Protein AF-A0A6A5G535-F1 (afdb_monomer)

Solvent-accessible surface area (backbone atoms only — not comparable to full-atom values): 22448 Å² total; per-residue (Å²): 134,88,83,86,84,78,82,74,80,71,80,78,75,73,73,72,78,71,66,54,48,62,57,72,90,31,57,26,61,40,74,46,72,35,34,33,50,85,41,91,84,50,51,48,79,44,80,44,78,48,66,70,63,77,78,33,58,67,48,76,58,52,55,46,46,49,49,24,32,75,62,68,76,39,83,77,79,72,79,75,84,83,60,87,73,68,86,68,77,82,60,97,48,57,62,71,56,43,68,55,55,49,50,53,53,61,70,42,57,88,73,56,59,76,73,58,52,58,57,48,49,57,50,47,56,54,46,72,71,54,72,59,68,98,57,85,68,55,71,73,57,54,52,53,50,30,36,41,43,55,65,42,28,60,61,53,48,69,70,43,69,51,91,59,53,63,59,51,52,52,53,49,50,55,49,34,50,46,35,27,63,76,67,23,38,55,35,70,64,55,53,36,31,68,75,53,34,60,68,40,58,83,74,42,76,66,74,32,65,73,65,50,62,62,36,33,42,41,80,55,41,73,42,75,42,88,88,73,79,43,49,32,36,38,30,30,37,35,39,61,44,70,44,77,48,70,31,40,24,41,32,47,61,44,38,62,54,97,65,28,40,36,32,48,57,49,51,71,19,34,38,77,56,97,92,42,41,30,31,37,49,67,89,63,36,46,82,61,87,53,38,40,35,49,57,92,25,51,42,82,45,70,42,38,67,59,25,40,88,69,32,54,75,46,77,42,85,54,79,68,50,75,42,86,47,72,45,35,32,31,36,33,27,81,43,52,49,41,37,37,40,43,96,91,45,76,49,81,45,83,47,68,50,76,44,45,28,44,35,33,45,19,52,74,26,37,36,39,47,85,90,41,82,48,75,56,90,41,92,34,93,50,69,43,79,40,80,52,76,112

Nearest PDB structures (foldseek):
  8rvn-assembly1_C  TM=3.762E-01  e=2.025E-08  Henipavirus nipahense
  8xnh-assembly1_C  TM=3.747E-01  e=1.111E-07  Henipavirus nipahense
  8tvg-assembly1_A  TM=3.032E-01  e=4.742E-08  Langya virus
  5ejb-assembly1_B  TM=3.224E-01  e=2.752E-07  Henipavirus hendraense
  8dmj-assembly1_C  TM=3.357E-01  e=1.691E-06  Henipavirus nipahense

Foldseek 3Di:
DDDDPPPPPPPPPPPVLPQAFFDPLQKQKDKAKAKEFPDLPAWDKDKDKDFPQDQFPLDRCLQQVLLCCLQVVDPDPDPPPPDPPDPDPPPPQAPLCLVVLLVLLVVLVVQDDPVLVVLSVVVNVVSVPGDHDPDNPDPVNLLVVLLCNQNYVVVVCVVRVDPCPSSSVSSVSSSQSSCCQVPQQHDSNRLSHPRNVVVQVVQDDVQFVVLSRSKGKDPWHWDQDPPPSGIITIIMITRGHMDMDMKMAIFRLFDDDPQKTKGWDAARIWDDDPNFIKGFQQVQWDDTPHIYGYPVRIDTDQGHSSGPPPTDMDIGRDAWDWDDGPAAIWTAYQWQWKWKDDPNDIDIDGDHHGFIKGKGAAAQMWMATPNDIDDDGHPHNHIDIGTDDD

Radius of gyration: 30.17 Å; Cα contacts (8 Å, |Δi|>4): 676; chains: 1; bounding box: 97×70×80 Å

Sequence (390 aa):
MTFIALFAALPILISALHNHPLPEERRACTTQEITYIPDEYDVYEKQIELSLDSGMSLNRHPVTRILAEECGLRDKVFPTLSRRDKRSPIARGIFRLSKYFLHFFQKSKLFLKPELLKGIAKVVEKLNHVKTSIGKVKYAGIGNFFMKMWEDVEELRAEEKDAHMDVILEQTLRTSLQLLINHGIISDMLLHHPIILEEIKGLLLVDNEKLLSEVTATNVMCHQSHRDSQVVIYLKLKIPKVARITIEKCDDIGKMVDGTYQYYTLPKATFKKNGHIFKVDIEWCFFEHFTYCPTQAIRPTDCSKEKLQRCELRMEQKSDFDRELQNGFAVYGDFTQILTEKDSLQSRYLVKPRVLYHIVPKFDETLFIGGKELKQMTQSKETIIRPIKP

Structure (mmCIF, N/CA/C/O backbone):
data_AF-A0A6A5G535-F1
#
_entry.id   AF-A0A6A5G535-F1
#
loop_
_atom_site.group_PDB
_atom_site.id
_atom_site.type_symbol
_atom_site.label_atom_id
_atom_site.label_alt_id
_atom_site.label_comp_id
_atom_site.label_asym_id
_atom_site.label_entity_id
_atom_site.label_seq_id
_atom_site.pdbx_PDB_ins_code
_atom_site.Cartn_x
_atom_site.Cartn_y
_atom_site.Cartn_z
_atom_site.occupancy
_atom_site.B_iso_or_equiv
_atom_site.auth_seq_id
_atom_site.auth_comp_id
_atom_site.auth_asym_id
_atom_site.auth_atom_id
_atom_site.pdbx_PDB_model_num
ATOM 1 N N . MET A 1 1 ? -54.186 -53.512 -2.301 1.00 37.16 1 MET A N 1
ATOM 2 C CA . MET A 1 1 ? -53.925 -52.348 -3.175 1.00 37.16 1 MET A CA 1
ATOM 3 C C . MET A 1 1 ? -54.455 -51.122 -2.441 1.00 37.16 1 MET A C 1
ATOM 5 O O . MET A 1 1 ? -55.652 -51.057 -2.225 1.00 37.16 1 MET A O 1
ATOM 9 N N . THR A 1 2 ? -53.594 -50.406 -1.701 1.00 37.62 2 THR A N 1
ATOM 10 C CA . THR A 1 2 ? -52.982 -49.109 -2.111 1.00 37.62 2 THR A CA 1
ATOM 11 C C . THR A 1 2 ? -54.061 -48.019 -2.237 1.00 37.62 2 THR A C 1
ATOM 13 O O . THR A 1 2 ? -54.921 -48.153 -3.091 1.00 37.62 2 THR A O 1
ATOM 16 N N . PHE A 1 3 ? -54.145 -46.960 -1.427 1.00 33.56 3 PHE A N 1
ATOM 17 C CA . PHE A 1 3 ? -53.110 -46.017 -0.993 1.00 33.56 3 PHE A CA 1
ATOM 18 C C . PHE A 1 3 ? -53.525 -45.331 0.326 1.00 33.56 3 PHE A C 1
ATOM 20 O O . PHE A 1 3 ? -54.645 -44.842 0.447 1.00 33.56 3 PHE A O 1
ATOM 27 N N . ILE A 1 4 ? -52.597 -45.240 1.282 1.00 40.94 4 ILE A N 1
ATOM 28 C CA . ILE A 1 4 ? -52.674 -44.340 2.440 1.00 40.94 4 ILE A CA 1
ATOM 29 C C . ILE A 1 4 ? -52.092 -42.997 1.984 1.00 40.94 4 ILE A C 1
ATOM 31 O O . ILE A 1 4 ? -50.901 -42.914 1.689 1.00 40.94 4 ILE A O 1
ATOM 35 N N . ALA A 1 5 ? -52.918 -41.955 1.900 1.00 42.31 5 ALA A N 1
ATOM 36 C CA . ALA A 1 5 ? -52.455 -40.588 1.683 1.00 42.31 5 ALA A CA 1
ATOM 37 C C . ALA A 1 5 ? -52.075 -39.972 3.039 1.00 42.31 5 ALA A C 1
ATOM 39 O O . ALA A 1 5 ? -52.907 -39.396 3.738 1.00 42.31 5 ALA A O 1
ATOM 40 N N . LEU A 1 6 ? -50.808 -40.135 3.426 1.00 40.19 6 LEU A N 1
ATOM 41 C CA . LEU A 1 6 ? -50.203 -39.388 4.524 1.00 40.19 6 LEU A CA 1
ATOM 42 C C . LEU A 1 6 ? -49.989 -37.942 4.045 1.00 40.19 6 LEU A C 1
ATOM 44 O O . LEU A 1 6 ? -49.040 -37.650 3.319 1.00 40.19 6 LEU A O 1
ATOM 48 N N . PHE A 1 7 ? -50.874 -37.031 4.445 1.00 40.66 7 PHE A N 1
ATOM 49 C CA . PHE A 1 7 ? -50.604 -35.595 4.394 1.00 40.66 7 PHE A CA 1
ATOM 50 C C . PHE A 1 7 ? -49.547 -35.271 5.457 1.00 40.66 7 PHE A C 1
ATOM 52 O O . PHE A 1 7 ? -49.854 -34.906 6.590 1.00 40.66 7 PHE A O 1
ATOM 59 N N . ALA A 1 8 ? -48.276 -35.441 5.095 1.00 41.44 8 ALA A N 1
ATOM 60 C CA . ALA A 1 8 ? -47.172 -34.848 5.827 1.00 41.44 8 ALA A CA 1
ATOM 61 C C . ALA A 1 8 ? -47.202 -33.336 5.568 1.00 41.44 8 ALA A C 1
ATOM 63 O O . ALA A 1 8 ? -46.664 -32.842 4.578 1.00 41.44 8 ALA A O 1
ATOM 64 N N . ALA A 1 9 ? -47.868 -32.600 6.457 1.00 40.66 9 ALA A N 1
ATOM 65 C CA . ALA A 1 9 ? -47.632 -31.177 6.619 1.00 40.66 9 ALA A CA 1
ATOM 66 C C . ALA A 1 9 ? -46.180 -31.008 7.088 1.00 40.66 9 ALA A C 1
ATOM 68 O O . ALA A 1 9 ? -45.877 -31.104 8.275 1.00 40.66 9 ALA A O 1
ATOM 69 N N . LEU A 1 10 ? -45.268 -30.835 6.132 1.00 35.66 10 LEU A N 1
ATOM 70 C CA . LEU A 1 10 ? -43.917 -30.362 6.388 1.00 35.66 10 LEU A CA 1
ATOM 71 C C . LEU A 1 10 ? -44.059 -28.959 7.000 1.00 35.66 10 LEU A C 1
ATOM 73 O O . LEU A 1 10 ? -44.547 -28.062 6.304 1.00 35.66 10 LEU A O 1
ATOM 77 N N . PRO A 1 11 ? -43.640 -28.704 8.252 1.00 42.41 11 PRO A N 1
ATOM 78 C CA . PRO A 1 11 ? -43.341 -27.341 8.617 1.00 42.41 11 PRO A CA 1
ATOM 79 C C . PRO A 1 11 ? -42.088 -27.009 7.814 1.00 42.41 11 PRO A C 1
ATOM 81 O O . PRO A 1 11 ? -40.988 -27.471 8.119 1.00 42.41 11 PRO A O 1
ATOM 84 N N . ILE A 1 12 ? -42.258 -26.244 6.738 1.00 42.06 12 ILE A N 1
ATOM 85 C CA . ILE A 1 12 ? -41.155 -25.487 6.169 1.00 42.06 12 ILE A CA 1
ATOM 86 C C . ILE A 1 12 ? -40.765 -24.519 7.287 1.00 42.06 12 ILE A C 1
ATOM 88 O O . ILE A 1 12 ? -41.320 -23.431 7.417 1.00 42.06 12 ILE A O 1
ATOM 92 N N . LEU A 1 13 ? -39.849 -24.961 8.150 1.00 37.41 13 LEU A N 1
ATOM 93 C CA . LEU A 1 13 ? -38.973 -24.097 8.918 1.00 37.41 13 LEU A CA 1
ATOM 94 C C . LEU A 1 13 ? -38.207 -23.292 7.872 1.00 37.41 13 LEU A C 1
ATOM 96 O O . LEU A 1 13 ? -37.095 -23.627 7.475 1.00 37.41 13 LEU A O 1
ATOM 100 N N . ILE A 1 14 ? -38.843 -22.223 7.397 1.00 41.66 14 ILE A N 1
ATOM 101 C CA . ILE A 1 14 ? -38.143 -21.054 6.912 1.00 41.66 14 ILE A CA 1
ATOM 102 C C . ILE A 1 14 ? -37.436 -20.553 8.167 1.00 41.66 14 ILE A C 1
ATOM 104 O O . ILE A 1 14 ? -37.952 -19.719 8.909 1.00 41.66 14 ILE A O 1
ATOM 108 N N . SER A 1 15 ? -36.261 -21.111 8.453 1.00 36.81 15 SER A N 1
ATOM 109 C CA . SER A 1 15 ? -35.225 -20.385 9.158 1.00 36.81 15 SER A CA 1
ATOM 110 C C . SER A 1 15 ? -34.932 -19.187 8.270 1.00 36.81 15 SER A C 1
ATOM 112 O O . SER A 1 15 ? -34.053 -19.199 7.411 1.00 36.81 15 SER A O 1
ATOM 114 N N . ALA A 1 16 ? -35.761 -18.156 8.428 1.00 38.81 16 ALA A N 1
ATOM 115 C CA . ALA A 1 16 ? -35.456 -16.818 8.005 1.00 38.81 16 ALA A CA 1
ATOM 116 C C . ALA A 1 16 ? -34.130 -16.523 8.694 1.00 38.81 16 ALA A C 1
ATOM 118 O O . ALA A 1 16 ? -34.093 -16.250 9.896 1.00 38.81 16 ALA A O 1
ATOM 119 N N . LEU A 1 17 ? -33.049 -16.719 7.937 1.00 42.25 17 LEU A N 1
ATOM 120 C CA . LEU A 1 17 ? -31.685 -16.352 8.254 1.00 42.25 17 LEU A CA 1
ATOM 121 C C . LEU A 1 17 ? -31.731 -14.834 8.419 1.00 42.25 17 LEU A C 1
ATOM 123 O O . LEU A 1 17 ? -31.423 -14.075 7.501 1.00 42.25 17 LEU A O 1
ATOM 127 N N . HIS A 1 18 ? -32.221 -14.375 9.566 1.00 47.12 18 HIS A N 1
ATOM 128 C CA . HIS A 1 18 ? -32.255 -12.970 9.885 1.00 47.12 18 HIS A CA 1
ATOM 129 C C . HIS A 1 18 ? -30.791 -12.559 9.952 1.00 47.12 18 HIS A C 1
ATOM 131 O O . HIS A 1 18 ? -30.021 -13.008 10.805 1.00 47.12 18 HIS A O 1
ATOM 137 N N . ASN A 1 19 ? -30.371 -11.782 8.956 1.00 59.25 19 ASN A N 1
ATOM 138 C CA . ASN A 1 19 ? -29.124 -11.047 9.014 1.00 59.25 19 ASN A CA 1
ATOM 139 C C . ASN A 1 19 ? -29.315 -10.019 10.119 1.00 59.25 19 ASN A C 1
ATOM 141 O O . ASN A 1 19 ? -29.824 -8.928 9.875 1.00 59.25 19 ASN A O 1
ATOM 145 N N . HIS A 1 20 ? -29.003 -10.409 11.349 1.00 80.38 20 HIS A N 1
ATOM 146 C CA . HIS A 1 20 ? -29.005 -9.474 12.451 1.00 80.38 20 HIS A CA 1
ATOM 147 C C . HIS A 1 20 ? -27.716 -8.660 12.364 1.00 80.38 20 HIS A C 1
ATOM 149 O O . HIS A 1 20 ? -26.626 -9.238 12.466 1.00 80.38 20 HIS A O 1
ATOM 155 N N . PRO A 1 21 ? -27.816 -7.340 12.139 1.00 90.12 21 PRO A N 1
ATOM 156 C CA . PRO A 1 21 ? -26.653 -6.486 12.219 1.00 90.12 21 PRO A CA 1
ATOM 157 C C . PRO A 1 21 ? -26.179 -6.428 13.674 1.00 90.12 21 PRO A C 1
ATOM 159 O O . PRO A 1 21 ? -26.962 -6.573 14.615 1.00 90.12 21 PRO A O 1
ATOM 162 N N . LEU A 1 22 ? -24.893 -6.163 13.865 1.00 91.69 22 LEU A N 1
ATOM 163 C CA . LEU A 1 22 ? -24.331 -5.878 15.172 1.00 91.69 22 LEU A CA 1
ATOM 164 C C . LEU A 1 22 ? -25.042 -4.657 15.774 1.00 91.69 22 LEU A C 1
ATOM 166 O O . LEU A 1 22 ? -25.158 -3.650 15.068 1.00 91.69 22 LEU A O 1
ATOM 170 N N . PRO A 1 23 ? -25.502 -4.693 17.036 1.00 92.19 23 PRO A N 1
ATOM 171 C CA . PRO A 1 23 ? -26.122 -3.537 17.681 1.00 92.19 23 PRO A CA 1
ATOM 172 C C . PRO A 1 23 ? -25.208 -2.311 17.643 1.00 92.19 23 PRO A C 1
ATOM 174 O O . PRO A 1 23 ? -23.999 -2.442 17.821 1.00 92.19 23 PRO A O 1
ATOM 177 N N . GLU A 1 24 ? -25.763 -1.118 17.421 1.00 90.75 24 GLU A N 1
ATOM 178 C CA . GLU A 1 24 ? -24.961 0.109 17.278 1.00 90.75 24 GLU A CA 1
ATOM 179 C C . GLU A 1 24 ? -24.099 0.406 18.505 1.00 90.75 24 GLU A C 1
ATOM 181 O O . GLU A 1 24 ? -22.940 0.785 18.376 1.00 90.75 24 GLU A O 1
ATOM 186 N N . GLU A 1 25 ? -24.631 0.142 19.695 1.00 91.19 25 GLU A N 1
ATOM 187 C CA . GLU A 1 25 ? -23.932 0.295 20.973 1.00 91.19 25 GLU A CA 1
ATOM 188 C C . GLU A 1 25 ? -22.703 -0.611 21.128 1.00 91.19 25 GLU A C 1
ATOM 190 O O . GLU A 1 25 ? -21.824 -0.301 21.927 1.00 91.19 25 GLU A O 1
ATOM 195 N N . ARG A 1 26 ? -22.614 -1.689 20.337 1.00 93.62 26 ARG A N 1
ATOM 196 C CA . ARG A 1 26 ? -21.481 -2.623 20.301 1.00 93.62 26 ARG A CA 1
ATOM 197 C C . ARG A 1 26 ? -20.492 -2.344 19.168 1.00 93.62 26 ARG A C 1
ATOM 199 O O . ARG A 1 26 ? -19.492 -3.048 19.061 1.00 93.62 26 ARG A O 1
ATOM 206 N N . ARG A 1 27 ? -20.736 -1.340 18.323 1.00 94.00 27 ARG A N 1
ATOM 207 C CA . ARG A 1 27 ? -19.855 -0.998 17.198 1.00 94.00 27 ARG A CA 1
ATOM 208 C C . ARG A 1 27 ? -18.774 -0.013 17.640 1.00 94.00 27 ARG A C 1
ATOM 210 O O . ARG A 1 27 ? -19.067 1.150 17.905 1.00 94.00 27 ARG A O 1
ATOM 217 N N . ALA A 1 28 ? -17.516 -0.444 17.621 1.00 93.81 28 ALA A N 1
ATOM 218 C CA . ALA A 1 28 ? -16.364 0.451 17.708 1.00 93.81 28 ALA A CA 1
ATOM 219 C C . ALA A 1 28 ? -15.774 0.642 16.308 1.00 93.81 28 ALA A C 1
ATOM 221 O O . ALA A 1 28 ? -14.964 -0.167 15.860 1.00 93.81 28 ALA A O 1
ATOM 222 N N . CYS A 1 29 ? -16.222 1.685 15.604 1.00 93.69 29 CYS A N 1
ATOM 223 C CA . CYS A 1 29 ? -15.846 1.928 14.213 1.00 93.69 29 CYS A CA 1
ATOM 224 C C . CYS A 1 29 ? -14.997 3.193 14.029 1.00 93.69 29 CYS A C 1
ATOM 226 O O . CYS A 1 29 ? -15.242 4.216 14.672 1.00 93.69 29 CYS A O 1
ATOM 228 N N . THR A 1 30 ? -14.060 3.133 13.086 1.00 93.19 30 THR A N 1
ATOM 229 C CA . THR A 1 30 ? -13.418 4.283 12.436 1.00 93.19 30 THR A CA 1
ATOM 230 C C . THR A 1 30 ? -13.547 4.165 10.921 1.00 93.19 30 THR A C 1
ATOM 232 O O . THR A 1 30 ? -13.909 3.114 10.386 1.00 93.19 30 THR A O 1
ATOM 235 N N . THR A 1 31 ? -13.267 5.258 10.217 1.00 94.19 31 THR A N 1
ATOM 236 C CA . THR A 1 31 ? -13.206 5.269 8.756 1.00 94.19 31 THR A CA 1
ATOM 237 C C . THR A 1 31 ? -11.823 5.683 8.282 1.00 94.19 31 THR A C 1
ATOM 239 O O . THR A 1 31 ? -11.098 6.397 8.974 1.00 94.19 31 THR A O 1
ATOM 242 N N . GLN A 1 32 ? -11.445 5.209 7.101 1.00 92.81 32 GLN A N 1
ATOM 243 C CA . GLN A 1 32 ? -10.213 5.605 6.431 1.00 92.81 32 GLN A CA 1
ATOM 244 C C . GLN A 1 32 ? -10.454 5.638 4.924 1.00 92.81 32 GLN A C 1
ATOM 246 O O . GLN A 1 32 ? -11.113 4.753 4.387 1.00 92.81 32 GLN A O 1
ATOM 251 N N . GLU A 1 33 ? -9.909 6.634 4.231 1.00 95.25 33 GLU A N 1
ATOM 252 C CA . GLU A 1 33 ? -9.878 6.628 2.769 1.00 95.25 33 GLU A CA 1
ATOM 253 C C . GLU A 1 33 ? -8.717 5.754 2.278 1.00 95.25 33 GLU A C 1
ATOM 255 O O . GLU A 1 33 ? -7.584 5.868 2.758 1.00 95.25 33 GLU A O 1
ATOM 260 N N . ILE A 1 34 ? -9.000 4.879 1.316 1.00 95.12 34 ILE A N 1
ATOM 261 C CA . ILE A 1 34 ? -7.990 4.118 0.580 1.00 95.12 34 ILE A CA 1
ATOM 262 C C . ILE A 1 34 ? -8.146 4.355 -0.918 1.00 95.12 34 ILE A C 1
ATOM 264 O O . ILE A 1 34 ? -9.229 4.669 -1.411 1.00 95.12 34 ILE A O 1
ATOM 268 N N . THR A 1 35 ? -7.059 4.142 -1.645 1.00 94.94 35 THR A N 1
ATOM 269 C CA . THR A 1 35 ? -7.025 4.073 -3.105 1.00 94.94 35 THR A CA 1
ATOM 270 C C . THR A 1 35 ? -6.809 2.622 -3.525 1.00 94.94 35 THR A C 1
ATOM 272 O O . THR A 1 35 ? -6.013 1.919 -2.906 1.00 94.94 35 THR A O 1
ATOM 275 N N . TYR A 1 36 ? -7.506 2.157 -4.557 1.00 94.56 36 TYR A N 1
ATOM 276 C CA . TYR A 1 36 ? -7.345 0.804 -5.103 1.00 94.56 36 TYR A CA 1
ATOM 277 C C . TYR A 1 36 ? -7.656 0.773 -6.601 1.00 94.56 36 TYR A C 1
ATOM 279 O O . TYR A 1 36 ? -8.256 1.716 -7.120 1.00 94.56 36 TYR A O 1
ATOM 287 N N . ILE A 1 37 ? -7.269 -0.310 -7.277 1.00 93.06 37 ILE A N 1
ATOM 288 C CA . ILE A 1 37 ? -7.616 -0.580 -8.678 1.00 93.06 37 ILE A CA 1
ATOM 289 C C . ILE A 1 37 ? -8.927 -1.383 -8.695 1.00 93.06 37 ILE A C 1
ATOM 291 O O . ILE A 1 37 ? -8.949 -2.513 -8.206 1.00 93.06 37 ILE A O 1
ATOM 295 N N . PRO A 1 38 ? -10.049 -0.821 -9.183 1.00 89.31 38 PRO A N 1
ATOM 296 C CA . PRO A 1 38 ? -11.342 -1.503 -9.154 1.00 89.31 38 PRO A CA 1
ATOM 297 C C . PRO A 1 38 ? -11.456 -2.695 -10.094 1.00 89.31 38 PRO A C 1
ATOM 299 O O . PRO A 1 38 ? -12.204 -3.624 -9.796 1.00 89.31 38 PRO A O 1
ATOM 302 N N . ASP A 1 39 ? -10.778 -2.599 -11.230 1.00 89.56 39 ASP A N 1
ATOM 303 C CA . ASP A 1 39 ? -10.738 -3.582 -12.298 1.00 89.56 39 ASP A CA 1
ATOM 304 C C . ASP A 1 39 ? -9.353 -3.487 -12.949 1.00 89.56 39 ASP A C 1
ATOM 306 O O . ASP A 1 39 ? -8.977 -2.434 -13.459 1.00 89.56 39 ASP A O 1
ATOM 310 N N . GLU A 1 40 ? -8.579 -4.570 -12.894 1.00 85.94 40 GLU A N 1
ATOM 311 C CA . GLU A 1 40 ? -7.216 -4.628 -13.442 1.00 85.94 40 GLU A CA 1
ATOM 312 C C . GLU A 1 40 ? -7.192 -4.538 -14.973 1.00 85.94 40 GLU A C 1
ATOM 314 O O . GLU A 1 40 ? -6.158 -4.222 -15.563 1.00 85.94 40 GLU A O 1
ATOM 319 N N . TYR A 1 41 ? -8.328 -4.802 -15.622 1.00 89.25 41 TYR A N 1
ATOM 320 C CA . TYR A 1 41 ? -8.466 -4.713 -17.071 1.00 89.25 41 TYR A CA 1
ATOM 321 C C . TYR A 1 41 ? -8.895 -3.316 -17.537 1.00 89.25 41 TYR A C 1
ATOM 323 O O . TYR A 1 41 ? -8.725 -2.997 -18.716 1.00 89.25 41 TYR A O 1
ATOM 331 N N . ASP A 1 42 ? -9.413 -2.471 -16.638 1.00 93.12 42 ASP A N 1
ATOM 332 C CA . ASP A 1 42 ? -9.803 -1.097 -16.957 1.00 93.12 42 ASP A CA 1
ATOM 333 C C . ASP A 1 42 ? -8.609 -0.145 -16.801 1.00 93.12 42 ASP A C 1
ATOM 335 O O . ASP A 1 42 ? -8.269 0.336 -15.716 1.00 93.12 42 ASP A O 1
ATOM 339 N N . VAL A 1 43 ? -7.953 0.122 -17.928 1.00 94.88 43 VAL A N 1
ATOM 340 C CA . VAL A 1 43 ? -6.710 0.894 -17.999 1.00 94.88 43 VAL A CA 1
ATOM 341 C C . VAL A 1 43 ? -6.840 2.067 -18.969 1.00 94.88 43 VAL A C 1
ATOM 343 O O . VAL A 1 43 ? -7.596 2.022 -19.941 1.00 94.88 43 VAL A O 1
ATOM 346 N N . TYR A 1 44 ? -6.074 3.129 -18.732 1.00 95.56 44 TYR A N 1
ATOM 347 C CA . TYR A 1 44 ? -5.759 4.101 -19.774 1.00 95.56 44 TYR A CA 1
ATOM 348 C C . TYR A 1 44 ? -4.623 3.559 -20.636 1.00 95.56 44 TYR A C 1
ATOM 350 O O . TYR A 1 44 ? -3.609 3.090 -20.117 1.00 95.56 44 TYR A O 1
ATOM 358 N N . GLU A 1 45 ? -4.780 3.662 -21.952 1.00 95.38 45 GLU A N 1
ATOM 359 C CA . GLU A 1 45 ? -3.734 3.311 -22.904 1.00 95.38 45 GLU A CA 1
ATOM 360 C C . GLU A 1 45 ? -3.090 4.575 -23.477 1.00 95.38 45 GLU A C 1
ATOM 362 O O . GLU A 1 45 ? -3.777 5.425 -24.050 1.00 95.38 45 GLU A O 1
ATOM 367 N N . LYS A 1 46 ? -1.766 4.693 -23.351 1.00 95.50 46 LYS A N 1
ATOM 368 C CA . LYS A 1 46 ? -0.990 5.819 -23.888 1.00 95.50 46 LYS A CA 1
ATOM 369 C C . LYS A 1 46 ? 0.142 5.309 -24.760 1.00 95.50 46 LYS A C 1
ATOM 371 O O . LYS A 1 46 ? 0.985 4.548 -24.297 1.00 95.50 46 LYS A O 1
ATOM 376 N N . GLN A 1 47 ? 0.135 5.689 -26.034 1.00 95.06 47 GLN A N 1
ATOM 377 C CA . GLN A 1 47 ? 1.263 5.413 -26.918 1.00 95.06 47 GLN A CA 1
ATOM 378 C C . GLN A 1 47 ? 2.376 6.402 -26.613 1.00 95.06 47 GLN A C 1
ATOM 380 O O . GLN A 1 47 ? 2.118 7.601 -26.561 1.00 95.06 47 GLN A O 1
ATOM 385 N N . ILE A 1 48 ? 3.588 5.891 -26.436 1.00 92.56 48 ILE A N 1
ATOM 386 C CA . ILE A 1 48 ? 4.769 6.712 -26.216 1.00 92.56 48 ILE A CA 1
ATOM 387 C C . ILE A 1 48 ? 5.883 6.285 -27.167 1.00 92.56 48 ILE A C 1
ATOM 389 O O . ILE A 1 48 ? 6.048 5.100 -27.480 1.00 92.56 48 ILE A O 1
ATOM 393 N N . GLU A 1 49 ? 6.658 7.272 -27.592 1.00 90.69 49 GLU A N 1
ATOM 394 C CA . GLU A 1 49 ? 7.966 7.083 -28.198 1.00 90.69 49 GLU A CA 1
ATOM 395 C C . GLU A 1 49 ? 9.009 7.350 -27.115 1.00 90.69 49 GLU A C 1
ATOM 397 O O . GLU A 1 49 ? 9.203 8.482 -26.678 1.00 90.69 49 GLU A O 1
ATOM 402 N N . LEU A 1 50 ? 9.648 6.290 -26.635 1.00 88.12 50 LEU A N 1
ATOM 403 C CA . LEU A 1 50 ? 10.743 6.389 -25.689 1.00 88.12 50 LEU A CA 1
ATOM 404 C C . LEU A 1 50 ? 12.051 6.469 -26.475 1.00 88.12 50 LEU A C 1
ATOM 406 O O . LEU A 1 50 ? 12.615 5.445 -26.878 1.00 88.12 50 LEU A O 1
ATOM 410 N N . SER A 1 51 ? 12.534 7.692 -26.680 1.00 81.19 51 SER A N 1
ATOM 411 C CA . SER A 1 51 ? 13.929 7.922 -27.032 1.00 81.19 51 SER A CA 1
ATOM 412 C C . SER A 1 51 ? 14.766 7.981 -25.755 1.00 81.19 51 SER A C 1
ATOM 414 O O . SER A 1 51 ? 14.359 8.538 -24.735 1.00 81.19 51 SER A O 1
ATOM 416 N N . LEU A 1 52 ? 15.945 7.363 -25.797 1.00 75.88 52 LEU A N 1
ATOM 417 C CA . LEU A 1 52 ? 16.956 7.525 -24.757 1.00 75.88 52 LEU A CA 1
ATOM 418 C C . LEU A 1 52 ? 18.007 8.497 -25.297 1.00 75.88 52 LEU A C 1
ATOM 420 O O . LEU A 1 52 ? 19.067 8.083 -25.780 1.00 75.88 52 LEU A O 1
ATOM 424 N N . ASP A 1 53 ? 17.643 9.782 -25.308 1.00 60.19 53 ASP A N 1
ATOM 425 C CA . ASP A 1 53 ? 18.451 10.856 -25.882 1.00 60.19 53 ASP A CA 1
ATOM 426 C C .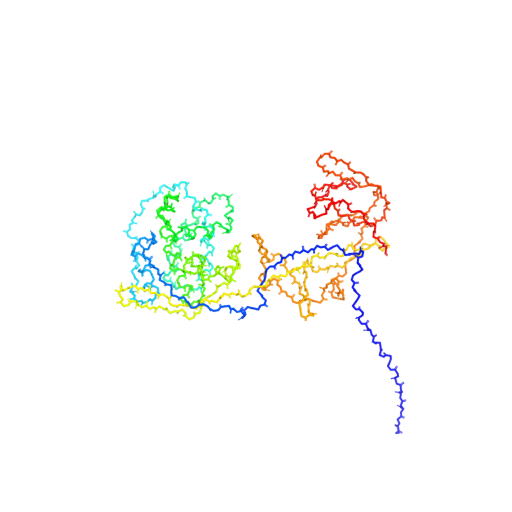 ASP A 1 53 ? 19.500 11.434 -24.925 1.00 60.19 53 ASP A C 1
ATOM 428 O O . ASP A 1 53 ? 19.395 11.430 -23.700 1.00 60.19 53 ASP A O 1
ATOM 432 N N . SER A 1 54 ? 20.556 11.956 -25.544 1.00 44.75 54 SER A N 1
ATOM 433 C CA . SER A 1 54 ? 21.866 12.315 -24.993 1.00 44.75 54 SER A CA 1
ATOM 434 C C . SER A 1 54 ? 21.941 13.519 -24.032 1.00 44.75 54 SER A C 1
ATOM 436 O O . SER A 1 54 ? 23.006 14.123 -23.915 1.00 44.75 54 SER A O 1
ATOM 438 N N . GLY A 1 55 ? 20.861 13.864 -23.329 1.00 47.44 55 GLY A N 1
ATOM 439 C CA . GLY A 1 55 ? 20.895 14.824 -22.212 1.00 47.44 55 GLY A CA 1
ATOM 440 C C . GLY A 1 55 ? 21.347 14.211 -20.878 1.00 47.44 55 GLY A C 1
ATOM 441 O O . GLY A 1 55 ? 21.582 14.932 -19.919 1.00 47.44 55 GLY A O 1
ATOM 442 N N . MET A 1 56 ? 21.478 12.882 -20.828 1.00 50.25 56 MET A N 1
ATOM 443 C CA . MET A 1 56 ? 21.579 12.092 -19.600 1.00 50.25 56 MET A CA 1
ATOM 444 C C . MET A 1 56 ? 22.994 11.503 -19.463 1.00 50.25 56 MET A C 1
ATOM 446 O O . MET A 1 56 ? 23.500 10.831 -20.365 1.00 50.25 56 MET A O 1
ATOM 450 N N . SER A 1 57 ? 23.671 11.760 -18.345 1.00 45.06 57 SER A N 1
ATOM 451 C CA . SER A 1 57 ? 25.133 11.648 -18.186 1.00 45.06 57 SER A CA 1
ATOM 452 C C . SER A 1 57 ? 25.704 10.231 -17.970 1.00 45.06 57 SER A C 1
ATOM 454 O O . SER A 1 57 ? 26.846 10.051 -17.538 1.00 45.06 57 SER A O 1
ATOM 456 N N . LEU A 1 58 ? 25.008 9.171 -18.392 1.00 53.38 58 LEU A N 1
ATOM 457 C CA . LEU A 1 58 ? 25.563 7.807 -18.482 1.00 53.38 58 LEU A CA 1
ATOM 458 C C . LEU A 1 58 ? 26.517 7.634 -19.688 1.00 53.38 58 LEU A C 1
ATOM 460 O O . LEU A 1 58 ? 26.506 6.609 -20.355 1.00 53.38 58 LEU A O 1
ATOM 464 N N . ASN A 1 59 ? 27.356 8.632 -19.982 1.00 49.59 59 ASN A N 1
ATOM 465 C CA . ASN A 1 59 ? 28.072 8.805 -21.248 1.00 49.59 59 ASN A CA 1
ATOM 466 C C . ASN A 1 59 ? 27.140 8.746 -22.489 1.00 49.59 59 ASN A C 1
ATOM 468 O O . ASN A 1 59 ? 26.213 7.952 -22.626 1.00 49.59 59 ASN A O 1
ATOM 472 N N . ARG A 1 60 ? 27.434 9.573 -23.488 1.00 51.34 60 ARG A N 1
ATOM 473 C CA . ARG A 1 60 ? 26.623 9.685 -24.716 1.00 51.34 60 ARG A CA 1
ATOM 474 C C . ARG A 1 60 ? 26.557 8.393 -25.550 1.00 51.34 60 ARG A C 1
ATOM 476 O O . ARG A 1 60 ? 25.665 8.224 -26.370 1.00 51.34 60 ARG A O 1
ATOM 483 N N . HIS A 1 61 ? 27.514 7.484 -25.363 1.00 52.72 61 HIS A N 1
ATOM 484 C CA . HIS A 1 61 ? 27.643 6.255 -26.149 1.00 52.72 61 HIS A CA 1
ATOM 485 C C . HIS A 1 61 ? 27.062 4.994 -25.490 1.00 52.72 61 HIS A C 1
ATOM 487 O O . HIS A 1 61 ? 26.500 4.189 -26.227 1.00 52.72 61 HIS A O 1
ATOM 493 N N . PRO A 1 62 ? 27.159 4.771 -24.164 1.00 65.81 62 PRO A N 1
ATOM 494 C CA . PRO A 1 62 ? 26.633 3.567 -23.533 1.00 65.81 62 PRO A CA 1
ATOM 495 C C . PRO A 1 62 ? 25.122 3.387 -23.636 1.00 65.81 62 PRO A C 1
ATOM 497 O O . PRO A 1 62 ? 24.731 2.302 -24.032 1.00 65.81 62 PRO A O 1
ATOM 500 N N . VAL A 1 63 ? 24.275 4.379 -23.336 1.00 74.88 63 VAL A N 1
ATOM 501 C CA . VAL A 1 63 ? 22.809 4.163 -23.245 1.00 74.88 63 VAL A CA 1
ATOM 502 C C . VAL A 1 63 ? 22.188 3.843 -24.604 1.00 74.88 63 VAL A C 1
ATOM 504 O O . VAL A 1 63 ? 21.535 2.813 -24.749 1.00 74.88 63 VAL A O 1
ATOM 507 N N . THR A 1 64 ? 22.452 4.658 -25.627 1.00 74.44 64 THR A N 1
ATOM 508 C CA . THR A 1 64 ? 21.945 4.416 -26.987 1.00 74.44 64 THR A CA 1
ATOM 509 C C . THR A 1 64 ? 22.540 3.139 -27.589 1.00 74.44 64 THR A C 1
ATOM 511 O O . THR A 1 64 ? 21.843 2.396 -28.278 1.00 74.44 64 THR A O 1
ATOM 514 N N . ARG A 1 65 ? 23.809 2.813 -27.278 1.00 79.69 65 ARG A N 1
ATOM 515 C CA . ARG A 1 65 ? 24.413 1.517 -27.640 1.00 79.69 65 ARG A CA 1
ATOM 516 C C . ARG A 1 65 ? 23.715 0.359 -26.935 1.00 79.69 65 ARG A C 1
ATOM 518 O O . ARG A 1 65 ? 23.394 -0.614 -27.598 1.00 79.69 65 ARG A O 1
ATOM 525 N N . ILE A 1 66 ? 23.516 0.445 -25.620 1.00 82.88 66 ILE A N 1
ATOM 526 C CA . ILE A 1 66 ? 22.849 -0.578 -24.807 1.00 82.88 66 ILE A CA 1
ATOM 527 C C . ILE A 1 66 ? 21.451 -0.821 -25.366 1.00 82.88 66 ILE A C 1
ATOM 529 O O . ILE A 1 66 ? 21.070 -1.968 -25.562 1.00 82.88 66 ILE A O 1
ATOM 533 N N . LEU A 1 67 ? 20.720 0.246 -25.687 1.00 85.94 67 LEU A N 1
ATOM 534 C CA . LEU A 1 67 ? 19.414 0.136 -26.309 1.00 85.94 67 LEU A CA 1
ATOM 535 C C . LEU A 1 67 ? 19.490 -0.581 -27.662 1.00 85.94 67 LEU A C 1
ATOM 537 O O . LEU A 1 67 ? 18.771 -1.553 -27.866 1.00 85.94 67 LEU A O 1
ATOM 541 N N . ALA A 1 68 ? 20.400 -0.178 -28.553 1.00 84.31 68 ALA A N 1
ATOM 542 C CA . ALA A 1 68 ? 20.587 -0.844 -29.843 1.00 84.31 68 ALA A CA 1
ATOM 543 C C . ALA A 1 68 ? 20.964 -2.331 -29.706 1.00 84.31 68 ALA A C 1
ATOM 545 O O . ALA A 1 68 ? 20.457 -3.170 -30.448 1.00 84.31 68 ALA A O 1
ATOM 546 N N . GLU A 1 69 ? 21.819 -2.663 -28.738 1.00 85.88 69 GLU A N 1
ATOM 547 C CA . GLU A 1 69 ? 22.230 -4.031 -28.415 1.00 85.88 69 GLU A CA 1
ATOM 548 C C . GLU A 1 69 ? 21.077 -4.877 -27.857 1.00 85.88 69 GLU A C 1
ATOM 550 O O . GLU A 1 69 ? 20.922 -6.041 -28.229 1.00 85.88 69 GLU A O 1
ATOM 555 N N . GLU A 1 70 ? 20.260 -4.326 -26.955 1.00 87.19 70 GLU A N 1
ATOM 556 C CA . GLU A 1 70 ? 19.116 -5.046 -26.384 1.00 87.19 70 GLU A CA 1
ATOM 557 C C . GLU A 1 70 ? 17.940 -5.151 -27.370 1.00 87.19 70 GLU A C 1
ATOM 559 O O . GLU A 1 70 ? 17.223 -6.150 -27.345 1.00 87.19 70 GLU A O 1
ATOM 564 N N . CYS A 1 71 ? 17.809 -4.199 -28.296 1.00 86.31 71 CYS A N 1
ATOM 565 C CA . CYS A 1 71 ? 16.881 -4.253 -29.427 1.00 86.31 71 CYS A CA 1
ATOM 566 C C . CYS A 1 71 ? 17.348 -5.172 -30.573 1.00 86.31 71 CYS A C 1
ATOM 568 O O . CYS A 1 71 ? 16.609 -5.355 -31.537 1.00 86.31 71 CYS A O 1
ATOM 570 N N . GLY A 1 72 ? 18.561 -5.738 -30.506 1.00 83.75 72 GLY A N 1
ATOM 571 C CA . GLY A 1 72 ? 19.104 -6.612 -31.554 1.00 83.75 72 GLY A CA 1
ATOM 572 C C . GLY A 1 72 ? 19.473 -5.892 -32.857 1.00 83.75 72 GLY A C 1
ATOM 573 O O . GLY A 1 72 ? 19.653 -6.540 -33.881 1.00 83.75 72 GLY A O 1
ATOM 574 N N . LEU A 1 73 ? 19.593 -4.562 -32.823 1.00 81.62 73 LEU A N 1
ATOM 575 C CA . LEU A 1 73 ? 19.983 -3.721 -33.962 1.00 81.62 73 LEU A CA 1
ATOM 576 C C . LEU A 1 73 ? 21.508 -3.545 -34.062 1.00 81.62 73 LEU A C 1
ATOM 578 O O . LEU A 1 73 ? 22.016 -2.991 -35.035 1.00 81.62 73 LEU A O 1
ATOM 582 N N . ARG A 1 74 ? 22.245 -3.999 -33.043 1.00 77.00 74 ARG A N 1
ATOM 583 C CA . ARG A 1 74 ? 23.707 -3.996 -32.982 1.00 77.00 74 ARG A CA 1
ATOM 584 C C . ARG A 1 74 ? 24.204 -5.235 -32.241 1.00 77.00 74 ARG A C 1
ATOM 586 O O . ARG A 1 74 ? 23.613 -5.629 -31.236 1.00 77.00 74 ARG A O 1
ATOM 593 N N . ASP A 1 75 ? 25.321 -5.802 -32.689 1.00 68.38 75 ASP A N 1
ATOM 594 C CA . ASP A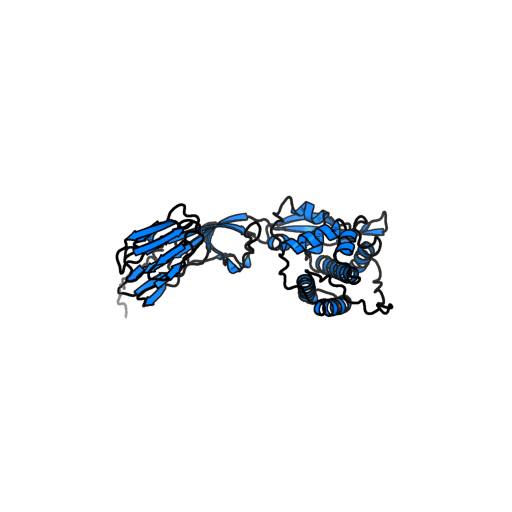 1 75 ? 25.983 -6.894 -31.973 1.00 68.38 75 ASP A CA 1
ATOM 595 C C . ASP A 1 75 ? 26.422 -6.460 -30.571 1.00 68.38 75 ASP A C 1
ATOM 597 O O . ASP A 1 75 ? 26.964 -5.368 -30.374 1.00 68.38 75 ASP A O 1
ATOM 601 N N . LYS A 1 76 ? 26.211 -7.344 -29.589 1.00 63.44 76 LYS A N 1
ATOM 602 C CA . LYS A 1 76 ? 26.580 -7.092 -28.193 1.00 63.44 76 LYS A CA 1
ATOM 603 C C . LYS A 1 76 ? 28.095 -7.032 -28.054 1.00 63.44 76 LYS A C 1
ATOM 605 O O . LYS A 1 76 ? 28.770 -8.061 -28.097 1.00 63.44 76 LYS A O 1
ATOM 610 N N . VAL A 1 77 ? 28.630 -5.841 -27.800 1.00 59.28 77 VAL A N 1
ATOM 611 C CA . VAL A 1 77 ? 30.033 -5.699 -27.412 1.00 59.28 77 VAL A CA 1
ATOM 612 C C . VAL A 1 77 ? 30.096 -5.851 -25.902 1.00 59.28 77 VAL A C 1
ATOM 614 O O . VAL A 1 77 ? 29.979 -4.881 -25.156 1.00 59.28 77 VAL A O 1
ATOM 617 N N . PHE A 1 78 ? 30.263 -7.086 -25.430 1.00 53.06 78 PHE A N 1
ATOM 618 C CA . PHE A 1 78 ? 30.556 -7.304 -24.019 1.00 53.06 78 PHE A CA 1
ATOM 619 C C . PHE A 1 78 ? 31.894 -6.631 -23.715 1.00 53.06 78 PHE A C 1
ATOM 621 O O . PHE A 1 78 ? 32.902 -7.028 -24.307 1.00 53.06 78 PHE A O 1
ATOM 628 N N . PRO A 1 79 ? 31.956 -5.638 -22.809 1.00 46.69 79 PRO A N 1
ATOM 629 C CA . PRO A 1 79 ? 33.243 -5.164 -22.353 1.00 46.69 79 PRO A CA 1
ATOM 630 C C . PRO A 1 79 ? 33.940 -6.359 -21.703 1.00 46.69 79 PRO A C 1
ATOM 632 O O . PRO A 1 79 ? 33.526 -6.862 -20.654 1.00 46.69 79 PRO A O 1
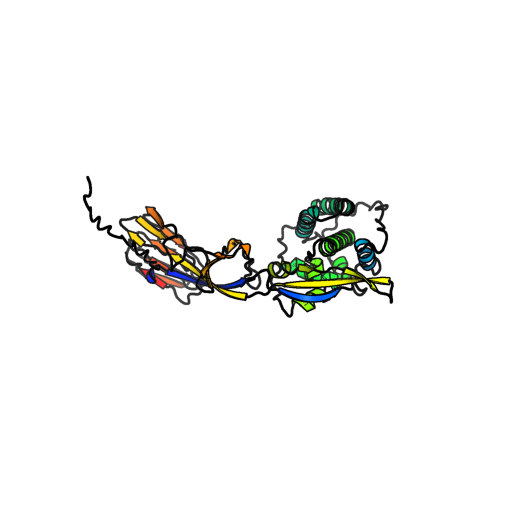ATOM 635 N N . THR A 1 80 ? 34.998 -6.852 -22.346 1.00 37.66 80 THR A N 1
ATOM 636 C CA . THR A 1 80 ? 35.989 -7.665 -21.659 1.00 37.66 80 THR A CA 1
ATOM 637 C C . THR A 1 80 ? 36.431 -6.819 -20.479 1.00 37.66 80 THR A C 1
ATOM 639 O O . THR A 1 80 ? 37.003 -5.746 -20.666 1.00 37.66 80 THR A O 1
ATOM 642 N N . LEU A 1 81 ? 36.131 -7.265 -19.260 1.00 43.50 81 LEU A N 1
ATOM 643 C CA . LEU A 1 81 ? 36.704 -6.716 -18.034 1.00 43.50 81 LEU A CA 1
ATOM 644 C C . LEU A 1 81 ? 38.210 -7.043 -18.029 1.00 43.50 81 LEU A C 1
ATOM 646 O O . LEU A 1 81 ? 38.694 -7.814 -17.210 1.00 43.50 81 LEU A O 1
ATOM 650 N N . SER A 1 82 ? 38.956 -6.520 -19.003 1.00 35.56 82 SER A N 1
ATOM 651 C CA . SER A 1 82 ? 40.405 -6.606 -19.118 1.00 35.56 82 SER A CA 1
ATOM 652 C C . SER A 1 82 ? 41.007 -5.294 -18.632 1.00 35.56 82 SER A C 1
ATOM 654 O O . SER A 1 82 ? 41.793 -4.635 -19.309 1.00 35.56 82 SER A O 1
ATOM 656 N N . ARG A 1 83 ? 40.638 -4.900 -17.421 1.00 38.44 83 ARG A N 1
ATOM 657 C CA . ARG A 1 83 ? 41.503 -4.082 -16.588 1.00 38.44 83 ARG A CA 1
ATOM 658 C C . ARG A 1 83 ? 41.481 -4.724 -15.218 1.00 38.44 83 ARG A C 1
ATOM 660 O O . ARG A 1 83 ? 40.424 -4.927 -14.635 1.00 38.44 83 ARG A O 1
ATOM 667 N N . ARG A 1 84 ? 42.666 -5.106 -14.736 1.00 41.44 84 ARG A N 1
ATOM 668 C CA . ARG A 1 84 ? 42.904 -5.292 -13.306 1.00 41.44 84 ARG A CA 1
ATOM 669 C C . ARG A 1 84 ? 42.478 -3.987 -12.644 1.00 41.44 84 ARG A C 1
ATOM 671 O O . ARG A 1 84 ? 43.261 -3.038 -12.613 1.00 41.44 84 ARG A O 1
ATOM 678 N N . ASP A 1 85 ? 41.249 -3.936 -12.153 1.00 38.88 85 ASP A N 1
ATOM 679 C CA . ASP A 1 85 ? 40.847 -2.900 -11.224 1.00 38.88 85 ASP A CA 1
ATOM 680 C C . ASP A 1 85 ? 41.756 -3.086 -10.014 1.00 38.88 85 ASP A C 1
ATOM 682 O O . ASP A 1 85 ? 41.741 -4.122 -9.340 1.00 38.88 85 ASP A O 1
ATOM 686 N N . LYS A 1 86 ? 42.654 -2.116 -9.800 1.00 38.03 86 LYS A N 1
ATOM 687 C CA . LYS A 1 86 ? 43.386 -2.007 -8.538 1.00 38.03 86 LYS A 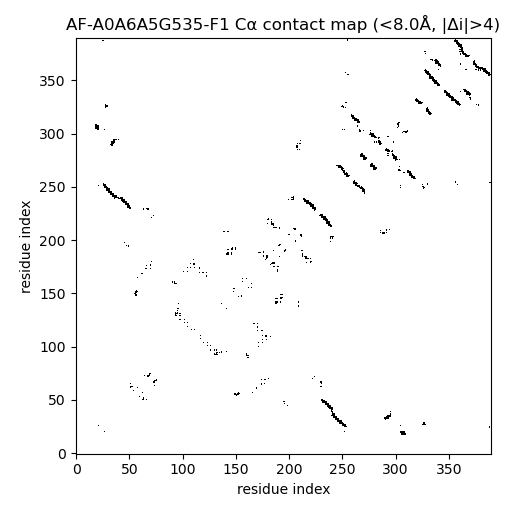CA 1
ATOM 688 C C . LYS A 1 86 ? 42.347 -2.167 -7.434 1.00 38.03 86 LYS A C 1
ATOM 690 O O . LYS A 1 86 ? 41.273 -1.581 -7.549 1.00 38.03 86 LYS A O 1
ATOM 695 N N . ARG A 1 87 ? 42.655 -2.958 -6.398 1.00 41.34 87 ARG A N 1
ATOM 696 C CA . ARG A 1 87 ? 41.849 -3.026 -5.172 1.00 41.34 87 ARG A CA 1
ATOM 697 C C . ARG A 1 87 ? 41.630 -1.590 -4.702 1.00 41.34 87 ARG A C 1
ATOM 699 O O . ARG A 1 87 ? 42.523 -1.004 -4.096 1.00 41.34 87 ARG A O 1
ATOM 706 N N . SER A 1 88 ? 40.492 -1.014 -5.075 1.00 37.41 88 SER A N 1
ATOM 707 C CA . SER A 1 88 ? 40.105 0.304 -4.619 1.00 37.41 88 SER A CA 1
ATOM 708 C C . SER A 1 88 ? 39.900 0.144 -3.119 1.00 37.41 88 SER A C 1
ATOM 710 O O . SER A 1 88 ? 39.177 -0.778 -2.718 1.00 37.41 88 SER A O 1
ATOM 712 N N . PRO A 1 89 ? 40.577 0.934 -2.270 1.00 40.09 89 PRO A N 1
ATOM 713 C CA . PRO A 1 89 ? 40.198 0.985 -0.875 1.00 40.09 89 PRO A CA 1
ATOM 714 C C . PRO A 1 89 ? 38.744 1.435 -0.893 1.00 40.09 89 PRO A C 1
ATOM 716 O O . PRO A 1 89 ? 38.462 2.530 -1.368 1.00 40.09 89 PRO A O 1
ATOM 719 N N . ILE A 1 90 ? 37.838 0.545 -0.484 1.00 44.72 90 ILE A N 1
ATOM 720 C CA . ILE A 1 90 ? 36.400 0.798 -0.407 1.00 44.72 90 ILE A CA 1
ATOM 721 C C . ILE A 1 90 ? 36.239 2.095 0.390 1.00 44.72 90 ILE A C 1
ATOM 723 O O . ILE A 1 90 ? 36.357 2.103 1.618 1.00 44.72 90 ILE A O 1
ATOM 727 N N . ALA A 1 91 ? 36.090 3.212 -0.322 1.00 40.56 91 ALA A N 1
ATOM 728 C CA . ALA A 1 91 ? 35.876 4.504 0.282 1.00 40.56 91 ALA A CA 1
ATOM 729 C C . ALA A 1 91 ? 34.489 4.447 0.917 1.00 40.56 91 ALA A C 1
ATOM 731 O O . ALA A 1 91 ? 33.579 3.790 0.418 1.00 40.56 91 ALA A O 1
ATOM 732 N N . ARG A 1 92 ? 34.356 5.073 2.080 1.00 44.56 92 ARG A N 1
ATOM 733 C CA . ARG A 1 92 ? 33.176 5.029 2.947 1.00 44.56 92 ARG A CA 1
ATOM 734 C C . ARG A 1 92 ? 31.957 5.779 2.358 1.00 44.56 92 ARG A C 1
ATOM 736 O O . ARG A 1 92 ? 31.400 6.632 3.037 1.00 44.56 92 ARG A O 1
ATOM 743 N N . GLY A 1 93 ? 31.517 5.438 1.148 1.00 43.84 93 GLY A N 1
ATOM 744 C CA . GLY A 1 93 ? 30.178 5.713 0.606 1.00 43.84 93 GLY A CA 1
ATOM 745 C C . GLY A 1 93 ? 29.700 4.459 -0.134 1.00 43.84 93 GLY A C 1
ATOM 746 O O . GLY A 1 93 ? 29.999 4.283 -1.298 1.00 43.84 93 GLY A O 1
ATOM 747 N N . ILE A 1 94 ? 29.296 3.365 0.526 1.00 50.09 94 ILE A N 1
ATOM 748 C CA . ILE A 1 94 ? 28.084 3.086 1.332 1.00 50.09 94 ILE A CA 1
ATOM 749 C C . ILE A 1 94 ? 26.767 3.194 0.534 1.00 50.09 94 ILE A C 1
ATOM 751 O O . ILE A 1 94 ? 25.795 3.710 1.071 1.00 50.09 94 ILE A O 1
ATOM 755 N N . PHE A 1 95 ? 26.686 2.666 -0.699 1.00 57.78 95 PHE A N 1
ATOM 756 C CA . PHE A 1 95 ? 25.424 2.532 -1.459 1.00 57.78 95 PHE A CA 1
ATOM 757 C C . PHE A 1 95 ? 24.221 2.182 -0.562 1.00 57.78 95 PHE A C 1
ATOM 759 O O . PHE A 1 95 ? 24.001 1.020 -0.182 1.00 57.78 95 PHE A O 1
ATOM 766 N N . ARG A 1 96 ? 23.406 3.197 -0.250 1.00 62.84 96 ARG A N 1
ATOM 767 C CA . ARG A 1 96 ? 22.221 3.062 0.612 1.00 62.84 96 ARG A CA 1
ATOM 768 C C . ARG A 1 96 ? 21.161 2.166 -0.050 1.00 62.84 96 ARG A C 1
ATOM 770 O O . ARG A 1 96 ? 20.384 1.509 0.637 1.00 62.84 96 ARG A O 1
ATOM 777 N N . LEU A 1 97 ? 21.194 2.071 -1.381 1.00 71.81 97 LEU A N 1
ATOM 778 C CA . LEU A 1 97 ? 20.261 1.328 -2.236 1.00 71.81 97 LEU A CA 1
ATOM 779 C C . LEU A 1 97 ? 20.710 -0.099 -2.593 1.00 71.81 97 LEU A C 1
ATOM 781 O O . LEU A 1 97 ? 20.034 -0.785 -3.354 1.00 71.81 97 LEU A O 1
ATOM 785 N N . SER A 1 98 ? 21.824 -0.594 -2.047 1.00 76.50 98 SER A N 1
ATOM 786 C CA . SER A 1 98 ? 22.340 -1.939 -2.373 1.00 76.50 98 SER A CA 1
ATOM 787 C C . SER A 1 98 ? 21.314 -3.060 -2.155 1.00 76.50 98 SER A C 1
ATOM 789 O O . SER A 1 98 ? 21.216 -3.967 -2.980 1.00 76.50 98 SER A O 1
ATOM 791 N N . LYS A 1 99 ? 20.482 -2.971 -1.107 1.00 79.31 99 LYS A N 1
ATOM 792 C CA . LYS A 1 99 ? 19.370 -3.913 -0.873 1.00 79.31 99 LYS A CA 1
ATOM 793 C C . LYS A 1 99 ? 18.332 -3.894 -1.994 1.00 79.31 99 LYS A C 1
ATOM 795 O O . LYS A 1 99 ? 17.856 -4.959 -2.379 1.00 79.31 99 LYS A O 1
ATOM 800 N N . TYR A 1 100 ? 18.004 -2.710 -2.510 1.00 84.56 100 TYR A N 1
ATOM 801 C CA . TYR A 1 100 ? 17.099 -2.570 -3.647 1.00 84.56 100 TYR A CA 1
ATOM 802 C C . TYR A 1 100 ? 17.694 -3.255 -4.881 1.00 84.56 100 TYR A C 1
ATOM 804 O O . TYR A 1 100 ? 17.056 -4.140 -5.438 1.00 84.56 100 TYR A O 1
ATOM 812 N N . PHE A 1 101 ? 18.941 -2.939 -5.249 1.00 85.12 101 PHE A N 1
ATOM 813 C CA . PHE A 1 101 ? 19.580 -3.543 -6.422 1.00 85.12 101 PHE A CA 1
ATOM 814 C C . PHE A 1 101 ? 19.684 -5.067 -6.302 1.00 85.12 101 PHE A C 1
ATOM 816 O O . PHE A 1 101 ? 19.370 -5.780 -7.252 1.00 85.12 101 PHE A O 1
ATOM 823 N N . LEU A 1 102 ? 20.061 -5.585 -5.127 1.00 84.50 102 LEU A N 1
ATOM 824 C CA . LEU A 1 102 ? 20.074 -7.027 -4.866 1.00 84.50 102 LEU A CA 1
ATOM 825 C C . LEU A 1 102 ? 18.694 -7.653 -5.092 1.00 84.50 102 LEU A C 1
ATOM 827 O O . LEU A 1 102 ? 18.598 -8.666 -5.784 1.00 84.50 102 LEU A O 1
ATOM 831 N N . HIS A 1 103 ? 17.636 -7.046 -4.549 1.00 86.56 103 HIS A N 1
ATOM 832 C CA . HIS A 1 103 ? 16.271 -7.534 -4.721 1.00 86.56 103 HIS A CA 1
ATOM 833 C C . HIS A 1 103 ? 15.812 -7.464 -6.184 1.00 86.56 103 HIS A C 1
ATOM 835 O O . HIS A 1 103 ? 15.317 -8.459 -6.716 1.00 86.56 103 HIS A O 1
ATOM 841 N N . PHE A 1 104 ? 16.037 -6.331 -6.853 1.00 89.31 104 PHE A N 1
ATOM 842 C CA . PHE A 1 104 ? 15.727 -6.123 -8.266 1.00 89.31 104 PHE A CA 1
ATOM 843 C C . PHE A 1 104 ? 16.390 -7.191 -9.138 1.00 89.31 104 PHE A C 1
ATOM 845 O O . PHE A 1 104 ? 15.713 -7.882 -9.902 1.00 89.31 104 PHE A O 1
ATOM 852 N N . PHE A 1 105 ? 17.697 -7.404 -8.972 1.00 88.75 105 PHE A N 1
ATOM 853 C CA . PHE A 1 105 ? 18.418 -8.416 -9.733 1.00 88.75 105 PHE A CA 1
ATOM 854 C C . PHE A 1 105 ? 17.939 -9.830 -9.417 1.00 88.75 105 PHE A C 1
ATOM 856 O O . PHE A 1 105 ? 17.759 -10.611 -10.344 1.00 88.75 105 PHE A O 1
ATOM 863 N N . GLN A 1 106 ? 17.700 -10.169 -8.145 1.00 87.31 106 GLN A N 1
ATOM 864 C CA . GLN A 1 106 ? 17.184 -11.485 -7.751 1.00 87.31 106 GLN A CA 1
ATOM 865 C C . GLN A 1 106 ? 15.815 -11.781 -8.369 1.00 87.31 106 GLN A C 1
ATOM 867 O O . GLN A 1 106 ? 15.648 -12.850 -8.953 1.00 87.31 106 GLN A O 1
ATOM 872 N N . LYS A 1 107 ? 14.871 -10.834 -8.289 1.00 87.25 107 LYS A N 1
ATOM 873 C CA . LYS A 1 107 ? 13.525 -10.965 -8.867 1.00 87.25 107 LYS A CA 1
ATOM 874 C C . LYS A 1 107 ? 13.577 -11.075 -10.390 1.00 87.25 107 LYS A C 1
ATOM 876 O O . LYS A 1 107 ? 12.817 -11.836 -10.981 1.00 87.25 107 LYS A O 1
ATOM 881 N N . SER A 1 108 ? 14.509 -10.360 -11.015 1.00 87.94 108 SER A N 1
ATOM 882 C CA . SER A 1 108 ? 14.643 -10.339 -12.469 1.00 87.94 108 SER A CA 1
ATOM 883 C C . SER A 1 108 ? 15.236 -11.630 -13.036 1.00 87.94 108 SER A C 1
ATOM 885 O O . SER A 1 108 ? 14.944 -11.946 -14.179 1.00 87.94 108 SER A O 1
ATOM 887 N N . LYS A 1 109 ? 16.009 -12.423 -12.271 1.00 86.12 109 LYS A N 1
ATOM 888 C CA . LYS A 1 109 ? 16.737 -13.611 -12.785 1.00 86.12 109 LYS A CA 1
ATOM 889 C C . LYS A 1 109 ? 15.893 -14.573 -13.626 1.00 86.12 109 LYS A C 1
ATOM 891 O O . LYS A 1 109 ? 16.425 -15.163 -14.558 1.00 86.12 109 LYS A O 1
ATOM 896 N N . LEU A 1 110 ? 14.611 -14.733 -13.298 1.00 84.62 110 LEU A N 1
ATOM 897 C CA . LEU A 1 110 ? 13.700 -15.649 -13.995 1.00 84.62 110 LEU A CA 1
ATOM 898 C C . LEU A 1 110 ? 13.327 -15.184 -15.413 1.00 84.62 110 LEU A C 1
ATOM 900 O O . LEU A 1 110 ? 12.827 -15.980 -16.199 1.00 84.62 110 LEU A O 1
ATOM 904 N N . PHE A 1 111 ? 13.580 -13.917 -15.743 1.00 82.75 111 PHE A N 1
ATOM 905 C CA . PHE A 1 111 ? 13.108 -13.261 -16.964 1.00 82.75 111 PHE A CA 1
ATOM 906 C C . PHE A 1 111 ? 14.228 -12.926 -17.957 1.00 82.75 111 PHE A C 1
ATOM 908 O O . PHE A 1 111 ? 13.945 -12.434 -19.052 1.00 82.75 111 PHE A O 1
ATOM 915 N N . LEU A 1 112 ? 15.493 -13.152 -17.584 1.00 82.06 112 LEU A N 1
ATOM 916 C CA . LEU A 1 112 ? 16.658 -12.633 -18.305 1.00 82.06 112 LEU A CA 1
ATOM 917 C C . LEU A 1 112 ? 17.414 -13.711 -19.073 1.00 82.06 112 LEU A C 1
ATOM 919 O O . LEU A 1 112 ? 17.470 -14.877 -18.682 1.00 82.06 112 LEU A O 1
ATOM 923 N N . LYS A 1 113 ? 18.077 -13.276 -20.146 1.00 78.75 113 LYS A N 1
ATOM 924 C CA . LYS A 1 113 ? 18.929 -14.141 -20.968 1.00 78.75 113 LYS A CA 1
ATOM 925 C C . LYS A 1 113 ? 20.196 -14.582 -20.205 1.00 78.75 113 LYS A C 1
ATOM 927 O O . LYS A 1 113 ? 20.720 -13.801 -19.397 1.00 78.75 113 LYS A O 1
ATOM 932 N N . PRO A 1 114 ? 20.747 -15.784 -20.475 1.00 78.69 114 PRO A N 1
ATOM 933 C CA . PRO A 1 114 ? 21.905 -16.329 -19.757 1.00 78.69 114 PRO A CA 1
ATOM 934 C C . PRO A 1 114 ? 23.146 -15.426 -19.729 1.00 78.69 114 PRO A C 1
ATOM 936 O O . PRO A 1 114 ? 23.891 -15.416 -18.747 1.00 78.69 114 PRO A O 1
ATOM 939 N N . GLU A 1 115 ? 23.386 -14.646 -20.783 1.00 73.12 115 GLU A N 1
ATOM 940 C CA . GLU A 1 115 ? 24.544 -13.753 -20.880 1.00 73.12 115 GLU A CA 1
ATOM 941 C C . GLU A 1 115 ? 24.457 -12.605 -19.867 1.00 73.12 115 GLU A C 1
ATOM 943 O O . GLU A 1 115 ? 25.460 -12.248 -19.244 1.00 73.12 115 GLU A O 1
ATOM 948 N N . LEU A 1 116 ? 23.252 -12.068 -19.650 1.00 77.12 116 LEU A N 1
ATOM 949 C CA . LEU A 1 116 ? 23.013 -10.995 -18.686 1.00 77.12 116 LEU A CA 1
ATOM 950 C C . LEU A 1 116 ? 23.107 -11.513 -17.244 1.00 77.12 116 LEU A C 1
ATOM 952 O O . LEU A 1 116 ? 23.637 -10.823 -16.372 1.00 77.12 116 LEU A O 1
ATOM 956 N N . LEU A 1 117 ? 22.708 -12.766 -16.999 1.00 81.56 117 LEU A N 1
ATOM 957 C CA . LEU A 1 117 ? 22.852 -13.409 -15.688 1.00 81.56 117 LEU A CA 1
ATOM 958 C C . LEU A 1 117 ? 24.314 -13.457 -15.214 1.00 81.56 117 LEU A C 1
ATOM 960 O O . LEU A 1 117 ? 24.570 -13.281 -14.022 1.00 81.56 117 LEU A O 1
ATOM 964 N N . LYS A 1 118 ? 25.286 -13.626 -16.125 1.00 79.50 118 LYS A N 1
ATOM 965 C CA . LYS A 1 118 ? 26.725 -13.585 -15.790 1.00 79.50 118 LYS A CA 1
ATOM 966 C C . LYS A 1 118 ? 27.185 -12.187 -15.365 1.00 79.50 118 LYS A C 1
ATOM 968 O O . LYS A 1 118 ? 27.986 -12.067 -14.438 1.00 79.50 118 LYS A O 1
ATOM 973 N N . GLY A 1 119 ? 26.695 -11.140 -16.032 1.00 75.25 119 GLY A N 1
ATOM 974 C CA . GLY A 1 119 ? 26.966 -9.744 -15.665 1.00 75.25 119 GLY A CA 1
ATOM 975 C C . GLY A 1 119 ? 26.372 -9.394 -14.300 1.00 75.25 119 GLY A C 1
ATOM 976 O O . GLY A 1 119 ? 27.071 -8.881 -13.425 1.00 75.25 119 GLY A O 1
ATOM 977 N N . ILE A 1 120 ? 25.116 -9.786 -14.082 1.00 81.56 120 ILE A N 1
ATOM 978 C CA . ILE A 1 120 ? 24.400 -9.604 -12.817 1.00 81.56 120 ILE A CA 1
ATOM 979 C C . ILE A 1 120 ? 25.077 -10.353 -11.672 1.00 81.56 120 ILE A C 1
ATOM 981 O O . ILE A 1 120 ? 25.197 -9.798 -10.586 1.00 81.56 120 ILE A O 1
ATOM 985 N N . ALA A 1 121 ? 25.551 -11.585 -11.884 1.00 80.75 121 ALA A N 1
ATOM 986 C CA . ALA A 1 121 ? 26.230 -12.351 -10.840 1.00 80.75 121 ALA A CA 1
ATOM 987 C C . ALA A 1 121 ? 27.439 -11.592 -10.267 1.00 80.75 121 ALA A C 1
ATOM 989 O O . ALA A 1 121 ? 27.581 -11.509 -9.049 1.00 80.75 121 ALA A O 1
ATOM 990 N N . LYS A 1 122 ? 28.240 -10.953 -11.133 1.00 77.56 122 LYS A N 1
ATOM 991 C CA . LYS A 1 122 ? 29.376 -10.113 -10.718 1.00 77.56 122 LYS A CA 1
ATOM 992 C C . LYS A 1 122 ? 28.930 -8.877 -9.937 1.00 77.56 122 LYS A C 1
ATOM 994 O O . LYS A 1 122 ? 29.589 -8.490 -8.977 1.00 77.56 122 LYS A O 1
ATOM 999 N N . VAL A 1 123 ? 27.823 -8.249 -10.336 1.00 77.00 123 VAL A N 1
ATOM 1000 C CA . VAL A 1 123 ? 27.259 -7.098 -9.613 1.00 77.00 123 VAL A CA 1
ATOM 1001 C C . VAL A 1 123 ? 26.719 -7.515 -8.244 1.00 77.00 123 VAL A C 1
ATOM 1003 O O . VAL A 1 123 ? 27.014 -6.862 -7.249 1.00 77.00 123 VAL A O 1
ATOM 1006 N N . VAL A 1 124 ? 25.985 -8.625 -8.167 1.00 80.38 124 VAL A N 1
ATOM 1007 C CA . VAL A 1 124 ? 25.431 -9.171 -6.919 1.00 80.38 124 VAL A CA 1
ATOM 1008 C C . VAL A 1 124 ? 26.540 -9.548 -5.939 1.00 80.38 124 VAL A C 1
ATOM 1010 O O . VAL A 1 124 ? 26.446 -9.208 -4.763 1.00 80.38 124 VAL A O 1
ATOM 1013 N N . GLU A 1 125 ? 27.602 -10.205 -6.412 1.00 77.88 125 GLU A N 1
ATOM 1014 C CA . GLU A 1 125 ? 28.786 -10.509 -5.603 1.00 77.88 125 GLU A CA 1
ATOM 1015 C C . GLU A 1 125 ? 29.374 -9.227 -4.999 1.00 77.88 125 GLU A C 1
ATOM 1017 O O . GLU A 1 125 ? 29.532 -9.135 -3.783 1.00 77.88 125 GLU A O 1
ATOM 1022 N N . LYS A 1 126 ? 29.585 -8.188 -5.819 1.00 73.06 126 LYS A N 1
ATOM 1023 C CA . LYS A 1 126 ? 30.075 -6.883 -5.350 1.00 73.06 126 LYS A CA 1
ATOM 1024 C C . LYS A 1 126 ? 29.139 -6.237 -4.323 1.00 73.06 126 LYS A C 1
ATOM 1026 O O . LYS A 1 126 ? 29.610 -5.790 -3.281 1.00 73.06 126 LYS A O 1
ATOM 1031 N N . LEU A 1 127 ? 27.831 -6.219 -4.579 1.00 72.88 127 LEU A N 1
ATOM 1032 C CA . LEU A 1 127 ? 26.832 -5.627 -3.681 1.00 72.88 127 LEU A CA 1
ATOM 1033 C C . LEU A 1 127 ? 26.758 -6.343 -2.326 1.00 72.88 127 LEU A C 1
ATOM 1035 O O . LEU A 1 127 ? 26.606 -5.680 -1.303 1.00 72.88 127 LEU A O 1
ATOM 1039 N N . ASN A 1 128 ? 26.924 -7.668 -2.291 1.00 71.44 128 ASN A N 1
ATOM 1040 C CA . ASN A 1 128 ? 26.964 -8.439 -1.043 1.00 71.44 128 ASN A CA 1
ATOM 1041 C C . ASN A 1 128 ? 28.169 -8.083 -0.153 1.00 71.44 128 ASN A C 1
ATOM 1043 O O . ASN A 1 128 ? 28.114 -8.275 1.062 1.00 71.44 128 ASN A O 1
ATOM 1047 N N . HIS A 1 129 ? 29.252 -7.556 -0.731 1.00 66.00 129 HIS A N 1
ATOM 1048 C CA . HIS A 1 129 ? 30.428 -7.103 0.015 1.00 66.00 129 HIS A CA 1
ATOM 1049 C C . HIS A 1 129 ? 30.305 -5.663 0.544 1.00 66.00 129 HIS A C 1
ATOM 1051 O O . HIS A 1 129 ? 31.125 -5.240 1.364 1.00 66.00 129 HIS A O 1
ATOM 1057 N N . VAL A 1 130 ? 29.277 -4.912 0.132 1.00 63.50 130 VAL A N 1
ATOM 1058 C CA . VAL A 1 130 ? 29.007 -3.562 0.640 1.00 63.50 130 VAL A CA 1
ATOM 1059 C C . VAL A 1 130 ? 28.321 -3.666 2.005 1.00 63.50 130 VAL A C 1
ATOM 1061 O O . VAL A 1 130 ? 27.168 -4.080 2.116 1.00 63.50 130 VAL A O 1
ATOM 1064 N N . LYS A 1 131 ? 29.011 -3.250 3.077 1.00 52.19 131 LYS A N 1
ATOM 1065 C CA . LYS A 1 131 ? 28.375 -3.073 4.392 1.00 52.19 131 LYS A CA 1
ATOM 1066 C C . LYS A 1 131 ? 27.414 -1.887 4.320 1.00 52.19 131 LYS A C 1
ATOM 1068 O O . LYS A 1 131 ? 27.848 -0.738 4.359 1.00 52.19 131 LYS A O 1
ATOM 1073 N N . THR A 1 132 ? 26.113 -2.152 4.240 1.00 51.78 132 THR A N 1
ATOM 1074 C CA . THR A 1 132 ? 25.096 -1.106 4.395 1.00 51.78 132 THR A CA 1
ATOM 1075 C C . THR A 1 132 ? 25.200 -0.504 5.789 1.00 51.78 132 THR A C 1
ATOM 1077 O O . THR A 1 132 ? 25.112 -1.245 6.773 1.00 51.78 132 THR A O 1
ATOM 1080 N N . SER A 1 133 ? 25.317 0.822 5.899 1.00 43.31 133 SER A N 1
ATOM 1081 C CA . SER A 1 133 ? 24.884 1.488 7.127 1.00 43.31 133 SER A CA 1
ATOM 1082 C C . SER A 1 133 ? 23.430 1.079 7.363 1.00 43.31 133 SER A C 1
ATOM 1084 O O . SER A 1 133 ? 22.633 1.005 6.427 1.00 43.31 133 SER A O 1
ATOM 1086 N N . ILE A 1 134 ? 23.108 0.685 8.593 1.00 37.34 134 ILE A N 1
ATOM 1087 C CA . ILE A 1 134 ? 21.800 0.144 8.972 1.00 37.34 134 ILE A CA 1
ATOM 1088 C C . ILE A 1 134 ? 20.794 1.306 8.972 1.00 37.34 134 ILE A C 1
ATOM 1090 O O . ILE A 1 134 ? 20.385 1.809 10.008 1.00 37.34 134 ILE A O 1
ATOM 1094 N N . GLY A 1 135 ? 20.440 1.788 7.787 1.00 41.62 135 GLY A N 1
ATOM 1095 C CA . GLY A 1 135 ? 19.352 2.714 7.537 1.00 41.62 135 GLY A CA 1
ATOM 1096 C C . GLY A 1 135 ? 18.433 2.057 6.522 1.00 41.62 135 GLY A C 1
ATOM 1097 O O . GLY A 1 135 ? 18.873 1.656 5.447 1.00 41.62 135 GLY A O 1
ATOM 1098 N N . LYS A 1 136 ? 17.154 1.890 6.865 1.00 43.69 136 LYS A N 1
ATOM 1099 C CA . LYS A 1 136 ? 16.135 1.553 5.868 1.00 43.69 136 LYS A CA 1
ATOM 1100 C C . LYS A 1 136 ? 16.082 2.731 4.894 1.00 43.69 136 LYS A C 1
ATOM 1102 O O . LYS A 1 136 ? 15.677 3.817 5.304 1.00 43.69 136 LYS A O 1
ATOM 1107 N N . VAL A 1 137 ? 16.493 2.553 3.639 1.00 50.41 137 VAL A N 1
ATOM 1108 C CA . VAL A 1 137 ? 16.103 3.529 2.618 1.00 50.41 137 VAL A CA 1
ATOM 1109 C C . VAL A 1 137 ? 14.596 3.414 2.480 1.00 50.41 137 VAL A C 1
ATOM 1111 O O . VAL A 1 137 ? 14.076 2.334 2.206 1.00 50.41 137 VAL A O 1
ATOM 1114 N N . LYS A 1 138 ? 13.892 4.503 2.791 1.00 51.81 138 LYS A N 1
ATOM 1115 C CA . LYS A 1 138 ? 12.459 4.607 2.514 1.00 51.81 138 LYS A CA 1
ATOM 1116 C C . LYS A 1 138 ? 12.269 4.499 0.999 1.00 51.81 138 LYS A C 1
ATOM 1118 O O . LYS A 1 138 ? 13.107 5.017 0.269 1.00 51.81 138 LYS A O 1
ATOM 1123 N N . TYR A 1 139 ? 11.195 3.856 0.544 1.00 55.38 139 TYR A N 1
ATOM 1124 C CA . TYR A 1 139 ? 10.924 3.641 -0.885 1.00 55.38 139 TYR A CA 1
ATOM 1125 C C . TYR A 1 139 ? 10.951 4.941 -1.709 1.00 55.38 139 TYR A C 1
ATOM 1127 O O . TYR A 1 139 ? 11.573 4.950 -2.763 1.00 55.38 139 TYR A O 1
ATOM 1135 N N . ALA A 1 140 ? 10.487 6.065 -1.148 1.00 56.28 140 ALA A N 1
ATOM 1136 C CA . ALA A 1 140 ? 10.628 7.408 -1.735 1.00 56.28 140 ALA A CA 1
ATOM 1137 C C . ALA A 1 140 ? 12.079 7.822 -2.098 1.00 56.28 140 ALA A C 1
ATOM 1139 O O . ALA A 1 140 ? 12.304 8.721 -2.900 1.00 56.28 140 ALA A O 1
ATOM 1140 N N . GLY A 1 141 ? 13.095 7.186 -1.506 1.00 71.06 141 GLY A N 1
ATOM 1141 C CA . GLY A 1 141 ? 14.499 7.400 -1.862 1.00 71.06 141 GLY A CA 1
ATOM 1142 C C . GLY A 1 141 ? 14.930 6.709 -3.161 1.00 71.06 141 GLY A C 1
ATOM 1143 O O . GLY A 1 141 ? 15.938 7.112 -3.732 1.00 71.06 141 GLY A O 1
ATOM 1144 N N . ILE A 1 142 ? 14.198 5.688 -3.623 1.00 79.12 142 ILE A N 1
ATOM 1145 C CA . ILE A 1 142 ? 14.477 4.966 -4.876 1.00 79.12 142 ILE A CA 1
ATOM 1146 C C . ILE A 1 142 ? 14.006 5.797 -6.072 1.00 79.12 142 ILE A C 1
ATOM 1148 O O . ILE A 1 142 ? 14.800 6.030 -6.983 1.00 79.12 142 ILE A O 1
ATOM 1152 N N . GLY A 1 143 ? 12.766 6.296 -6.043 1.00 81.00 143 GLY A N 1
ATOM 1153 C CA . GLY A 1 143 ? 12.237 7.155 -7.101 1.00 81.00 143 GLY A CA 1
ATOM 1154 C C . GLY A 1 143 ? 13.066 8.423 -7.289 1.00 81.00 143 GLY A C 1
ATOM 1155 O O . GLY A 1 143 ? 13.527 8.707 -8.393 1.00 81.00 143 GLY A O 1
ATOM 1156 N N . ASN A 1 144 ? 13.393 9.115 -6.191 1.00 80.88 144 ASN A N 1
ATOM 1157 C CA . ASN A 1 144 ? 14.280 10.285 -6.219 1.00 80.88 144 ASN A CA 1
ATOM 1158 C C . ASN A 1 144 ? 15.668 9.975 -6.793 1.00 80.88 144 ASN A C 1
ATOM 1160 O O . ASN A 1 144 ? 16.213 10.783 -7.539 1.00 80.88 144 ASN A O 1
ATOM 1164 N N . PHE A 1 145 ? 16.240 8.809 -6.474 1.00 84.31 145 PHE A N 1
ATOM 1165 C CA . PHE A 1 145 ? 17.517 8.392 -7.049 1.00 84.31 145 PHE A CA 1
ATOM 1166 C C . PHE A 1 145 ? 17.425 8.230 -8.568 1.00 84.31 145 PHE A C 1
ATOM 1168 O O . PHE A 1 145 ? 18.306 8.697 -9.284 1.00 84.31 145 PHE A O 1
ATOM 1175 N N . PHE A 1 146 ? 16.366 7.588 -9.069 1.00 86.19 146 PHE A N 1
ATOM 1176 C CA . PHE A 1 146 ? 16.196 7.377 -10.503 1.00 86.19 146 PHE A CA 1
ATOM 1177 C C . PHE A 1 146 ? 15.842 8.655 -11.259 1.00 86.19 146 PHE A C 1
ATOM 1179 O O . PHE A 1 146 ? 16.404 8.871 -12.328 1.00 86.19 146 PHE A O 1
ATOM 1186 N N . MET A 1 147 ? 15.012 9.534 -10.692 1.00 84.12 147 MET A N 1
ATOM 1187 C CA . MET A 1 147 ? 14.781 10.870 -11.253 1.00 84.12 147 MET A CA 1
ATOM 1188 C C . MET A 1 147 ? 16.094 11.648 -11.356 1.00 84.12 147 MET A C 1
ATOM 1190 O O . MET A 1 147 ? 16.452 12.090 -12.442 1.00 84.12 147 MET A O 1
ATOM 1194 N N . LYS A 1 148 ? 16.881 11.696 -10.272 1.00 80.25 148 LYS A N 1
ATOM 1195 C CA . LYS A 1 148 ? 18.192 12.356 -10.275 1.00 80.25 148 LYS A CA 1
ATOM 1196 C C . LYS A 1 148 ? 19.168 11.718 -11.264 1.00 80.25 148 LYS A C 1
ATOM 1198 O O . LYS A 1 148 ? 19.943 12.421 -11.890 1.00 80.25 148 LYS A O 1
ATOM 1203 N N . MET A 1 149 ? 19.117 10.398 -11.455 1.00 83.56 149 MET A N 1
ATOM 1204 C CA . MET A 1 149 ? 19.952 9.716 -12.452 1.00 83.56 149 MET A CA 1
ATOM 1205 C C . MET A 1 149 ? 19.628 10.159 -13.874 1.00 83.56 149 MET A C 1
ATOM 1207 O O . MET A 1 149 ? 20.530 10.291 -14.701 1.00 83.56 149 MET A O 1
ATOM 1211 N N . TRP A 1 150 ? 18.344 10.354 -14.151 1.00 82.69 150 TRP A N 1
ATOM 1212 C CA . TRP A 1 150 ? 17.876 10.818 -15.443 1.00 82.69 150 TRP A CA 1
ATOM 1213 C C . TRP A 1 150 ? 18.135 12.312 -15.664 1.00 82.69 150 TRP A C 1
ATOM 1215 O O . TRP A 1 150 ? 18.393 12.708 -16.797 1.00 82.69 150 TRP A O 1
ATOM 1225 N N . GLU A 1 151 ? 18.108 13.120 -14.605 1.00 81.56 151 GLU A N 1
ATOM 1226 C CA . GLU A 1 151 ? 18.373 14.562 -14.657 1.00 81.56 151 GLU A CA 1
ATOM 1227 C C . GLU A 1 151 ? 19.878 14.890 -14.697 1.00 81.56 151 GLU A C 1
ATOM 1229 O O . GLU A 1 151 ? 20.320 15.595 -15.602 1.00 81.56 151 GLU A O 1
ATOM 1234 N N . ASP A 1 152 ? 20.670 14.369 -13.751 1.00 77.81 152 ASP A N 1
ATOM 1235 C CA . ASP A 1 152 ? 22.118 14.593 -13.639 1.00 77.81 152 ASP A CA 1
ATOM 1236 C C . ASP A 1 152 ? 22.850 13.440 -12.908 1.00 77.81 152 ASP A C 1
ATOM 1238 O O . ASP A 1 152 ? 23.021 13.408 -11.684 1.00 77.81 152 ASP A O 1
ATOM 1242 N N . VAL A 1 153 ? 23.368 12.479 -13.677 1.00 77.62 153 VAL A N 1
ATOM 1243 C CA . VAL A 1 153 ? 24.223 11.403 -13.154 1.00 77.62 153 VAL A CA 1
ATOM 1244 C C . VAL A 1 153 ? 25.602 11.870 -12.679 1.00 77.62 153 VAL A C 1
ATOM 1246 O O . VAL A 1 153 ? 26.215 11.150 -11.891 1.00 77.62 153 VAL A O 1
ATOM 1249 N N . GLU A 1 154 ? 26.132 13.016 -13.127 1.00 76.94 154 GLU A N 1
ATOM 1250 C CA . GLU A 1 154 ? 27.452 13.468 -12.658 1.00 76.94 154 GLU A CA 1
ATOM 1251 C C . GLU A 1 154 ? 27.361 13.919 -11.203 1.00 76.94 154 GLU A C 1
ATOM 1253 O O . GLU A 1 154 ? 28.256 13.623 -10.407 1.00 76.94 154 GLU A O 1
ATOM 1258 N N . GLU A 1 155 ? 26.245 14.549 -10.833 1.00 74.44 155 GLU A N 1
ATOM 1259 C CA . GLU A 1 155 ? 25.937 14.855 -9.441 1.00 74.44 155 GLU A CA 1
ATOM 1260 C C . GLU A 1 155 ? 25.874 13.569 -8.600 1.00 74.44 155 GLU A C 1
ATOM 1262 O O . GLU A 1 155 ? 26.528 13.477 -7.560 1.00 74.44 155 GLU A O 1
ATOM 1267 N N . LEU A 1 156 ? 25.195 12.524 -9.091 1.00 73.38 156 LEU A N 1
ATOM 1268 C CA . LEU A 1 156 ? 25.167 11.214 -8.424 1.00 73.38 156 LEU A CA 1
ATOM 1269 C C . LEU A 1 156 ? 26.558 10.575 -8.291 1.00 73.38 156 LEU A C 1
ATOM 1271 O O . LEU A 1 156 ? 26.886 10.016 -7.242 1.00 73.38 156 LEU A O 1
ATOM 1275 N N . ARG A 1 157 ? 27.399 10.657 -9.330 1.00 72.94 157 ARG A N 1
ATOM 1276 C CA . ARG A 1 157 ? 28.782 10.151 -9.284 1.00 72.94 157 ARG A CA 1
ATOM 1277 C C . ARG A 1 157 ? 29.623 10.911 -8.263 1.00 72.94 157 ARG A C 1
ATOM 1279 O O . ARG A 1 157 ? 30.414 10.296 -7.542 1.00 72.94 157 ARG A O 1
ATOM 1286 N N . ALA A 1 158 ? 29.459 12.231 -8.196 1.00 71.12 158 ALA A N 1
ATOM 1287 C CA . ALA A 1 158 ? 30.152 13.085 -7.240 1.00 71.12 158 ALA A CA 1
ATOM 1288 C C . ALA A 1 158 ? 29.722 12.804 -5.789 1.00 71.12 158 ALA A C 1
ATOM 1290 O O . ALA A 1 158 ? 30.557 12.882 -4.880 1.00 71.12 158 ALA A O 1
ATOM 1291 N N . GLU A 1 159 ? 28.453 12.446 -5.578 1.00 68.69 159 GLU A N 1
ATOM 1292 C CA . GLU A 1 159 ? 27.893 12.067 -4.279 1.00 68.69 159 GLU A CA 1
ATOM 1293 C C . GLU A 1 159 ? 28.361 10.686 -3.807 1.00 68.69 159 GLU A C 1
ATOM 1295 O O . GLU A 1 159 ? 28.858 10.561 -2.685 1.00 68.69 159 GLU A O 1
ATOM 1300 N N . GLU A 1 160 ? 28.242 9.654 -4.648 1.00 66.88 160 GLU A N 1
ATOM 1301 C CA . GLU A 1 160 ? 28.539 8.270 -4.250 1.00 66.88 160 GLU A CA 1
ATOM 1302 C C . GLU A 1 160 ? 30.047 7.959 -4.249 1.00 66.88 160 GLU A C 1
ATOM 1304 O O . GLU A 1 160 ? 30.505 7.138 -3.454 1.00 66.88 160 GLU A O 1
ATOM 1309 N N . LYS A 1 161 ? 30.848 8.634 -5.092 1.00 64.81 161 LYS A N 1
ATOM 1310 C CA . LYS A 1 161 ? 32.316 8.465 -5.192 1.00 64.81 161 LYS A CA 1
ATOM 1311 C C . LYS A 1 161 ? 32.773 7.000 -5.341 1.00 64.81 161 LYS A C 1
ATOM 1313 O O . LYS A 1 161 ? 33.831 6.625 -4.827 1.00 64.81 161 LYS A O 1
ATOM 1318 N N . ASP A 1 162 ? 32.010 6.176 -6.068 1.00 64.00 162 ASP A N 1
ATOM 1319 C CA . ASP A 1 162 ? 32.309 4.757 -6.314 1.00 64.00 162 ASP A CA 1
ATOM 1320 C C . ASP A 1 162 ? 32.478 4.459 -7.814 1.00 64.00 162 ASP A C 1
ATOM 1322 O O . ASP A 1 162 ? 31.577 4.668 -8.626 1.00 64.00 162 ASP A O 1
ATOM 1326 N N . ALA A 1 163 ? 33.629 3.884 -8.172 1.00 63.56 163 ALA A N 1
ATOM 1327 C CA . ALA A 1 163 ? 33.952 3.453 -9.532 1.00 63.56 163 ALA A CA 1
ATOM 1328 C C . ALA A 1 163 ? 33.047 2.318 -10.063 1.00 63.56 163 ALA A C 1
ATOM 1330 O O . ALA A 1 163 ? 33.059 2.019 -11.255 1.00 63.56 163 ALA A O 1
ATOM 1331 N N . HIS A 1 164 ? 32.274 1.657 -9.198 1.00 70.62 164 HIS A N 1
ATOM 1332 C CA . HIS A 1 164 ? 31.359 0.577 -9.565 1.00 70.62 164 HIS A CA 1
ATOM 1333 C C . HIS A 1 164 ? 29.951 1.047 -9.927 1.00 70.62 164 HIS A C 1
ATOM 1335 O O . HIS A 1 164 ? 29.174 0.243 -10.448 1.00 70.62 164 HIS A O 1
ATOM 1341 N N . MET A 1 165 ? 29.624 2.315 -9.665 1.00 73.56 165 MET A N 1
ATOM 1342 C CA . MET A 1 165 ? 28.301 2.884 -9.915 1.00 73.56 165 MET A CA 1
ATOM 1343 C C . MET A 1 165 ? 27.872 2.707 -11.370 1.00 73.56 165 MET A C 1
ATOM 1345 O O . MET A 1 165 ? 26.790 2.187 -11.633 1.00 73.56 165 MET A O 1
ATOM 1349 N N . ASP A 1 166 ? 28.755 3.036 -12.310 1.00 75.50 166 ASP A N 1
ATOM 1350 C CA . ASP A 1 166 ? 28.465 2.937 -13.741 1.00 75.50 166 ASP A CA 1
ATOM 1351 C C . ASP A 1 166 ? 28.159 1.498 -14.171 1.00 75.50 166 ASP A C 1
ATOM 1353 O O . ASP A 1 166 ? 27.251 1.261 -14.964 1.00 75.50 166 ASP A O 1
ATOM 1357 N N . VAL A 1 167 ? 28.863 0.513 -13.601 1.00 76.06 167 VAL A N 1
ATOM 1358 C CA . VAL A 1 167 ? 28.619 -0.907 -13.896 1.00 76.06 167 VAL A CA 1
ATOM 1359 C C . VAL A 1 167 ? 27.247 -1.336 -13.378 1.00 76.06 167 VAL A C 1
ATOM 1361 O O . VAL A 1 167 ? 26.526 -2.050 -14.072 1.00 76.06 167 VAL A O 1
ATOM 1364 N N . ILE A 1 168 ? 26.869 -0.910 -12.171 1.00 78.06 168 ILE A N 1
ATOM 1365 C CA . ILE A 1 168 ? 25.558 -1.222 -11.588 1.00 78.06 168 ILE A CA 1
ATOM 1366 C C . ILE A 1 168 ? 24.444 -0.572 -12.413 1.00 78.06 168 ILE A C 1
ATOM 1368 O O . ILE A 1 168 ? 23.469 -1.250 -12.741 1.00 78.06 168 ILE A O 1
ATOM 1372 N N . LEU A 1 169 ? 24.591 0.703 -12.780 1.00 81.44 169 LEU A N 1
ATOM 1373 C CA . LEU A 1 169 ? 23.612 1.437 -13.583 1.00 81.44 169 LEU A CA 1
ATOM 1374 C C . LEU A 1 169 ? 23.472 0.843 -14.989 1.00 81.44 169 LEU A C 1
ATOM 1376 O O . LEU A 1 169 ? 22.350 0.605 -15.427 1.00 81.44 169 LEU A O 1
ATOM 1380 N N . GLU A 1 170 ? 24.575 0.488 -15.656 1.00 83.62 170 GLU A N 1
ATOM 1381 C CA . GLU A 1 170 ? 24.530 -0.194 -16.956 1.00 83.62 170 GLU A CA 1
ATOM 1382 C C . GLU A 1 170 ? 23.787 -1.536 -16.863 1.00 83.62 170 GLU A C 1
ATOM 1384 O O . GLU A 1 170 ? 22.910 -1.821 -17.683 1.00 83.62 170 GLU A O 1
ATOM 1389 N N . GLN A 1 171 ? 24.100 -2.370 -15.866 1.00 83.88 171 GLN A N 1
ATOM 1390 C CA . GLN A 1 171 ? 23.415 -3.658 -15.707 1.00 83.88 171 GLN A CA 1
ATOM 1391 C C . GLN A 1 171 ? 21.943 -3.480 -15.318 1.00 83.88 171 GLN A C 1
ATOM 1393 O O . GLN A 1 171 ? 21.094 -4.254 -15.765 1.00 83.88 171 GLN A O 1
ATOM 1398 N N . THR A 1 172 ? 21.624 -2.448 -14.537 1.00 87.44 172 THR A N 1
ATOM 1399 C CA . THR A 1 172 ? 20.244 -2.095 -14.179 1.00 87.44 172 THR A CA 1
ATOM 1400 C C . THR A 1 172 ? 19.462 -1.659 -15.414 1.00 87.44 172 THR A C 1
ATOM 1402 O O . THR A 1 172 ? 18.358 -2.158 -15.630 1.00 87.44 172 THR A O 1
ATOM 1405 N N . LEU A 1 173 ? 20.047 -0.821 -16.274 1.00 89.06 173 LEU A N 1
ATOM 1406 C CA . LEU A 1 173 ? 19.446 -0.397 -17.538 1.00 89.06 173 LEU A CA 1
ATOM 1407 C C . LEU A 1 173 ? 19.216 -1.585 -18.474 1.00 89.06 173 LEU A C 1
ATOM 1409 O O . LEU A 1 173 ? 18.096 -1.787 -18.932 1.00 89.06 173 LEU A O 1
ATOM 1413 N N . ARG A 1 174 ? 20.236 -2.419 -18.716 1.00 89.06 174 ARG A N 1
ATOM 1414 C CA . ARG A 1 174 ? 20.104 -3.624 -19.561 1.00 89.06 174 ARG A CA 1
ATOM 1415 C C . ARG A 1 174 ? 19.001 -4.552 -19.065 1.00 89.06 174 ARG A C 1
ATOM 1417 O O . ARG A 1 174 ? 18.196 -5.036 -19.855 1.00 89.06 174 ARG A O 1
ATOM 1424 N N . THR A 1 175 ? 18.947 -4.774 -17.754 1.00 90.44 175 THR A N 1
ATOM 1425 C CA . THR A 1 175 ? 17.899 -5.584 -17.119 1.00 90.44 175 THR A CA 1
ATOM 1426 C C . THR A 1 175 ? 16.525 -4.957 -17.321 1.00 90.44 175 THR A C 1
ATOM 1428 O O . THR A 1 175 ? 15.597 -5.644 -17.735 1.00 90.44 175 THR A O 1
ATOM 1431 N N . SER A 1 176 ? 16.407 -3.648 -17.095 1.00 93.19 176 SER A N 1
ATOM 1432 C CA . SER A 1 176 ? 15.164 -2.892 -17.272 1.00 93.19 176 SER A CA 1
ATOM 1433 C C . SER A 1 176 ? 14.650 -2.958 -18.709 1.00 93.19 176 SER A C 1
ATOM 1435 O O . SER A 1 176 ? 13.472 -3.219 -18.927 1.00 93.19 176 SER A O 1
ATOM 1437 N N . LEU A 1 177 ? 15.537 -2.805 -19.694 1.00 92.31 177 LEU A N 1
ATOM 1438 C CA . LEU A 1 177 ? 15.190 -2.928 -21.108 1.00 92.31 177 LEU A CA 1
ATOM 1439 C C . LEU A 1 177 ? 14.767 -4.353 -21.472 1.00 92.31 177 LEU A C 1
ATOM 1441 O O . LEU A 1 177 ? 13.798 -4.522 -22.202 1.00 92.31 177 LEU A O 1
ATOM 1445 N N . GLN A 1 178 ? 15.431 -5.390 -20.948 1.00 91.38 178 GLN A N 1
ATOM 1446 C CA . GLN A 1 178 ? 15.009 -6.772 -21.200 1.00 91.38 178 GLN A CA 1
ATOM 1447 C C . GLN A 1 178 ? 13.649 -7.101 -20.579 1.00 91.38 178 GLN A C 1
ATOM 1449 O O . GLN A 1 178 ? 12.868 -7.819 -21.205 1.00 91.38 178 GLN A O 1
ATOM 1454 N N . LEU A 1 179 ? 13.364 -6.590 -19.379 1.00 93.56 179 LEU A N 1
ATOM 1455 C CA . LEU A 1 179 ? 12.051 -6.711 -18.746 1.00 93.56 179 LEU A CA 1
ATOM 1456 C C . LEU A 1 179 ? 10.972 -6.011 -19.581 1.00 93.56 179 LEU A C 1
ATOM 1458 O O . LEU A 1 179 ? 9.922 -6.600 -19.836 1.00 93.56 179 LEU A O 1
ATOM 1462 N N . LEU A 1 180 ? 11.263 -4.807 -20.075 1.00 94.81 180 LEU A N 1
ATOM 1463 C CA . LEU A 1 180 ? 10.337 -4.044 -20.900 1.00 94.81 180 LEU A CA 1
ATOM 1464 C C . LEU A 1 180 ? 10.076 -4.730 -22.248 1.00 94.81 180 LEU A C 1
ATOM 1466 O O . LEU A 1 180 ? 8.932 -5.024 -22.578 1.00 94.81 180 LEU A O 1
ATOM 1470 N N . ILE A 1 181 ? 11.133 -5.010 -23.014 1.00 92.06 181 ILE A N 1
ATOM 1471 C CA . ILE A 1 181 ? 11.043 -5.520 -24.389 1.00 92.06 181 ILE A CA 1
ATOM 1472 C C . ILE A 1 181 ? 10.419 -6.916 -24.430 1.00 92.06 181 ILE A C 1
ATOM 1474 O O . ILE A 1 181 ? 9.584 -7.183 -25.289 1.00 92.06 181 ILE A O 1
ATOM 1478 N N . ASN A 1 182 ? 10.811 -7.811 -23.517 1.00 90.00 182 ASN A N 1
ATOM 1479 C CA . ASN A 1 182 ? 10.391 -9.213 -23.597 1.00 90.00 182 ASN A CA 1
ATOM 1480 C C . ASN A 1 182 ? 9.137 -9.522 -22.773 1.00 90.00 182 ASN A C 1
ATOM 1482 O O . ASN A 1 182 ? 8.456 -10.498 -23.074 1.00 90.00 182 ASN A O 1
ATOM 1486 N N . HIS A 1 183 ? 8.844 -8.730 -21.735 1.00 91.06 183 HIS A N 1
ATOM 1487 C CA . HIS A 1 183 ? 7.779 -9.047 -20.774 1.00 91.06 183 HIS A CA 1
ATOM 1488 C C . HIS A 1 183 ? 6.803 -7.892 -20.525 1.00 91.06 183 HIS A C 1
ATOM 1490 O O . HIS A 1 183 ? 5.861 -8.065 -19.759 1.00 91.06 183 HIS A O 1
ATOM 1496 N N . GLY A 1 184 ? 7.005 -6.717 -21.133 1.00 92.31 184 GLY A N 1
ATOM 1497 C CA . GLY A 1 184 ? 6.157 -5.544 -20.894 1.00 92.31 184 GLY A CA 1
ATOM 1498 C C . GLY A 1 184 ? 6.243 -4.992 -19.465 1.00 92.31 184 GLY A C 1
ATOM 1499 O O . GLY A 1 184 ? 5.394 -4.201 -19.056 1.00 92.31 184 GLY A O 1
ATOM 1500 N N . ILE A 1 185 ? 7.249 -5.410 -18.689 1.00 94.00 185 ILE A N 1
ATOM 1501 C CA . ILE A 1 185 ? 7.444 -4.992 -17.297 1.00 94.00 185 ILE A CA 1
ATOM 1502 C C . ILE A 1 185 ? 8.292 -3.721 -17.284 1.00 94.00 185 ILE A C 1
ATOM 1504 O O . ILE A 1 185 ? 9.426 -3.721 -17.763 1.00 94.00 185 ILE A O 1
ATOM 1508 N N . ILE A 1 186 ? 7.766 -2.652 -16.688 1.00 94.81 186 ILE A N 1
ATOM 1509 C CA . ILE A 1 186 ? 8.483 -1.386 -16.523 1.00 94.81 186 ILE A CA 1
ATOM 1510 C C . ILE A 1 186 ? 9.150 -1.394 -15.143 1.00 94.81 186 ILE A C 1
ATOM 1512 O O . ILE A 1 186 ? 8.487 -1.583 -14.128 1.00 94.81 186 ILE A O 1
ATOM 1516 N N . SER A 1 187 ? 10.475 -1.252 -15.092 1.00 93.69 187 SER A N 1
ATOM 1517 C CA . SER A 1 187 ? 11.211 -1.166 -13.823 1.00 93.69 187 SER A CA 1
ATOM 1518 C C . SER A 1 187 ? 11.097 0.227 -13.203 1.00 93.69 187 SER A C 1
ATOM 1520 O O . SER A 1 187 ? 10.818 1.188 -13.916 1.00 93.69 187 SER A O 1
ATOM 1522 N N . ASP A 1 188 ? 11.431 0.369 -11.916 1.00 90.75 188 ASP A N 1
ATOM 1523 C CA . ASP A 1 188 ? 11.480 1.681 -11.247 1.00 90.75 188 ASP A CA 1
ATOM 1524 C C . ASP A 1 188 ? 12.395 2.669 -11.984 1.00 90.75 188 ASP A C 1
ATOM 1526 O O . ASP A 1 188 ? 12.080 3.852 -12.081 1.00 90.75 188 ASP A O 1
ATOM 1530 N N . MET A 1 189 ? 13.490 2.178 -12.581 1.00 90.56 189 MET A N 1
ATOM 1531 C CA . MET A 1 189 ? 14.364 2.997 -13.419 1.00 90.56 189 MET A CA 1
ATOM 1532 C C . MET A 1 189 ? 13.600 3.601 -14.601 1.00 90.56 189 MET A C 1
ATOM 1534 O O . MET A 1 189 ? 13.744 4.785 -14.863 1.00 90.56 189 MET A O 1
ATOM 1538 N N . LEU A 1 190 ? 12.785 2.825 -15.317 1.00 93.00 190 LEU A N 1
ATOM 1539 C CA . LEU A 1 190 ? 12.047 3.328 -16.480 1.00 93.00 190 LEU A CA 1
ATOM 1540 C C . LEU A 1 190 ? 10.769 4.084 -16.084 1.00 93.00 190 LEU A C 1
ATOM 1542 O O . LEU A 1 190 ? 10.438 5.067 -16.734 1.00 93.00 190 LEU A O 1
ATOM 1546 N N . LEU A 1 191 ? 10.091 3.695 -14.999 1.00 93.44 191 LEU A N 1
ATOM 1547 C CA . LEU A 1 191 ? 8.922 4.408 -14.462 1.00 93.44 191 LEU A CA 1
ATOM 1548 C C . LEU A 1 191 ? 9.245 5.865 -14.106 1.00 93.44 191 LEU A C 1
ATOM 1550 O O . LEU A 1 191 ? 8.406 6.743 -14.288 1.00 93.44 191 LEU A O 1
ATOM 1554 N N . HIS A 1 192 ? 10.474 6.121 -13.656 1.00 90.88 192 HIS A N 1
ATOM 1555 C CA . HIS A 1 192 ? 10.963 7.458 -13.322 1.00 90.88 192 HIS A CA 1
ATOM 1556 C C . HIS A 1 192 ? 11.630 8.187 -14.498 1.00 90.88 192 HIS A C 1
ATOM 1558 O O . HIS A 1 192 ? 12.171 9.275 -14.306 1.00 90.88 192 HIS A O 1
ATOM 1564 N N . HIS A 1 193 ? 11.608 7.623 -15.711 1.00 90.06 193 HIS A N 1
ATOM 1565 C CA . HIS A 1 193 ? 12.080 8.331 -16.900 1.00 90.06 193 HIS A CA 1
ATOM 1566 C C . HIS A 1 193 ? 11.159 9.530 -17.195 1.00 90.06 193 HIS A C 1
ATOM 1568 O O . HIS A 1 193 ? 9.943 9.330 -17.216 1.00 90.06 193 HIS A O 1
ATOM 1574 N N . PRO A 1 194 ? 11.682 10.738 -17.496 1.00 88.12 194 PRO A N 1
ATOM 1575 C CA . PRO A 1 194 ? 10.870 11.950 -17.651 1.00 88.12 194 PRO A CA 1
ATOM 1576 C C . PRO A 1 194 ? 9.676 11.793 -18.601 1.00 88.12 194 PRO A C 1
ATOM 1578 O O . PRO A 1 194 ? 8.554 12.092 -18.208 1.00 88.12 194 PRO A O 1
ATOM 1581 N N . ILE A 1 195 ? 9.898 11.220 -19.792 1.00 89.19 195 ILE A N 1
ATOM 1582 C CA . ILE A 1 195 ? 8.840 10.970 -20.793 1.00 89.19 195 ILE A CA 1
ATOM 1583 C C . ILE A 1 195 ? 7.735 10.050 -20.245 1.00 89.19 195 ILE A C 1
ATOM 1585 O O . ILE A 1 195 ? 6.552 10.309 -20.437 1.00 89.19 195 ILE A O 1
ATOM 1589 N N . ILE A 1 196 ? 8.104 8.966 -19.551 1.00 92.00 196 ILE A N 1
ATOM 1590 C CA . ILE A 1 196 ? 7.131 8.006 -19.006 1.00 92.00 196 ILE A CA 1
ATOM 1591 C C . ILE A 1 196 ? 6.364 8.649 -17.852 1.00 92.00 196 ILE A C 1
ATOM 1593 O O . ILE A 1 196 ? 5.140 8.557 -17.776 1.00 92.00 196 ILE A O 1
ATOM 1597 N N . LEU A 1 197 ? 7.087 9.317 -16.958 1.00 90.56 197 LEU A N 1
ATOM 1598 C CA . LEU A 1 197 ? 6.522 9.911 -15.761 1.00 90.56 197 LEU A CA 1
ATOM 1599 C C . LEU A 1 197 ? 5.570 11.070 -16.091 1.00 90.56 197 LEU A C 1
ATOM 1601 O O . LEU A 1 197 ? 4.546 11.211 -15.428 1.00 90.56 197 LEU A O 1
ATOM 1605 N N . GLU A 1 198 ? 5.875 11.878 -17.110 1.00 90.38 198 GLU A N 1
ATOM 1606 C CA . GLU A 1 198 ? 4.999 12.951 -17.600 1.00 90.38 198 GLU A CA 1
ATOM 1607 C C . GLU A 1 198 ? 3.640 12.407 -18.067 1.00 90.38 198 GLU A C 1
ATOM 1609 O O . GLU A 1 198 ? 2.597 12.916 -17.650 1.00 90.38 198 GLU A O 1
ATOM 1614 N N . GLU A 1 199 ? 3.639 11.308 -18.825 1.00 92.12 199 GLU A N 1
ATOM 1615 C CA . GLU A 1 199 ? 2.409 10.653 -19.290 1.00 92.12 199 GLU A CA 1
ATOM 1616 C C . GLU A 1 199 ? 1.589 10.034 -18.145 1.00 92.12 199 GLU A C 1
ATOM 1618 O O . GLU A 1 199 ? 0.356 10.010 -18.195 1.00 92.12 199 GLU A O 1
ATOM 1623 N N . ILE A 1 200 ? 2.252 9.548 -17.088 1.00 93.38 200 ILE A N 1
ATOM 1624 C CA . ILE A 1 200 ? 1.586 8.924 -15.935 1.00 93.38 200 ILE A CA 1
ATOM 1625 C C . ILE A 1 200 ? 1.019 9.973 -14.968 1.00 93.38 200 ILE A C 1
ATOM 1627 O O . ILE A 1 200 ? -0.098 9.801 -14.477 1.00 93.38 200 ILE A O 1
ATOM 1631 N N . LYS A 1 201 ? 1.747 11.068 -14.701 1.00 89.81 201 LYS A N 1
ATOM 1632 C CA . LYS A 1 201 ? 1.400 12.087 -13.686 1.00 89.81 201 LYS A CA 1
ATOM 1633 C C . LYS A 1 201 ? 0.015 12.711 -13.881 1.00 89.81 201 LYS A C 1
ATOM 1635 O O . LYS A 1 201 ? -0.629 13.079 -12.903 1.00 89.81 201 LYS A O 1
ATOM 1640 N N . GLY A 1 202 ? -0.456 12.822 -15.124 1.00 83.62 202 GLY A N 1
ATOM 1641 C CA . GLY A 1 202 ? -1.791 13.349 -15.431 1.00 83.62 202 GLY A CA 1
ATOM 1642 C C . GLY A 1 202 ? -2.947 12.382 -15.139 1.00 83.62 202 GLY A C 1
ATOM 1643 O O . GLY A 1 202 ? -4.104 12.798 -15.146 1.00 83.62 202 GLY A O 1
ATOM 1644 N N . LEU A 1 203 ? -2.657 11.100 -14.904 1.00 88.25 203 LEU A N 1
ATOM 1645 C CA . LEU A 1 203 ? -3.651 10.024 -14.803 1.00 88.25 203 LEU A CA 1
ATOM 1646 C C . LEU A 1 203 ? -3.570 9.244 -13.486 1.00 88.25 203 LEU A C 1
ATOM 1648 O O . LEU A 1 203 ? -4.565 8.654 -13.062 1.00 88.25 203 LEU A O 1
ATOM 1652 N N . LEU A 1 204 ? -2.403 9.238 -12.844 1.00 87.38 204 LEU A N 1
ATOM 1653 C CA . LEU A 1 204 ? -2.114 8.459 -11.651 1.00 87.38 204 LEU A CA 1
ATOM 1654 C C . LEU A 1 204 ? -1.341 9.304 -10.637 1.00 87.38 204 LEU A C 1
ATOM 1656 O O . LEU A 1 204 ? -0.435 10.057 -10.986 1.00 87.38 204 LEU A O 1
ATOM 1660 N N . LEU A 1 205 ? -1.679 9.144 -9.360 1.00 81.44 205 LEU A N 1
ATOM 1661 C CA . LEU A 1 205 ? -0.949 9.783 -8.269 1.00 81.44 205 LEU A CA 1
ATOM 1662 C C . LEU A 1 205 ? 0.360 9.028 -8.047 1.00 81.44 205 LEU A C 1
ATOM 1664 O O . LEU A 1 205 ? 0.361 7.937 -7.478 1.00 81.44 205 LEU A O 1
ATOM 1668 N N . VAL A 1 206 ? 1.460 9.618 -8.510 1.00 81.88 206 VAL A N 1
ATOM 1669 C CA . VAL A 1 206 ? 2.802 9.011 -8.483 1.00 81.88 206 VAL A CA 1
ATOM 1670 C C . VAL A 1 206 ? 3.443 8.986 -7.091 1.00 81.88 206 VAL A C 1
ATOM 1672 O O . VAL A 1 206 ? 4.462 8.342 -6.899 1.00 81.88 206 VAL A O 1
ATOM 1675 N N . ASP A 1 207 ? 2.805 9.615 -6.102 1.00 80.56 207 ASP A N 1
ATOM 1676 C CA . ASP A 1 207 ? 3.248 9.684 -4.702 1.00 80.56 207 ASP A CA 1
ATOM 1677 C C . ASP A 1 207 ? 3.098 8.355 -3.927 1.00 80.56 207 ASP A C 1
ATOM 1679 O O . ASP A 1 207 ? 3.289 8.321 -2.708 1.00 80.56 207 ASP A O 1
ATOM 1683 N N . ASN A 1 208 ? 2.693 7.277 -4.610 1.00 86.81 208 ASN A N 1
ATOM 1684 C CA . ASN A 1 208 ? 2.685 5.920 -4.076 1.00 86.81 208 ASN A CA 1
ATOM 1685 C C . ASN A 1 208 ? 3.442 4.975 -5.018 1.00 86.81 208 ASN A C 1
ATOM 1687 O O . ASN A 1 208 ? 2.929 4.596 -6.073 1.00 86.81 208 ASN A O 1
ATOM 1691 N N . GLU A 1 209 ? 4.640 4.559 -4.613 1.00 83.75 209 GLU A N 1
ATOM 1692 C CA . GLU A 1 209 ? 5.556 3.763 -5.451 1.00 83.75 209 GLU A CA 1
ATOM 1693 C C . GLU A 1 209 ? 4.962 2.402 -5.821 1.00 83.75 209 GLU A C 1
ATOM 1695 O O . GLU A 1 209 ? 5.105 1.906 -6.942 1.00 83.75 209 GLU A O 1
ATOM 1700 N N . LYS A 1 210 ? 4.224 1.786 -4.888 1.00 88.44 210 LYS A N 1
ATOM 1701 C CA . LYS A 1 210 ? 3.568 0.513 -5.177 1.00 88.44 210 LYS A CA 1
ATOM 1702 C C . LYS A 1 210 ? 2.497 0.680 -6.249 1.00 88.44 210 LYS A C 1
ATOM 1704 O O . LYS A 1 210 ? 2.416 -0.182 -7.120 1.00 88.44 210 LYS A O 1
ATOM 1709 N N . LEU A 1 211 ? 1.703 1.747 -6.198 1.00 91.44 211 LEU A N 1
ATOM 1710 C CA . LEU A 1 211 ? 0.716 2.035 -7.234 1.00 91.44 211 LEU A CA 1
ATOM 1711 C C . LEU A 1 211 ? 1.389 2.338 -8.579 1.00 91.44 211 LEU A C 1
ATOM 1713 O O . LEU A 1 211 ? 0.951 1.824 -9.604 1.00 91.44 211 LEU A O 1
ATOM 1717 N N . LEU A 1 212 ? 2.472 3.121 -8.575 1.00 91.75 212 LEU A N 1
ATOM 1718 C CA . LEU A 1 212 ? 3.253 3.410 -9.778 1.00 91.75 212 LEU A CA 1
ATOM 1719 C C . LEU A 1 212 ? 3.780 2.118 -10.431 1.00 91.75 212 LEU A C 1
ATOM 1721 O O . LEU A 1 212 ? 3.716 1.975 -11.650 1.00 91.75 212 LEU A O 1
ATOM 1725 N N . SER A 1 213 ? 4.199 1.138 -9.622 1.00 91.00 213 SER A N 1
ATOM 1726 C CA . SER A 1 213 ? 4.668 -0.176 -10.094 1.00 91.00 213 SER A CA 1
ATOM 1727 C C . SER A 1 213 ? 3.602 -1.054 -10.769 1.00 91.00 213 SER A C 1
ATOM 1729 O O . SER A 1 213 ? 3.945 -2.098 -11.320 1.00 91.00 213 SER A O 1
ATOM 1731 N N . GLU A 1 214 ? 2.321 -0.668 -10.722 1.00 93.25 214 GLU A N 1
ATOM 1732 C CA . GLU A 1 214 ? 1.234 -1.364 -11.430 1.00 93.25 214 GLU A CA 1
ATOM 1733 C C . GLU A 1 214 ? 1.123 -0.934 -12.904 1.00 93.25 214 GLU A C 1
ATOM 1735 O O . GLU A 1 214 ? 0.391 -1.550 -13.680 1.00 93.25 214 GLU A O 1
ATOM 1740 N N . VAL A 1 215 ? 1.841 0.118 -13.318 1.00 94.88 215 VAL A N 1
ATOM 1741 C CA . VAL A 1 215 ? 1.893 0.537 -14.724 1.00 94.88 215 VAL A CA 1
ATOM 1742 C C . VAL A 1 215 ? 2.718 -0.470 -15.524 1.00 94.88 215 VAL A C 1
ATOM 1744 O O . VAL A 1 215 ? 3.866 -0.774 -15.200 1.00 94.88 215 VAL A O 1
ATOM 1747 N N . THR A 1 216 ? 2.137 -0.973 -16.612 1.00 95.38 216 THR A N 1
ATOM 1748 C CA . THR A 1 216 ? 2.785 -1.944 -17.507 1.00 95.38 216 THR A CA 1
ATOM 1749 C C . THR A 1 216 ? 2.851 -1.419 -18.935 1.00 95.38 216 THR A C 1
ATOM 1751 O O . THR A 1 216 ? 2.290 -0.372 -19.259 1.00 95.38 216 THR A O 1
ATOM 1754 N N . ALA A 1 217 ? 3.559 -2.128 -19.809 1.00 96.56 217 ALA A N 1
ATOM 1755 C CA . ALA A 1 217 ? 3.673 -1.796 -21.220 1.00 96.56 217 ALA A CA 1
ATOM 1756 C C . ALA A 1 217 ? 3.203 -2.953 -22.106 1.00 96.56 217 ALA A C 1
ATOM 1758 O O . ALA A 1 217 ? 3.362 -4.129 -21.787 1.00 96.56 217 ALA A O 1
ATOM 1759 N N . THR A 1 218 ? 2.660 -2.609 -23.268 1.00 95.75 218 THR A N 1
ATOM 1760 C CA . THR A 1 218 ? 2.339 -3.548 -24.349 1.00 95.75 218 THR A CA 1
ATOM 1761 C C . THR A 1 218 ? 2.782 -2.989 -25.689 1.00 95.75 218 THR A C 1
ATOM 1763 O O . THR A 1 218 ? 3.126 -1.813 -25.787 1.00 95.75 218 THR A O 1
ATOM 1766 N N . ASN A 1 219 ? 2.781 -3.832 -26.725 1.00 93.88 219 ASN A N 1
ATOM 1767 C CA . ASN A 1 219 ? 3.196 -3.462 -28.082 1.00 93.88 219 ASN A CA 1
ATOM 1768 C C . ASN A 1 219 ? 4.576 -2.790 -28.108 1.00 93.88 219 ASN A C 1
ATOM 1770 O O . ASN A 1 219 ? 4.767 -1.784 -28.784 1.00 93.88 219 ASN A O 1
ATOM 1774 N N . VAL A 1 220 ? 5.515 -3.328 -27.326 1.00 94.25 220 VAL A N 1
ATOM 1775 C CA . VAL A 1 220 ? 6.878 -2.806 -27.248 1.00 94.25 220 VAL A CA 1
ATOM 1776 C C . VAL A 1 220 ? 7.614 -3.174 -28.533 1.00 94.25 220 VAL A C 1
ATOM 1778 O O . VAL A 1 220 ? 7.796 -4.353 -28.833 1.00 94.25 220 VAL A O 1
ATOM 1781 N N . MET A 1 221 ? 8.022 -2.170 -29.302 1.00 91.75 221 MET A N 1
ATOM 1782 C CA . MET A 1 221 ? 8.710 -2.333 -30.578 1.00 91.75 221 MET A CA 1
ATOM 1783 C C . MET A 1 221 ? 9.910 -1.397 -30.643 1.00 91.75 221 MET A C 1
ATOM 1785 O O . MET A 1 221 ? 9.787 -0.192 -30.438 1.00 91.75 221 MET A O 1
ATOM 1789 N N . CYS A 1 222 ? 11.075 -1.949 -30.967 1.00 90.12 222 CYS A N 1
ATOM 1790 C CA . CYS A 1 222 ? 12.254 -1.145 -31.248 1.00 90.12 222 CYS A CA 1
ATOM 1791 C C . CYS A 1 222 ? 12.252 -0.693 -32.708 1.00 90.12 222 CYS A C 1
ATOM 1793 O O . CYS A 1 222 ? 11.992 -1.494 -33.609 1.00 90.12 222 CYS A O 1
ATOM 1795 N N . HIS A 1 223 ? 12.605 0.565 -32.948 1.00 86.50 223 HIS A N 1
ATOM 1796 C CA . HIS A 1 223 ? 12.764 1.111 -34.288 1.00 86.50 223 HIS A CA 1
ATOM 1797 C C . HIS A 1 223 ? 14.069 1.894 -34.404 1.00 86.50 223 HIS A C 1
ATOM 1799 O O . HIS A 1 223 ? 14.509 2.538 -33.451 1.00 86.50 223 HIS A O 1
ATOM 1805 N N . GLN A 1 224 ? 14.694 1.840 -35.578 1.00 81.00 224 GLN A N 1
ATOM 1806 C CA . GLN A 1 224 ? 15.871 2.642 -35.880 1.00 81.00 224 GLN A CA 1
ATOM 1807 C C . GLN A 1 224 ? 15.418 3.948 -36.532 1.00 81.00 224 GLN A C 1
ATOM 1809 O O . GLN A 1 224 ? 14.883 3.941 -37.637 1.00 81.00 224 GLN A O 1
ATOM 1814 N N . SER A 1 225 ? 15.633 5.072 -35.854 1.00 69.62 225 SER A N 1
ATOM 1815 C CA . SER A 1 225 ? 15.346 6.394 -36.400 1.00 69.62 225 SER A CA 1
ATOM 1816 C C . SER A 1 225 ? 16.312 6.712 -37.544 1.00 69.62 225 SER A C 1
ATOM 1818 O O . SER A 1 225 ? 17.538 6.666 -37.392 1.00 69.62 225 SER A O 1
ATOM 1820 N N . HIS A 1 226 ? 15.747 7.051 -38.705 1.00 57.47 226 HIS A N 1
ATOM 1821 C CA . HIS A 1 226 ? 16.482 7.284 -39.951 1.00 57.47 226 HIS A CA 1
ATOM 1822 C C . HIS A 1 226 ? 17.434 8.487 -39.911 1.00 57.47 226 HIS A C 1
ATOM 1824 O O . HIS A 1 226 ? 18.310 8.577 -40.769 1.00 57.47 226 HIS A O 1
ATOM 1830 N N . ARG A 1 227 ? 17.271 9.419 -38.961 1.00 56.59 227 ARG A N 1
ATOM 1831 C CA . ARG A 1 227 ? 18.043 10.672 -38.953 1.00 56.59 227 ARG A CA 1
ATOM 1832 C C . ARG A 1 227 ? 19.413 10.554 -38.280 1.00 56.59 227 ARG A C 1
ATOM 1834 O O . ARG A 1 227 ? 20.337 11.194 -38.762 1.00 56.59 227 ARG A O 1
ATOM 1841 N N . ASP A 1 228 ? 19.579 9.681 -37.278 1.00 56.75 228 ASP A N 1
ATOM 1842 C CA . ASP A 1 228 ? 20.782 9.699 -36.419 1.00 56.75 228 ASP A CA 1
ATOM 1843 C C . ASP A 1 228 ? 21.328 8.313 -36.016 1.00 56.75 228 ASP A C 1
ATOM 1845 O O . ASP A 1 228 ? 22.162 8.204 -35.117 1.00 56.75 228 ASP A O 1
ATOM 1849 N N . SER A 1 229 ? 20.866 7.216 -36.638 1.00 60.97 229 SER A N 1
ATOM 1850 C CA . SER A 1 229 ? 21.132 5.840 -36.151 1.00 60.97 229 SER A CA 1
ATOM 1851 C C . SER A 1 229 ? 20.716 5.618 -34.687 1.00 60.97 229 SER A C 1
ATOM 1853 O O . SER A 1 229 ? 21.177 4.681 -34.032 1.00 60.97 229 SER A O 1
ATOM 1855 N N . GLN A 1 230 ? 19.848 6.485 -34.169 1.00 73.56 230 GLN A N 1
ATOM 1856 C CA . GLN A 1 230 ? 19.276 6.374 -32.841 1.00 73.56 230 GLN A CA 1
ATOM 1857 C C . GLN A 1 230 ? 18.222 5.277 -32.831 1.00 73.56 230 GLN A C 1
ATOM 1859 O O . GLN A 1 230 ? 17.491 5.083 -33.801 1.00 73.56 230 GLN A O 1
ATOM 1864 N N . VAL A 1 231 ? 18.153 4.553 -31.724 1.00 81.25 231 VAL A N 1
ATOM 1865 C CA . VAL A 1 231 ? 17.127 3.540 -31.506 1.00 81.25 231 VAL A CA 1
ATOM 1866 C C . VAL A 1 231 ? 16.083 4.137 -30.582 1.00 81.25 231 VAL A C 1
ATOM 1868 O O . VAL A 1 231 ? 16.433 4.729 -29.564 1.00 81.25 231 VAL A O 1
ATOM 1871 N N . VAL A 1 232 ? 14.818 3.983 -30.948 1.00 87.62 232 VAL A N 1
ATOM 1872 C CA . VAL A 1 232 ? 13.664 4.393 -30.147 1.00 87.62 232 VAL A CA 1
ATOM 1873 C C . VAL A 1 232 ? 12.824 3.168 -29.818 1.00 87.62 232 VAL A C 1
ATOM 1875 O O . VAL A 1 232 ? 12.801 2.195 -30.580 1.00 87.62 232 VAL A O 1
ATOM 1878 N N . ILE A 1 233 ? 12.141 3.201 -28.677 1.00 91.00 233 ILE A N 1
ATOM 1879 C CA . ILE A 1 233 ? 11.148 2.192 -28.315 1.00 91.00 233 ILE A CA 1
ATOM 1880 C C . ILE A 1 233 ? 9.768 2.819 -28.450 1.00 91.00 233 ILE A C 1
ATOM 1882 O O . ILE A 1 233 ? 9.410 3.713 -27.689 1.00 91.00 233 ILE A O 1
ATOM 1886 N N . TYR A 1 234 ? 8.963 2.294 -29.363 1.00 93.38 234 TYR A N 1
ATOM 1887 C CA . TYR A 1 234 ? 7.527 2.527 -29.356 1.00 93.38 234 TYR A CA 1
ATOM 1888 C C . TYR A 1 234 ? 6.879 1.547 -28.394 1.00 93.38 234 TYR A C 1
ATOM 1890 O O . TYR A 1 234 ? 7.131 0.345 -28.463 1.00 93.38 234 TYR A O 1
ATOM 1898 N N . LEU A 1 235 ? 6.051 2.042 -27.485 1.00 95.81 235 LEU A N 1
ATOM 1899 C CA . LEU A 1 235 ? 5.286 1.189 -26.586 1.00 95.81 235 LEU A CA 1
ATOM 1900 C C . LEU A 1 235 ? 3.953 1.831 -26.237 1.00 95.81 235 LEU A C 1
ATOM 1902 O O . LEU A 1 235 ? 3.748 3.034 -26.386 1.00 95.81 235 LEU A O 1
ATOM 1906 N N . LYS A 1 236 ? 3.034 1.008 -25.751 1.00 97.00 236 LYS A N 1
ATOM 1907 C CA . LYS A 1 236 ? 1.754 1.444 -25.215 1.00 97.00 236 LYS A CA 1
ATOM 1908 C C . LYS A 1 236 ? 1.730 1.195 -23.711 1.00 97.00 236 LYS A C 1
ATOM 1910 O O . LYS A 1 236 ? 1.669 0.041 -23.282 1.00 97.00 236 LYS A O 1
ATOM 1915 N N . LEU A 1 237 ? 1.775 2.269 -22.928 1.00 96.81 237 LEU A N 1
ATOM 1916 C CA . LEU A 1 237 ? 1.588 2.231 -21.483 1.00 96.81 237 LEU A CA 1
ATOM 1917 C C . LEU A 1 237 ? 0.154 1.808 -21.162 1.00 96.81 237 LEU A C 1
ATOM 1919 O O . LEU A 1 237 ? -0.791 2.310 -21.771 1.00 96.81 237 LEU A O 1
ATOM 1923 N N . LYS A 1 238 ? 0.013 0.916 -20.186 1.00 96.44 238 LYS A N 1
ATOM 1924 C CA . LYS A 1 238 ? -1.238 0.537 -19.535 1.00 96.44 238 LYS A CA 1
ATOM 1925 C C . LYS A 1 238 ? -1.216 1.095 -18.121 1.00 96.44 238 LYS A C 1
ATOM 1927 O O . LYS A 1 238 ? -0.532 0.560 -17.250 1.00 96.44 238 LYS A O 1
ATOM 1932 N N . ILE A 1 239 ? -1.936 2.193 -17.920 1.00 95.62 239 ILE A N 1
ATOM 1933 C CA . ILE A 1 239 ? -1.998 2.907 -16.645 1.00 95.62 239 ILE A CA 1
ATOM 1934 C C . ILE A 1 239 ? -3.310 2.514 -15.960 1.00 95.62 239 ILE A C 1
ATOM 1936 O O . ILE A 1 239 ? -4.376 2.790 -16.518 1.00 95.62 239 ILE A O 1
ATOM 1940 N N . PRO A 1 240 ? -3.276 1.862 -14.787 1.00 94.69 240 PRO A N 1
ATOM 1941 C CA . PRO A 1 240 ? -4.490 1.386 -14.144 1.00 94.69 240 PRO A CA 1
ATOM 1942 C C . PRO A 1 240 ? -5.371 2.545 -13.689 1.00 94.69 240 PRO A C 1
ATOM 1944 O O . PRO A 1 240 ? -4.885 3.555 -13.171 1.00 94.69 240 PRO A O 1
ATOM 1947 N N . LYS A 1 241 ? -6.689 2.390 -13.840 1.00 94.19 241 LYS A N 1
ATOM 1948 C CA . LYS A 1 241 ? -7.635 3.336 -13.252 1.00 94.19 241 LYS A CA 1
ATOM 1949 C C . LYS A 1 241 ? -7.794 3.045 -11.772 1.00 94.19 241 LYS A C 1
ATOM 1951 O O . LYS A 1 241 ? -8.087 1.923 -11.369 1.00 94.19 241 LYS A O 1
ATOM 1956 N N . VAL A 1 242 ? -7.640 4.082 -10.960 1.00 93.44 242 VAL A N 1
ATOM 1957 C CA . VAL A 1 242 ? -7.810 3.984 -9.513 1.00 93.44 242 VAL A CA 1
ATOM 1958 C C . VAL A 1 242 ? -9.113 4.616 -9.060 1.00 93.44 242 VAL A C 1
ATOM 1960 O O . VAL A 1 242 ? -9.578 5.604 -9.625 1.00 93.44 242 VAL A O 1
ATOM 1963 N N . ALA A 1 243 ? -9.687 4.064 -7.997 1.00 92.25 243 ALA A N 1
ATOM 1964 C CA . ALA A 1 243 ? -10.784 4.680 -7.272 1.00 92.25 243 ALA A CA 1
ATOM 1965 C C . ALA A 1 243 ? -10.386 4.919 -5.820 1.00 92.25 243 ALA A C 1
ATOM 1967 O O . ALA A 1 243 ? -9.650 4.133 -5.217 1.00 92.25 243 ALA A O 1
ATOM 1968 N N . ARG A 1 244 ? -10.933 5.992 -5.250 1.00 94.00 244 ARG A N 1
ATOM 1969 C CA . ARG A 1 244 ? -10.880 6.257 -3.816 1.00 94.00 244 ARG A CA 1
ATOM 1970 C C . ARG A 1 244 ? -12.165 5.784 -3.165 1.00 94.00 244 ARG A C 1
ATOM 1972 O O . ARG A 1 244 ? -13.250 5.984 -3.711 1.00 94.00 244 ARG A O 1
ATOM 1979 N N . ILE A 1 245 ? -12.042 5.133 -2.018 1.00 95.00 245 ILE A N 1
ATOM 1980 C CA . ILE A 1 245 ? -13.190 4.664 -1.252 1.00 95.00 245 ILE A CA 1
ATOM 1981 C C . ILE A 1 245 ? -12.923 4.776 0.240 1.00 95.00 245 ILE A C 1
ATOM 1983 O O . ILE A 1 245 ? -11.816 4.522 0.716 1.00 95.00 245 ILE A O 1
ATOM 1987 N N . THR A 1 246 ? -13.967 5.124 0.981 1.00 96.19 246 THR A N 1
ATOM 1988 C CA . THR A 1 246 ? -13.946 5.094 2.438 1.00 96.19 246 THR A CA 1
ATOM 1989 C C . THR A 1 246 ? -14.222 3.674 2.910 1.00 96.19 246 THR A C 1
ATOM 1991 O O . THR A 1 246 ? -15.302 3.130 2.675 1.00 96.19 246 THR A O 1
ATOM 1994 N N . ILE A 1 247 ? -13.241 3.077 3.580 1.00 96.00 247 ILE A N 1
ATOM 1995 C CA . ILE A 1 247 ? -13.400 1.815 4.298 1.00 96.00 247 ILE A CA 1
ATOM 1996 C C . ILE A 1 247 ? -13.809 2.084 5.739 1.00 96.00 247 ILE A C 1
ATOM 1998 O O . ILE A 1 247 ? -13.401 3.073 6.351 1.00 96.00 247 ILE A O 1
ATOM 2002 N N . GLU A 1 248 ? -14.581 1.165 6.296 1.00 95.25 248 GLU A N 1
ATOM 2003 C CA . GLU A 1 248 ? -14.950 1.143 7.701 1.00 95.25 248 GLU A CA 1
ATOM 2004 C C . GLU A 1 248 ? -14.144 0.061 8.414 1.00 95.25 248 GLU A C 1
ATOM 2006 O O . GLU A 1 248 ? -14.169 -1.108 8.019 1.00 95.25 248 GLU A O 1
ATOM 2011 N N . LYS A 1 249 ? -13.440 0.451 9.475 1.00 94.75 249 LYS A N 1
ATOM 2012 C CA . LYS A 1 249 ? -12.742 -0.458 10.381 1.00 94.75 249 LYS A CA 1
ATOM 2013 C C . LYS A 1 249 ? -13.567 -0.587 11.640 1.00 94.75 249 LYS A C 1
ATOM 2015 O O . LYS A 1 249 ? -13.725 0.400 12.351 1.00 94.75 249 LYS A O 1
ATOM 2020 N N . CYS A 1 250 ? -14.115 -1.763 11.900 1.00 94.25 250 CYS A N 1
ATOM 2021 C CA . CYS A 1 250 ? -15.058 -1.953 12.992 1.00 94.25 250 CYS A CA 1
ATOM 2022 C C . CYS A 1 250 ? -14.714 -3.191 13.800 1.00 94.25 250 CYS A C 1
ATOM 2024 O O . CYS A 1 250 ? -14.523 -4.260 13.227 1.00 94.25 250 CYS A O 1
ATOM 2026 N N . ASP A 1 251 ? -14.754 -3.050 15.119 1.00 96.06 251 ASP A N 1
ATOM 2027 C CA . ASP A 1 251 ? -14.766 -4.173 16.047 1.00 96.06 251 ASP A CA 1
ATOM 2028 C C . ASP A 1 251 ? -16.117 -4.277 16.753 1.00 96.06 251 ASP A C 1
ATOM 2030 O O . ASP A 1 251 ? -16.810 -3.280 16.987 1.00 96.06 251 ASP A O 1
ATOM 2034 N N . ASP A 1 252 ? -16.469 -5.504 17.128 1.00 96.44 252 ASP A N 1
ATOM 2035 C CA . ASP A 1 252 ? -17.535 -5.761 18.084 1.00 96.44 252 ASP A CA 1
ATOM 2036 C C . ASP A 1 252 ? -16.990 -5.639 19.500 1.00 96.44 252 ASP A C 1
ATOM 2038 O O . ASP A 1 252 ? -16.250 -6.516 19.935 1.00 96.44 252 ASP A O 1
ATOM 2042 N N . ILE A 1 253 ? -17.391 -4.597 20.230 1.00 96.88 253 ILE A N 1
ATOM 2043 C CA . ILE A 1 253 ? -17.019 -4.344 21.633 1.00 96.88 253 ILE A CA 1
ATOM 2044 C C . ILE A 1 253 ? -17.315 -5.558 22.528 1.00 96.88 253 ILE A C 1
ATOM 2046 O O . ILE A 1 253 ? -16.625 -5.773 23.524 1.00 96.88 253 ILE A O 1
ATOM 2050 N N . GLY A 1 254 ? -18.286 -6.386 22.149 1.00 95.12 254 GLY A N 1
ATOM 2051 C CA . GLY A 1 254 ? -18.685 -7.586 22.862 1.00 95.12 254 GLY A CA 1
ATOM 2052 C C . GLY A 1 254 ? -19.708 -7.322 23.958 1.00 95.12 254 GLY A C 1
ATOM 2053 O O . GLY A 1 254 ? -20.225 -6.216 24.111 1.00 95.12 254 GLY A O 1
ATOM 2054 N N . LYS A 1 255 ? -20.016 -8.373 24.710 1.00 94.88 255 LYS A N 1
ATOM 2055 C CA . LYS A 1 255 ? -20.891 -8.339 25.884 1.00 94.88 255 LYS A CA 1
ATOM 2056 C C . LYS A 1 255 ? -20.420 -9.335 26.936 1.00 94.88 255 LYS A C 1
ATOM 2058 O O . LYS A 1 255 ? -19.723 -10.297 26.610 1.00 94.88 255 LYS A O 1
ATOM 2063 N N . MET A 1 256 ? -20.830 -9.113 28.178 1.00 93.19 256 MET A N 1
ATOM 2064 C CA . MET A 1 256 ? -20.617 -10.053 29.276 1.00 93.19 256 MET A CA 1
ATOM 2065 C C . MET A 1 256 ? -21.901 -10.840 29.525 1.00 93.19 256 MET A C 1
ATOM 2067 O O . MET A 1 256 ? -22.946 -10.244 29.765 1.00 93.19 256 MET A O 1
ATOM 2071 N N . VAL A 1 257 ? -21.815 -12.168 29.485 1.00 90.88 257 VAL A N 1
ATOM 2072 C CA . VAL A 1 257 ? -22.918 -13.083 29.811 1.00 90.88 257 VAL A CA 1
ATOM 2073 C C . VAL A 1 257 ? -22.388 -14.110 30.801 1.00 90.88 257 VAL A C 1
ATOM 2075 O O . VAL A 1 257 ? -21.475 -14.857 30.463 1.00 90.88 257 VAL A O 1
ATOM 2078 N N . ASP A 1 258 ? -22.913 -14.111 32.026 1.00 87.19 258 ASP A N 1
ATOM 2079 C CA . ASP A 1 258 ? -22.560 -15.073 33.083 1.00 87.19 258 ASP A CA 1
ATOM 2080 C C . ASP A 1 258 ? -21.039 -15.254 33.279 1.00 87.19 258 ASP A C 1
ATOM 2082 O O . ASP A 1 258 ? -20.510 -16.363 33.325 1.00 87.19 258 ASP A O 1
ATOM 2086 N N . GLY A 1 259 ? -20.299 -14.139 33.329 1.00 85.94 259 GLY A N 1
ATOM 2087 C CA . GLY A 1 259 ? -18.835 -14.142 33.487 1.00 85.94 259 GLY A CA 1
ATOM 2088 C C . GLY A 1 259 ? -18.042 -14.532 32.230 1.00 85.94 259 GLY A C 1
ATOM 2089 O O . GLY A 1 259 ? -16.814 -14.590 32.268 1.00 85.94 259 GLY A O 1
ATOM 2090 N N . THR A 1 260 ? -18.720 -14.759 31.106 1.00 93.38 260 THR A N 1
ATOM 2091 C CA . THR A 1 260 ? -18.107 -15.033 29.803 1.00 93.38 260 THR A CA 1
ATOM 2092 C C . THR A 1 260 ? -18.166 -13.792 28.922 1.00 93.38 260 THR A C 1
ATOM 2094 O O . THR A 1 260 ? -19.235 -13.218 28.704 1.00 93.38 260 THR A O 1
ATOM 2097 N N . TYR A 1 261 ? -17.022 -13.394 28.376 1.00 95.56 261 TYR A N 1
ATOM 2098 C CA . TYR A 1 261 ? -16.928 -12.328 27.391 1.00 95.56 261 TYR A CA 1
ATOM 2099 C C . TYR A 1 261 ? -17.184 -12.885 25.988 1.00 95.56 261 TYR A C 1
ATOM 2101 O O . TYR A 1 261 ? -16.490 -13.800 25.543 1.00 95.56 261 TYR A O 1
ATOM 2109 N N . GLN A 1 262 ? -18.189 -12.348 25.295 1.00 94.94 262 GLN A N 1
ATOM 2110 C CA . GLN A 1 262 ? -18.613 -12.803 23.969 1.00 94.94 262 GLN A CA 1
ATOM 2111 C C . GLN A 1 262 ? -18.508 -11.679 22.940 1.00 94.94 262 GLN A C 1
ATOM 2113 O O . GLN A 1 262 ? -19.060 -10.598 23.155 1.00 94.94 262 GLN A O 1
ATOM 2118 N N . TYR A 1 263 ? -17.873 -11.939 21.798 1.00 95.38 263 TYR A N 1
ATOM 2119 C CA . TYR A 1 263 ? -17.763 -10.973 20.700 1.00 95.38 263 TYR A CA 1
ATOM 2120 C C . TYR A 1 263 ? -17.572 -11.657 19.343 1.00 95.38 263 TYR A C 1
ATOM 2122 O O . TYR A 1 263 ? -17.003 -12.742 19.255 1.00 95.38 263 TYR A O 1
ATOM 2130 N N . TYR A 1 264 ? -18.017 -11.007 18.274 1.00 96.25 264 TYR A N 1
ATOM 2131 C CA . TYR A 1 264 ? -17.774 -11.432 16.903 1.00 96.25 264 TYR A CA 1
ATOM 2132 C C . TYR A 1 264 ? -16.426 -10.918 16.398 1.00 96.25 264 TYR A C 1
ATOM 2134 O O . TYR A 1 264 ? -16.102 -9.737 16.524 1.00 96.25 264 TYR A O 1
ATOM 2142 N N . THR A 1 265 ? -15.649 -11.793 15.768 1.00 95.12 265 THR A N 1
ATOM 2143 C CA . THR A 1 265 ? -14.459 -11.406 15.012 1.00 95.12 265 THR A CA 1
ATOM 2144 C C . THR A 1 265 ? -14.893 -10.879 13.646 1.00 95.12 265 THR A C 1
ATOM 2146 O O . THR A 1 265 ? -15.296 -11.642 12.765 1.00 95.12 265 THR A O 1
ATOM 2149 N N . LEU A 1 266 ? -14.833 -9.558 13.484 1.00 94.94 266 LEU A N 1
ATOM 2150 C CA . LEU A 1 266 ? -15.138 -8.874 12.229 1.00 94.94 266 LEU A CA 1
ATOM 2151 C C . LEU A 1 266 ? -13.879 -8.755 11.351 1.00 94.94 266 LEU A C 1
ATOM 2153 O O . LEU A 1 266 ? -12.758 -8.800 11.866 1.00 94.94 266 LEU A O 1
ATOM 2157 N N . PRO A 1 267 ? -14.015 -8.584 10.022 1.00 94.31 267 PRO A N 1
ATOM 2158 C CA . PRO A 1 267 ? -12.876 -8.237 9.187 1.00 94.31 267 PRO A CA 1
ATOM 2159 C C . PRO A 1 267 ? -12.341 -6.857 9.583 1.00 94.31 267 PRO A C 1
ATOM 2161 O O . PRO A 1 267 ? -13.120 -5.938 9.826 1.00 94.31 267 PRO A O 1
ATOM 2164 N N . LYS A 1 268 ? -11.012 -6.698 9.576 1.00 90.62 268 LYS A N 1
ATOM 2165 C CA . LYS A 1 268 ? -10.335 -5.462 10.015 1.00 90.62 268 LYS A CA 1
ATOM 2166 C C . LYS A 1 268 ? -10.826 -4.203 9.303 1.00 90.62 268 LYS A C 1
ATOM 2168 O O . LYS A 1 268 ? -10.882 -3.138 9.907 1.00 90.62 268 LYS A O 1
ATOM 2173 N N . ALA A 1 269 ? -11.154 -4.325 8.021 1.00 95.44 269 ALA A N 1
ATOM 2174 C CA . ALA A 1 269 ? -11.791 -3.280 7.241 1.00 95.44 269 ALA A CA 1
ATOM 2175 C C . ALA A 1 269 ? -12.771 -3.867 6.243 1.00 95.44 269 ALA A C 1
ATOM 2177 O O . ALA A 1 269 ? -12.519 -4.924 5.658 1.00 95.44 269 ALA A O 1
ATOM 2178 N N . THR A 1 270 ? -13.851 -3.132 5.999 1.00 95.69 270 THR A N 1
ATOM 2179 C CA . THR A 1 270 ? -14.830 -3.460 4.967 1.00 95.69 270 THR A CA 1
ATOM 2180 C C . THR A 1 270 ? -15.320 -2.218 4.234 1.00 95.69 270 THR A C 1
ATOM 2182 O O . THR A 1 270 ? -15.246 -1.108 4.755 1.00 95.69 270 THR A O 1
ATOM 2185 N N . PHE A 1 271 ? -15.833 -2.400 3.022 1.00 95.25 271 PHE A N 1
ATOM 2186 C CA . PHE A 1 271 ? -16.632 -1.394 2.326 1.00 95.25 271 PHE A CA 1
ATOM 2187 C C . PHE A 1 271 ? -17.726 -2.067 1.501 1.00 95.25 271 PHE A C 1
ATOM 2189 O O . PHE A 1 271 ? -17.637 -3.251 1.162 1.00 95.25 271 PHE A O 1
ATOM 2196 N N . LYS A 1 272 ? -18.763 -1.301 1.153 1.00 92.44 272 LYS A N 1
ATOM 2197 C CA . LYS A 1 272 ? -19.870 -1.769 0.318 1.00 92.44 272 LYS A CA 1
ATOM 2198 C C . LYS A 1 272 ? -19.772 -1.172 -1.081 1.00 92.44 272 LYS A C 1
ATOM 2200 O O . LYS A 1 272 ? -19.645 0.039 -1.230 1.00 92.44 272 LYS A O 1
ATOM 2205 N N . LYS A 1 273 ? -19.885 -2.011 -2.109 1.00 89.69 273 LYS A N 1
ATOM 2206 C CA . LYS A 1 273 ? -19.916 -1.594 -3.518 1.00 89.69 273 LYS A CA 1
ATOM 2207 C C . LYS A 1 273 ? -20.893 -2.471 -4.289 1.00 89.69 273 LYS A C 1
ATOM 2209 O O . LYS A 1 273 ? -20.844 -3.691 -4.176 1.00 89.69 273 LYS A O 1
ATOM 2214 N N . ASN A 1 274 ? -21.795 -1.851 -5.051 1.00 88.00 274 ASN A N 1
ATOM 2215 C CA . ASN A 1 274 ? -22.798 -2.541 -5.876 1.00 88.00 274 ASN A CA 1
ATOM 2216 C C . ASN A 1 274 ? -23.605 -3.607 -5.104 1.00 88.00 274 ASN A C 1
ATOM 2218 O O . ASN A 1 274 ? -23.871 -4.688 -5.610 1.00 88.00 274 ASN A O 1
ATOM 2222 N N . GLY A 1 275 ? -23.947 -3.334 -3.840 1.00 85.25 275 GLY A N 1
ATOM 2223 C CA . GLY A 1 275 ? -24.691 -4.272 -2.986 1.00 85.25 275 GLY A CA 1
ATOM 2224 C C . GLY A 1 275 ? -23.853 -5.379 -2.329 1.00 85.25 275 GLY A C 1
ATOM 2225 O O . GLY A 1 275 ? -24.335 -6.007 -1.387 1.00 85.25 275 GLY A O 1
ATOM 2226 N N . HIS A 1 276 ? -22.598 -5.562 -2.740 1.00 90.38 276 HIS A N 1
ATOM 2227 C CA . HIS A 1 276 ? -21.663 -6.527 -2.163 1.00 90.38 276 HIS A CA 1
ATOM 2228 C C . HIS A 1 276 ? -20.779 -5.885 -1.093 1.00 90.38 276 HIS A C 1
ATOM 2230 O O . HIS A 1 276 ? -20.519 -4.680 -1.127 1.00 90.38 276 HIS A O 1
ATOM 2236 N N . ILE A 1 277 ? -20.322 -6.700 -0.141 1.00 93.06 277 ILE A N 1
ATOM 2237 C CA . ILE A 1 277 ? -19.387 -6.285 0.905 1.00 93.06 277 ILE A CA 1
ATOM 2238 C C . ILE A 1 277 ? -18.022 -6.870 0.571 1.00 93.06 277 ILE A C 1
ATOM 2240 O O . ILE A 1 277 ? -17.887 -8.060 0.288 1.00 93.06 277 ILE A O 1
ATOM 2244 N N . PHE A 1 278 ? -17.011 -6.017 0.606 1.00 95.00 278 PHE A N 1
ATOM 2245 C CA . PHE A 1 278 ? -15.624 -6.387 0.397 1.00 95.00 278 PHE A CA 1
ATOM 2246 C C . PHE A 1 278 ? -14.879 -6.194 1.705 1.00 95.00 278 PHE A C 1
ATOM 2248 O O . PHE A 1 278 ? -15.079 -5.184 2.380 1.00 95.00 278 PHE A O 1
ATOM 2255 N N . LYS A 1 279 ? -14.030 -7.155 2.067 1.00 95.50 279 LYS A N 1
ATOM 2256 C CA . LYS A 1 279 ? -13.040 -6.969 3.125 1.00 95.50 279 LYS A CA 1
ATOM 2257 C C . LYS A 1 279 ? -11.726 -6.502 2.528 1.00 95.50 279 LYS A C 1
ATOM 2259 O O . LYS A 1 279 ? -11.386 -6.870 1.403 1.00 95.50 279 LYS A O 1
ATOM 2264 N N . VAL A 1 280 ? -11.006 -5.721 3.321 1.00 96.31 280 VAL A N 1
ATOM 2265 C CA . VAL A 1 280 ? -9.681 -5.211 2.988 1.00 96.31 280 VAL A CA 1
ATOM 2266 C C . VAL A 1 280 ? -8.689 -5.749 4.007 1.00 96.31 280 VAL A C 1
ATOM 2268 O O . VAL A 1 280 ? -8.762 -5.435 5.197 1.00 96.31 280 VAL A O 1
ATOM 2271 N N . ASP A 1 281 ? -7.757 -6.568 3.535 1.00 94.06 281 ASP A N 1
ATOM 2272 C CA . ASP A 1 281 ? -6.639 -7.067 4.324 1.00 94.06 281 ASP A CA 1
ATOM 2273 C C . ASP A 1 281 ? -5.574 -5.953 4.397 1.00 94.06 281 ASP A C 1
ATOM 2275 O O . ASP A 1 281 ? -4.622 -5.909 3.624 1.00 94.06 281 ASP A O 1
ATOM 2279 N N . ILE A 1 282 ? -5.775 -5.010 5.329 1.00 90.00 282 ILE A N 1
ATOM 2280 C CA . ILE A 1 282 ? -4.969 -3.782 5.538 1.00 90.00 282 ILE A CA 1
ATOM 2281 C C . ILE A 1 282 ? -3.457 -4.053 5.589 1.00 90.00 282 ILE A C 1
ATOM 2283 O O . ILE A 1 282 ? -2.660 -3.214 5.181 1.00 90.00 282 ILE A O 1
ATOM 2287 N N . GLU A 1 283 ? -3.058 -5.223 6.080 1.00 90.88 283 GLU A N 1
ATOM 2288 C CA . GLU A 1 283 ? -1.661 -5.669 6.177 1.00 90.88 283 GLU A CA 1
ATOM 2289 C C . GLU A 1 283 ? -0.957 -5.749 4.817 1.00 90.88 283 GLU A C 1
ATOM 2291 O O . GLU A 1 283 ? 0.268 -5.708 4.756 1.00 90.88 283 GLU A O 1
ATOM 2296 N N . TRP A 1 284 ? -1.724 -5.895 3.736 1.00 92.75 284 TRP A N 1
ATOM 2297 C CA . TRP A 1 284 ? -1.224 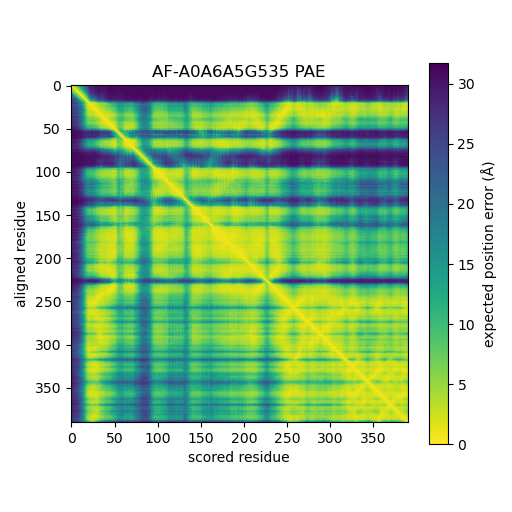-5.988 2.366 1.00 92.75 284 TRP A CA 1
ATOM 2298 C C . TRP A 1 284 ? -1.318 -4.649 1.620 1.00 92.75 284 TRP A C 1
ATOM 2300 O O . TRP A 1 284 ? -0.978 -4.580 0.438 1.00 92.75 284 TRP A O 1
ATOM 2310 N N . CYS A 1 285 ? -1.779 -3.591 2.293 1.00 92.62 285 CYS A N 1
ATOM 2311 C CA . CYS A 1 285 ? -1.813 -2.237 1.758 1.00 92.62 285 CYS A CA 1
ATOM 2312 C C . CYS A 1 285 ? -0.502 -1.486 2.044 1.00 92.62 285 CYS A C 1
ATOM 2314 O O . CYS A 1 285 ? 0.261 -1.816 2.953 1.00 92.62 285 CYS A O 1
ATOM 2316 N N . PHE A 1 286 ? -0.258 -0.438 1.263 1.00 90.12 286 PHE A N 1
ATOM 2317 C CA . PHE A 1 286 ? 0.955 0.369 1.285 1.00 90.12 286 PHE A CA 1
ATOM 2318 C C . PHE A 1 286 ? 0.617 1.773 1.787 1.00 90.12 286 PHE A C 1
ATOM 2320 O O . PHE A 1 286 ? -0.183 2.485 1.177 1.00 90.12 286 PHE A O 1
ATOM 2327 N N . PHE A 1 287 ? 1.212 2.147 2.923 1.00 87.81 287 PHE A N 1
ATOM 2328 C CA . PHE A 1 287 ? 0.940 3.390 3.647 1.00 87.81 287 PHE A CA 1
ATOM 2329 C C . PHE A 1 287 ? 2.048 4.410 3.373 1.00 87.81 287 PHE A C 1
ATOM 2331 O O . PHE A 1 287 ? 3.062 4.435 4.072 1.00 87.81 287 PHE A O 1
ATOM 2338 N N . GLU A 1 288 ? 1.854 5.228 2.341 1.00 84.81 288 GLU A N 1
ATOM 2339 C CA . GLU A 1 288 ? 2.749 6.340 1.992 1.00 84.81 288 GLU A CA 1
ATOM 2340 C C . GLU A 1 288 ? 2.005 7.671 2.184 1.00 84.81 288 GLU A C 1
ATOM 2342 O O . GLU A 1 288 ? 1.348 7.851 3.210 1.00 84.81 288 GLU A O 1
ATOM 2347 N N . HIS A 1 289 ? 2.069 8.607 1.230 1.00 84.06 289 HIS A N 1
ATOM 2348 C CA . HIS A 1 289 ? 1.281 9.847 1.294 1.00 84.06 289 HIS A CA 1
ATOM 2349 C C . HIS A 1 289 ? -0.231 9.587 1.316 1.00 84.06 289 HIS A C 1
ATOM 2351 O O . HIS A 1 289 ? -0.992 10.335 1.928 1.00 84.06 289 HIS A O 1
ATOM 2357 N N . PHE A 1 290 ? -0.655 8.485 0.702 1.00 88.62 290 PHE A N 1
ATOM 2358 C CA . PHE A 1 290 ? -1.988 7.916 0.829 1.00 88.62 290 PHE A CA 1
ATOM 2359 C C . PHE A 1 290 ? -1.895 6.392 0.949 1.00 88.62 290 PHE A C 1
ATOM 2361 O O . PHE A 1 290 ? -0.851 5.785 0.696 1.00 88.62 290 PHE A O 1
ATOM 2368 N N . THR A 1 291 ? -2.996 5.764 1.363 1.00 92.19 291 THR A N 1
ATOM 2369 C CA . THR A 1 291 ? -3.073 4.302 1.475 1.00 92.19 291 THR A CA 1
ATOM 2370 C C . THR A 1 291 ? -3.491 3.703 0.141 1.00 92.19 291 THR A C 1
ATOM 2372 O O . THR A 1 291 ? -4.619 3.923 -0.296 1.00 92.19 291 THR A O 1
ATOM 2375 N N . TYR A 1 292 ? -2.603 2.934 -0.485 1.00 94.38 292 TYR A N 1
ATOM 2376 C CA . TYR A 1 292 ? -2.920 2.134 -1.666 1.00 94.38 292 TYR A CA 1
ATOM 2377 C C . TYR A 1 292 ? -3.102 0.667 -1.276 1.00 94.38 292 TYR A C 1
ATOM 2379 O O . TYR A 1 292 ? -2.228 0.076 -0.642 1.00 94.38 292 TYR A O 1
ATOM 2387 N N . CYS A 1 293 ? -4.223 0.068 -1.660 1.00 94.25 293 CYS A N 1
ATOM 2388 C CA . CYS A 1 293 ? -4.481 -1.353 -1.479 1.00 94.25 293 CYS A CA 1
ATOM 2389 C C . CYS A 1 293 ? -4.514 -2.038 -2.854 1.00 94.25 293 CYS A C 1
ATOM 2391 O O . CYS A 1 293 ? -5.400 -1.723 -3.653 1.00 94.25 293 CYS A O 1
ATOM 2393 N N . PRO A 1 294 ? -3.582 -2.966 -3.143 1.00 92.25 294 PRO A N 1
ATOM 2394 C CA . PRO A 1 294 ? -3.604 -3.715 -4.393 1.00 92.25 294 PRO A CA 1
ATOM 2395 C C . PRO A 1 294 ? -4.799 -4.669 -4.433 1.00 92.25 294 PRO A C 1
ATOM 2397 O O . PRO A 1 294 ? -5.350 -5.027 -3.389 1.00 92.25 294 PRO A O 1
ATOM 2400 N N . THR A 1 295 ? -5.170 -5.131 -5.625 1.00 90.56 295 THR A N 1
ATOM 2401 C CA . THR A 1 295 ? -6.348 -5.984 -5.837 1.00 90.56 295 THR A CA 1
ATOM 2402 C C . THR A 1 295 ? -6.342 -7.220 -4.943 1.00 90.56 295 THR A C 1
ATOM 2404 O O . THR A 1 295 ? -7.361 -7.531 -4.336 1.00 90.56 295 THR A O 1
ATOM 2407 N N . GLN A 1 296 ? -5.187 -7.876 -4.752 1.00 91.31 296 GLN A N 1
ATOM 2408 C CA . GLN A 1 296 ? -5.088 -9.043 -3.865 1.00 91.31 296 GLN A CA 1
ATOM 2409 C C . GLN A 1 296 ? -5.446 -8.763 -2.395 1.00 91.31 296 GLN A C 1
ATOM 2411 O O . GLN A 1 296 ? -5.786 -9.695 -1.670 1.00 91.31 296 GLN A O 1
ATOM 2416 N N . ALA A 1 297 ? -5.373 -7.507 -1.941 1.00 93.69 297 ALA A N 1
ATOM 2417 C CA . ALA A 1 297 ? -5.755 -7.119 -0.584 1.00 93.69 297 ALA A CA 1
ATOM 2418 C C . ALA A 1 297 ? -7.277 -6.965 -0.421 1.00 93.69 297 ALA A C 1
ATOM 2420 O O . ALA A 1 297 ? -7.760 -6.813 0.701 1.00 93.69 297 ALA A O 1
ATOM 2421 N N . ILE A 1 298 ? -8.039 -6.975 -1.518 1.00 94.50 298 ILE A N 1
ATOM 2422 C CA . ILE A 1 298 ? -9.477 -6.717 -1.533 1.00 94.50 298 ILE A CA 1
ATOM 2423 C C . ILE A 1 298 ? -10.199 -7.959 -2.035 1.00 94.50 298 ILE A C 1
ATOM 2425 O O . ILE A 1 298 ? -9.978 -8.439 -3.141 1.00 94.50 298 ILE A O 1
ATOM 2429 N N . ARG A 1 299 ? -11.119 -8.476 -1.225 1.00 93.75 299 ARG A N 1
ATOM 2430 C CA . ARG A 1 299 ? -11.877 -9.681 -1.575 1.00 93.75 299 ARG A CA 1
ATOM 2431 C C . ARG A 1 299 ? -13.306 -9.612 -1.058 1.00 93.75 299 ARG A C 1
ATOM 2433 O O . ARG A 1 299 ? -13.546 -8.997 -0.016 1.00 93.75 299 ARG A O 1
ATOM 2440 N N . PRO A 1 300 ? -14.268 -10.238 -1.750 1.00 93.94 300 PRO A N 1
ATOM 2441 C CA . PRO A 1 300 ? -15.632 -10.315 -1.253 1.00 93.94 300 PRO A CA 1
ATOM 2442 C C . PRO A 1 300 ? -15.676 -11.012 0.115 1.00 93.94 300 PRO A C 1
ATOM 2444 O O . PRO A 1 300 ? -14.876 -11.902 0.419 1.00 93.94 300 PRO A O 1
ATOM 2447 N N . THR A 1 301 ? -16.612 -10.587 0.959 1.00 93.00 301 THR A N 1
ATOM 2448 C CA . THR A 1 301 ? -16.878 -11.189 2.268 1.00 93.00 301 THR A CA 1
ATOM 2449 C C . THR A 1 301 ? -18.370 -11.188 2.560 1.00 93.00 301 THR A C 1
ATOM 2451 O O . THR A 1 301 ? -19.093 -10.264 2.194 1.00 93.00 301 THR A O 1
ATOM 2454 N N . ASP A 1 302 ? -18.814 -12.205 3.289 1.00 90.12 302 ASP A N 1
ATOM 2455 C CA . ASP A 1 302 ? -20.169 -12.278 3.843 1.00 90.12 302 ASP A CA 1
ATOM 2456 C C . ASP A 1 302 ? -20.200 -12.041 5.356 1.00 90.12 302 ASP A C 1
ATOM 2458 O O . ASP A 1 302 ? -21.276 -12.011 5.945 1.00 90.12 302 ASP A O 1
ATOM 2462 N N . CYS A 1 303 ? -19.032 -11.887 5.985 1.00 92.31 303 CYS A N 1
ATOM 2463 C CA . CYS A 1 303 ? -18.910 -11.444 7.368 1.00 92.31 303 CYS A CA 1
ATOM 2464 C C . CYS A 1 303 ? -18.678 -9.929 7.398 1.00 92.31 303 CYS A C 1
ATOM 2466 O O . CYS A 1 303 ? -17.716 -9.445 6.794 1.00 92.31 303 CYS A O 1
ATOM 2468 N N . SER A 1 304 ? -19.554 -9.199 8.092 1.00 93.12 304 SER A N 1
ATOM 2469 C CA . SER A 1 304 ? -19.447 -7.760 8.366 1.00 93.12 304 SER A CA 1
ATOM 2470 C C . SER A 1 304 ? -20.286 -7.368 9.588 1.00 93.12 304 SER A C 1
ATOM 2472 O O . SER A 1 304 ? -21.051 -8.179 10.111 1.00 93.12 304 SER A O 1
ATOM 2474 N N . LYS A 1 305 ? -20.213 -6.100 10.014 1.00 92.00 305 LYS A N 1
ATOM 2475 C CA . LYS A 1 305 ? -21.081 -5.578 11.084 1.00 92.00 305 LYS A CA 1
ATOM 2476 C C . LYS A 1 305 ? -22.576 -5.626 10.731 1.00 92.00 305 LYS A C 1
ATOM 2478 O O . LYS A 1 305 ? -23.401 -5.604 11.631 1.00 92.00 305 LYS A O 1
ATOM 2483 N N . GLU A 1 306 ? -22.951 -5.684 9.454 1.00 90.75 306 GLU A N 1
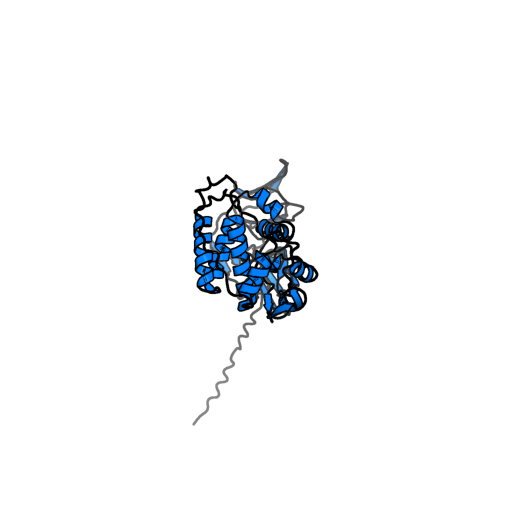ATOM 2484 C CA . GLU A 1 306 ? -24.340 -5.847 9.000 1.00 90.75 306 GLU A CA 1
ATOM 2485 C C . GLU A 1 306 ? -24.748 -7.317 8.843 1.00 90.75 306 GLU A C 1
ATOM 2487 O O . GLU A 1 306 ? -25.939 -7.627 8.868 1.00 90.75 306 GLU A O 1
ATOM 2492 N N . LYS A 1 307 ? -23.776 -8.217 8.652 1.00 90.00 307 LYS A N 1
ATOM 2493 C CA . LYS A 1 307 ? -23.988 -9.643 8.381 1.00 90.00 307 LYS A CA 1
ATOM 2494 C C . LYS A 1 307 ? -23.086 -10.496 9.271 1.00 90.00 307 LYS A C 1
ATOM 2496 O O . LYS A 1 307 ? -21.971 -10.852 8.898 1.00 90.00 307 LYS A O 1
ATOM 2501 N N . LEU A 1 308 ? -23.598 -10.856 10.446 1.00 91.00 308 LEU A N 1
ATOM 2502 C CA . LEU A 1 308 ? -22.847 -11.619 11.449 1.00 91.00 308 LEU A CA 1
ATOM 2503 C C . LEU A 1 308 ? -22.849 -13.137 11.226 1.00 91.00 308 LEU A C 1
ATOM 2505 O O . LEU A 1 308 ? -22.053 -13.838 11.837 1.00 91.00 308 LEU A O 1
ATOM 2509 N N . GLN A 1 309 ? -23.711 -13.663 10.351 1.00 83.44 309 GLN A N 1
ATOM 2510 C CA . GLN A 1 309 ? -23.947 -15.109 10.203 1.00 83.44 309 GLN A CA 1
ATOM 2511 C C . GLN A 1 309 ? -22.690 -15.924 9.872 1.00 83.44 309 GLN A C 1
ATOM 2513 O O . GLN A 1 309 ? -22.598 -17.085 10.259 1.00 83.44 309 GLN A O 1
ATOM 2518 N N . ARG A 1 310 ? -21.735 -15.332 9.143 1.00 87.81 310 ARG A N 1
ATOM 2519 C CA . ARG A 1 310 ? -20.444 -15.961 8.813 1.00 87.81 310 ARG A CA 1
ATOM 2520 C C . ARG A 1 310 ? -19.271 -15.403 9.621 1.00 87.81 310 ARG A C 1
ATOM 2522 O O . ARG A 1 310 ? -18.126 -15.732 9.322 1.00 87.81 310 ARG A O 1
ATOM 2529 N N . CYS A 1 311 ? -19.536 -14.542 10.599 1.00 93.44 311 CYS A N 1
ATOM 2530 C CA . CYS A 1 311 ? -18.515 -14.052 11.510 1.00 93.44 311 CYS A CA 1
ATOM 2531 C C . CYS A 1 311 ? -18.308 -15.051 12.645 1.00 93.44 311 CYS A C 1
ATOM 2533 O O . CYS A 1 311 ? -19.263 -15.607 13.185 1.00 93.44 311 CYS A O 1
ATOM 2535 N N . GLU A 1 312 ? -17.052 -15.275 13.014 1.00 94.94 312 GLU A N 1
ATOM 2536 C CA . GLU A 1 312 ? -16.716 -16.161 14.124 1.00 94.94 312 GLU A CA 1
ATOM 2537 C C . GLU A 1 312 ? -17.139 -15.514 15.447 1.00 94.94 312 GLU A C 1
ATOM 2539 O O . GLU A 1 312 ? -16.752 -14.383 15.735 1.00 94.94 312 GLU A O 1
ATOM 2544 N N . LEU A 1 313 ? -17.920 -16.230 16.257 1.00 94.81 313 LEU A N 1
ATOM 2545 C CA . LEU A 1 313 ? -18.237 -15.824 17.624 1.00 94.81 313 LEU A CA 1
ATOM 2546 C C . LEU A 1 313 ? -17.177 -16.387 18.574 1.00 94.81 313 LEU A C 1
ATOM 2548 O O . LEU A 1 313 ? -17.051 -17.601 18.727 1.00 94.81 313 LEU A O 1
ATOM 2552 N N . ARG A 1 314 ? -16.440 -15.500 19.239 1.00 95.75 314 ARG A N 1
ATOM 2553 C CA . ARG A 1 314 ? -15.469 -15.839 20.280 1.00 95.75 314 ARG A CA 1
ATOM 2554 C C . ARG A 1 314 ? -16.130 -15.765 21.649 1.00 95.75 314 ARG A C 1
ATOM 2556 O O . ARG A 1 314 ? -16.899 -14.845 21.929 1.00 95.75 314 ARG A O 1
ATOM 2563 N N . MET A 1 315 ? -15.810 -16.739 22.494 1.00 94.75 315 MET A N 1
ATOM 2564 C CA . MET A 1 315 ? -16.252 -16.814 23.883 1.00 94.75 315 MET A CA 1
ATOM 2565 C C . MET A 1 315 ? -15.031 -17.051 24.761 1.00 94.75 315 MET A C 1
ATOM 2567 O O . MET A 1 315 ? -14.314 -18.032 24.577 1.00 94.75 315 MET A O 1
ATOM 2571 N N . GLU A 1 316 ? -14.783 -16.142 25.693 1.00 92.75 316 GLU A N 1
ATOM 2572 C CA . GLU A 1 316 ? -13.605 -16.174 26.551 1.00 92.75 316 GLU A CA 1
ATOM 2573 C C . GLU A 1 316 ? -14.026 -16.005 28.008 1.00 92.75 316 GLU A C 1
ATOM 2575 O O . GLU A 1 316 ? -14.753 -15.074 28.358 1.00 92.75 316 GLU A O 1
ATOM 2580 N N . GLN A 1 317 ? -13.552 -16.894 28.875 1.00 89.00 317 GLN A N 1
ATOM 2581 C CA . GLN A 1 317 ? -13.760 -16.758 30.310 1.00 89.00 317 GLN A CA 1
ATOM 2582 C C . GLN A 1 317 ? -12.758 -15.729 30.839 1.00 89.00 317 GLN A C 1
ATOM 2584 O O . GLN A 1 317 ? -11.550 -15.972 30.840 1.00 89.00 317 GLN A O 1
ATOM 2589 N N . LYS A 1 318 ? -13.248 -14.547 31.224 1.00 81.31 318 LYS A N 1
ATOM 2590 C CA . LYS A 1 318 ? -12.401 -13.419 31.625 1.00 81.31 318 LYS A CA 1
ATOM 2591 C C . LYS A 1 318 ? -12.929 -12.765 32.894 1.00 81.31 318 LYS A C 1
ATOM 2593 O O . LYS A 1 318 ? -14.096 -12.395 32.968 1.00 81.31 318 LYS A O 1
ATOM 2598 N N . SER A 1 319 ? -12.043 -12.609 33.876 1.00 82.50 319 SER A N 1
ATOM 2599 C CA . SER A 1 319 ? -12.305 -11.855 35.101 1.00 82.50 319 SER A CA 1
ATOM 2600 C C . SER A 1 319 ? -12.077 -10.365 34.868 1.00 82.50 319 SER A C 1
ATOM 2602 O O . SER A 1 319 ? -13.037 -9.609 34.805 1.00 82.50 319 SER A O 1
ATOM 2604 N N . ASP A 1 320 ? -10.827 -9.955 34.679 1.00 91.12 320 ASP A N 1
ATOM 2605 C CA . ASP A 1 320 ? -10.432 -8.56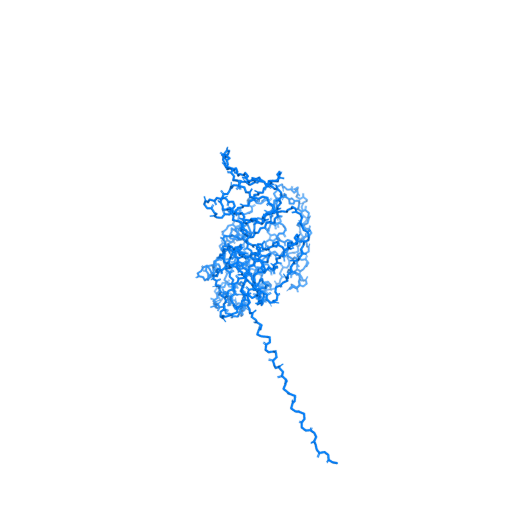3 34.486 1.00 91.12 320 ASP A CA 1
ATOM 2606 C C . ASP A 1 320 ? -9.625 -8.466 33.189 1.00 91.12 320 ASP A C 1
ATOM 2608 O O . ASP A 1 320 ? -8.642 -9.188 32.998 1.00 91.12 320 ASP A O 1
ATOM 2612 N N . PHE A 1 321 ? -10.055 -7.610 32.265 1.00 93.44 321 PHE A N 1
ATOM 2613 C CA . PHE A 1 321 ? -9.412 -7.469 30.967 1.00 93.44 321 PHE A CA 1
ATOM 2614 C C . PHE A 1 321 ? -9.550 -6.073 30.372 1.00 93.44 321 PHE A C 1
ATOM 2616 O O . PHE A 1 321 ? -10.476 -5.313 30.654 1.00 93.44 321 PHE A O 1
ATOM 2623 N N . ASP A 1 322 ? -8.631 -5.812 29.460 1.00 93.94 322 ASP A N 1
ATOM 2624 C CA . ASP A 1 322 ? -8.652 -4.736 28.494 1.00 93.94 322 ASP A CA 1
ATOM 2625 C C . ASP A 1 322 ? -8.399 -5.347 27.111 1.00 93.94 322 ASP A C 1
ATOM 2627 O O . ASP A 1 322 ? -7.659 -6.324 26.964 1.00 93.94 322 ASP A O 1
ATOM 2631 N N . ARG A 1 323 ? -9.089 -4.832 26.098 1.00 94.62 323 ARG A N 1
ATOM 2632 C CA . ARG A 1 323 ? -8.890 -5.217 24.705 1.00 94.62 323 ARG A CA 1
ATOM 2633 C C . ARG A 1 323 ? -8.894 -3.968 23.848 1.00 94.62 323 ARG A C 1
ATOM 2635 O O . ARG A 1 323 ? -9.901 -3.262 23.788 1.00 94.62 323 ARG A O 1
ATOM 2642 N N . GLU A 1 324 ? -7.780 -3.726 23.175 1.00 95.31 324 GLU A N 1
ATOM 2643 C CA . GLU A 1 324 ? -7.670 -2.671 22.176 1.00 95.31 324 GLU A CA 1
ATOM 2644 C C . GLU A 1 324 ? -8.599 -2.956 20.984 1.00 95.31 324 GLU A C 1
ATOM 2646 O O . GLU A 1 324 ? -8.690 -4.090 20.509 1.00 95.31 324 GLU A O 1
ATOM 2651 N N . LEU A 1 325 ? -9.323 -1.927 20.539 1.00 95.25 325 LEU A N 1
ATOM 2652 C CA . LEU A 1 325 ? -10.242 -1.945 19.399 1.00 95.25 325 LEU A CA 1
ATOM 2653 C C . LEU A 1 325 ? -9.733 -0.987 18.313 1.00 95.25 325 LEU A C 1
ATOM 2655 O O . LEU A 1 325 ? -8.878 -0.148 18.575 1.00 95.25 325 LEU A O 1
ATOM 2659 N N . GLN A 1 326 ? -10.333 -1.002 17.122 1.00 91.38 326 GLN A N 1
ATOM 2660 C CA . GLN A 1 326 ? -10.092 -0.001 16.072 1.00 91.38 326 GLN A CA 1
ATOM 2661 C C . GLN A 1 326 ? -10.377 1.432 16.547 1.00 91.38 326 GLN A C 1
ATOM 2663 O O . GLN A 1 326 ? -9.847 2.385 15.978 1.00 91.38 326 GLN A O 1
ATOM 2668 N N . ASN A 1 327 ? -11.253 1.585 17.545 1.00 93.19 327 ASN A N 1
ATOM 2669 C CA . ASN A 1 327 ? -11.572 2.857 18.177 1.00 93.19 327 ASN A CA 1
ATOM 2670 C C . ASN A 1 327 ? -11.735 2.677 19.689 1.00 93.19 327 ASN A C 1
ATOM 2672 O O . ASN A 1 327 ? -12.801 2.273 20.158 1.00 93.19 327 ASN A O 1
ATOM 2676 N N . GLY A 1 328 ? -10.696 2.986 20.451 1.00 95.38 328 GLY A N 1
ATOM 2677 C CA . GLY A 1 328 ? -10.671 2.882 21.900 1.00 95.38 328 GLY A CA 1
ATOM 2678 C C . GLY A 1 328 ? -10.439 1.464 22.422 1.00 95.38 328 GLY A C 1
ATOM 2679 O O . GLY A 1 328 ? -9.817 0.622 21.777 1.00 95.38 328 GLY A O 1
ATOM 2680 N N . PHE A 1 329 ? -10.960 1.203 23.616 1.00 97.12 329 PHE A N 1
ATOM 2681 C CA . PHE A 1 329 ? -10.750 -0.028 24.370 1.00 97.12 329 PHE A CA 1
ATOM 2682 C C . PHE A 1 329 ? -12.076 -0.595 24.875 1.00 97.12 329 PHE A C 1
ATOM 2684 O O . PHE A 1 329 ? -12.968 0.155 25.276 1.00 97.12 329 PHE A O 1
ATOM 2691 N N . ALA A 1 330 ? -12.190 -1.921 24.899 1.00 96.75 330 ALA A N 1
ATOM 2692 C CA . ALA A 1 330 ? -13.180 -2.630 25.704 1.00 96.75 330 ALA A CA 1
ATOM 2693 C C . ALA A 1 330 ? -12.526 -3.022 27.033 1.00 96.75 330 ALA A C 1
ATOM 2695 O O . ALA A 1 330 ? -11.501 -3.701 27.019 1.00 96.75 330 ALA A O 1
ATOM 2696 N N . VAL A 1 331 ? -13.094 -2.606 28.166 1.00 96.06 331 VAL A N 1
ATOM 2697 C CA . VAL A 1 331 ? -12.523 -2.886 29.494 1.00 96.06 331 VAL A CA 1
ATOM 2698 C C . VAL A 1 331 ? -13.567 -3.403 30.474 1.00 96.06 331 VAL A C 1
ATOM 2700 O O . VAL A 1 331 ? -14.708 -2.942 30.490 1.00 96.06 331 VAL A O 1
ATOM 2703 N N . TYR A 1 332 ? -13.172 -4.353 31.312 1.00 95.06 332 TYR A N 1
ATOM 2704 C CA . TYR A 1 332 ? -14.028 -4.984 32.313 1.00 95.06 332 TYR A CA 1
ATOM 2705 C C . TYR A 1 332 ? -13.182 -5.428 33.509 1.00 95.06 332 TYR A C 1
ATOM 2707 O O . TYR A 1 332 ? -12.087 -5.951 33.320 1.00 95.06 332 TYR A O 1
ATOM 2715 N N . GLY A 1 333 ? -13.665 -5.223 34.734 1.00 93.62 333 GLY A N 1
ATOM 2716 C CA . GLY A 1 333 ? -12.949 -5.615 35.952 1.00 93.62 333 GLY A CA 1
ATOM 2717 C C . GLY A 1 333 ? -13.536 -4.999 37.221 1.00 93.62 333 GLY A C 1
ATOM 2718 O O . GLY A 1 333 ? -14.616 -4.407 37.182 1.00 93.62 333 GLY A O 1
ATOM 2719 N N . ASP A 1 334 ? -12.823 -5.125 38.341 1.00 93.75 334 ASP A N 1
ATOM 2720 C CA . ASP A 1 334 ? -13.254 -4.628 39.666 1.00 93.75 334 ASP A CA 1
ATOM 2721 C C . ASP A 1 334 ? -12.893 -3.161 39.958 1.00 93.75 334 ASP A C 1
ATOM 2723 O O . ASP A 1 334 ? -13.073 -2.663 41.071 1.00 93.75 334 ASP A O 1
ATOM 2727 N N . PHE A 1 335 ? -12.387 -2.430 38.968 1.00 93.06 335 PHE A N 1
ATOM 2728 C CA . PHE A 1 335 ? -12.016 -1.031 39.147 1.00 93.06 335 PHE A CA 1
ATOM 2729 C C . PHE A 1 335 ? -13.247 -0.126 39.330 1.00 93.06 335 PHE A C 1
ATOM 2731 O O . PHE A 1 335 ? -14.296 -0.305 38.712 1.00 93.06 335 PHE A O 1
ATOM 2738 N N . THR A 1 336 ? -13.091 0.897 40.169 1.00 95.12 336 THR A N 1
ATOM 2739 C CA . THR A 1 336 ? -14.132 1.898 40.475 1.00 95.12 336 THR A CA 1
ATOM 2740 C C . THR A 1 336 ? -13.826 3.276 39.889 1.00 95.12 336 THR A C 1
ATOM 2742 O O . THR A 1 336 ? -14.621 4.211 40.010 1.00 95.12 336 THR A O 1
ATOM 2745 N N . GLN A 1 337 ? -12.665 3.421 39.249 1.00 94.94 337 GLN A N 1
ATOM 2746 C CA . GLN A 1 337 ? -12.238 4.662 38.624 1.00 94.94 337 GLN A CA 1
ATOM 2747 C C . GLN A 1 337 ? -11.387 4.411 37.382 1.00 94.94 337 GLN A C 1
ATOM 2749 O O . GLN A 1 337 ? -10.655 3.424 37.305 1.00 94.94 337 GLN A O 1
ATOM 2754 N N . ILE A 1 338 ? -11.458 5.360 36.456 1.00 95.06 338 ILE A N 1
ATOM 2755 C CA . ILE A 1 338 ? -10.577 5.496 35.297 1.00 95.06 338 ILE A CA 1
ATOM 2756 C C . ILE A 1 338 ? -9.895 6.852 35.432 1.00 95.06 338 ILE A C 1
ATOM 2758 O O . ILE A 1 338 ? -10.568 7.863 35.655 1.00 95.06 338 ILE A O 1
ATOM 2762 N N . LEU A 1 339 ? -8.570 6.870 35.329 1.00 95.62 339 LEU A N 1
ATOM 2763 C CA . LEU A 1 339 ? -7.799 8.108 35.301 1.00 95.62 339 LEU A CA 1
ATOM 2764 C C . LEU A 1 339 ? -7.333 8.365 33.877 1.00 95.62 339 LEU A C 1
ATOM 2766 O O . LEU A 1 339 ? -7.027 7.423 33.147 1.00 95.62 339 LEU A O 1
ATOM 2770 N N . THR A 1 340 ? -7.274 9.629 33.489 1.00 95.00 340 THR A N 1
ATOM 2771 C CA . THR A 1 340 ? -6.706 10.030 32.206 1.00 95.00 340 THR A CA 1
ATOM 2772 C C . THR A 1 340 ? -5.679 11.121 32.411 1.00 95.00 340 THR A C 1
ATOM 2774 O O . THR A 1 340 ? -5.812 11.920 33.337 1.00 95.00 340 THR A O 1
ATOM 2777 N N . GLU A 1 341 ? -4.643 11.135 31.582 1.00 94.31 341 GLU A N 1
ATOM 2778 C CA . GLU A 1 341 ? -3.570 12.120 31.638 1.00 94.31 341 GLU A CA 1
ATOM 2779 C C . GLU A 1 341 ? -3.249 12.654 30.247 1.00 94.31 341 GLU A C 1
ATOM 2781 O O . GLU A 1 341 ? -3.060 11.894 29.293 1.00 94.31 341 GLU A O 1
ATOM 2786 N N . LYS A 1 342 ? -3.162 13.980 30.147 1.00 91.81 342 LYS A N 1
ATOM 2787 C CA . LYS A 1 342 ? -2.685 14.683 28.959 1.00 91.81 342 LYS A CA 1
ATOM 2788 C C . LYS A 1 342 ? -2.010 15.985 29.371 1.00 91.81 342 LYS A C 1
ATOM 2790 O O . LYS A 1 342 ? -2.590 16.746 30.136 1.00 91.81 342 LYS A O 1
ATOM 2795 N N . ASP A 1 343 ? -0.812 16.253 28.852 1.00 90.19 343 ASP A N 1
ATOM 2796 C CA . ASP A 1 343 ? -0.053 17.480 29.147 1.00 90.19 343 ASP A CA 1
ATOM 2797 C C . ASP A 1 343 ? 0.089 17.741 30.666 1.00 90.19 343 ASP A C 1
ATOM 2799 O O . ASP A 1 343 ? -0.069 18.865 31.141 1.00 90.19 343 ASP A O 1
ATOM 2803 N N . SER A 1 344 ? 0.328 16.673 31.441 1.00 87.50 344 SER A N 1
ATOM 2804 C CA . SER A 1 344 ? 0.389 16.666 32.916 1.00 87.50 344 SER A CA 1
ATOM 2805 C C . SER A 1 344 ? -0.916 17.045 33.640 1.00 87.50 344 SER A C 1
ATOM 2807 O O . SER A 1 344 ? -0.929 17.180 34.865 1.00 87.50 344 SER A O 1
ATOM 2809 N N . LEU A 1 345 ? -2.026 17.213 32.916 1.00 89.50 345 LEU A N 1
ATOM 2810 C CA . LEU A 1 345 ? -3.361 17.375 33.487 1.00 89.50 345 LEU A CA 1
ATOM 2811 C C . LEU A 1 345 ? -4.012 16.007 33.656 1.00 89.50 345 LEU A C 1
ATOM 2813 O O . LEU A 1 345 ? -4.119 15.242 32.698 1.00 89.50 345 LEU A O 1
ATOM 2817 N N . GLN A 1 346 ? -4.491 15.732 34.869 1.00 93.00 346 GLN A N 1
ATOM 2818 C CA . GLN A 1 346 ? -5.167 14.483 35.199 1.00 93.00 346 GLN A CA 1
ATOM 2819 C C . GLN A 1 346 ? -6.672 14.688 35.364 1.00 93.00 346 GLN A C 1
ATOM 2821 O O . GLN A 1 346 ? -7.114 15.608 36.053 1.00 93.00 346 GLN A O 1
ATOM 2826 N N . SER A 1 347 ? -7.461 13.797 34.767 1.00 93.50 347 SER A N 1
ATOM 2827 C CA . SER A 1 347 ? -8.908 13.711 34.982 1.00 93.50 347 SER A CA 1
ATOM 2828 C C . SER A 1 347 ? -9.271 12.374 35.619 1.00 93.50 347 SER A C 1
ATOM 2830 O O . SER A 1 347 ? -8.614 11.358 35.393 1.00 93.50 347 SER A O 1
ATOM 2832 N N . ARG A 1 348 ? -10.331 12.365 36.432 1.00 95.00 348 ARG A N 1
ATOM 2833 C CA . ARG A 1 348 ? -10.821 11.172 37.132 1.00 95.00 348 ARG A CA 1
ATOM 2834 C C . ARG A 1 348 ? -12.289 10.942 36.814 1.00 95.00 348 ARG A C 1
ATOM 2836 O O . ARG A 1 348 ? -13.120 11.812 37.054 1.00 95.00 348 ARG A O 1
ATOM 2843 N N . TYR A 1 349 ? -12.600 9.730 36.376 1.00 95.25 349 TYR A N 1
ATOM 2844 C CA . TYR A 1 349 ? -13.952 9.280 36.078 1.00 95.25 349 TYR A CA 1
ATOM 2845 C C . TYR A 1 349 ? -14.329 8.143 37.022 1.00 95.25 349 TYR A C 1
ATOM 2847 O O . TYR A 1 349 ? -13.609 7.151 37.122 1.00 95.25 349 TYR A O 1
ATOM 2855 N N . LEU A 1 350 ? -15.449 8.285 37.728 1.00 95.94 350 LEU A N 1
ATOM 2856 C CA . LEU A 1 350 ? -15.981 7.234 38.596 1.00 95.94 350 LEU A CA 1
ATOM 2857 C C . LEU A 1 350 ? -16.822 6.259 37.772 1.00 95.94 350 LEU A C 1
ATOM 2859 O O . LEU A 1 350 ? -17.678 6.676 36.992 1.00 95.94 350 LEU A O 1
ATOM 2863 N N . VAL A 1 351 ? -16.597 4.962 37.968 1.00 95.38 351 VAL A N 1
ATOM 2864 C CA . VAL A 1 351 ? -17.288 3.887 37.249 1.00 95.38 351 VAL A CA 1
ATOM 2865 C C . VAL A 1 351 ? -17.755 2.794 38.201 1.00 95.38 351 VAL A C 1
ATOM 2867 O O . VAL A 1 351 ? -17.225 2.620 39.296 1.00 95.38 351 VAL A O 1
ATOM 2870 N N . LYS A 1 352 ? -18.783 2.051 37.786 1.00 95.12 352 LYS A N 1
ATOM 2871 C CA . LYS A 1 352 ? -19.251 0.867 38.513 1.00 95.12 352 LYS A CA 1
ATOM 2872 C C . LYS A 1 352 ? -18.351 -0.336 38.197 1.00 95.12 352 LYS A C 1
ATOM 2874 O O . LYS A 1 352 ? -18.104 -0.552 37.006 1.00 95.12 352 LYS A O 1
ATOM 2879 N N . PRO A 1 353 ? -17.928 -1.118 39.208 1.00 94.12 353 PRO A N 1
ATOM 2880 C CA . PRO A 1 353 ? -17.169 -2.347 38.994 1.00 94.12 353 PRO A CA 1
ATOM 2881 C C . PRO A 1 353 ? -18.037 -3.403 38.302 1.00 94.12 353 PRO A C 1
ATOM 2883 O O . PRO A 1 353 ? -19.268 -3.333 38.352 1.00 94.12 353 PRO A O 1
ATOM 2886 N N . ARG A 1 354 ? -17.394 -4.390 37.668 1.00 92.62 354 ARG A N 1
ATOM 2887 C CA . ARG A 1 354 ? -18.043 -5.511 36.960 1.00 92.62 354 ARG A CA 1
ATOM 2888 C C . ARG A 1 354 ? -19.056 -5.064 35.898 1.00 92.62 354 ARG A C 1
ATOM 2890 O O . ARG A 1 354 ? -20.068 -5.717 35.661 1.00 92.62 354 ARG A O 1
ATOM 2897 N N . VAL A 1 355 ? -18.750 -3.960 35.219 1.00 94.00 355 VAL A N 1
ATOM 2898 C CA . VAL A 1 355 ? -19.473 -3.466 34.040 1.00 94.00 355 VAL A CA 1
ATOM 2899 C C . VAL A 1 355 ? -18.492 -3.374 32.876 1.00 94.00 355 VAL A C 1
ATOM 2901 O O . VAL A 1 355 ? -17.357 -2.939 33.055 1.00 94.00 355 VAL A O 1
ATOM 2904 N N . LEU A 1 356 ? -18.914 -3.817 31.689 1.00 95.75 356 LEU A N 1
ATOM 2905 C CA . LEU A 1 356 ? -18.118 -3.680 30.470 1.00 95.75 356 LEU A CA 1
ATOM 2906 C C . LEU A 1 356 ? -18.220 -2.234 29.988 1.00 95.75 356 LEU A C 1
ATOM 2908 O O . LEU A 1 356 ? -19.327 -1.738 29.789 1.00 95.75 356 LEU A O 1
ATOM 2912 N N . TYR A 1 357 ? -17.089 -1.571 29.775 1.00 96.69 357 TYR A N 1
ATOM 2913 C CA . TYR A 1 357 ? -17.040 -0.223 29.218 1.00 96.69 357 TYR A CA 1
ATOM 2914 C C . TYR A 1 357 ? -16.366 -0.216 27.853 1.00 96.69 357 TYR A C 1
ATOM 2916 O O . TYR A 1 357 ? -15.365 -0.897 27.634 1.00 96.69 357 TYR A O 1
ATOM 2924 N N . HIS A 1 358 ? -16.889 0.619 26.962 1.00 97.31 358 HIS A N 1
ATOM 2925 C CA . HIS A 1 358 ? -16.172 1.117 25.798 1.00 97.31 358 HIS A CA 1
ATOM 2926 C C . HIS A 1 358 ? -15.593 2.486 26.127 1.00 97.31 358 HIS A C 1
ATOM 2928 O O . HIS A 1 358 ? -16.333 3.397 26.508 1.00 97.31 358 HIS A O 1
ATOM 2934 N N . ILE A 1 359 ? -14.275 2.615 26.007 1.00 96.88 359 ILE A N 1
ATOM 2935 C CA . ILE A 1 359 ? -13.554 3.846 26.321 1.00 96.88 359 ILE A CA 1
ATOM 2936 C C . ILE A 1 359 ? -12.827 4.329 25.081 1.00 96.88 359 ILE A C 1
ATOM 2938 O O . ILE A 1 359 ? -11.951 3.634 24.578 1.00 96.88 359 ILE A O 1
ATOM 2942 N N . VAL A 1 360 ? -13.144 5.535 24.621 1.00 96.50 360 VAL A N 1
ATOM 2943 C CA . VAL A 1 360 ? -12.403 6.218 23.559 1.00 96.50 360 VAL A CA 1
ATOM 2944 C C . VAL A 1 360 ? -11.610 7.351 24.210 1.00 96.50 360 VAL A C 1
ATOM 2946 O O . VAL A 1 360 ? -12.231 8.333 24.623 1.00 96.50 360 VAL A O 1
ATOM 2949 N N . PRO A 1 361 ? -10.276 7.236 24.355 1.00 95.31 361 PRO A N 1
ATOM 2950 C CA . PRO A 1 361 ? -9.471 8.323 24.907 1.00 95.31 361 PRO A CA 1
ATOM 2951 C C . PRO A 1 361 ? -9.542 9.555 24.010 1.00 95.31 361 PRO A C 1
ATOM 2953 O O . PRO A 1 361 ? -9.759 9.435 22.800 1.00 95.31 361 PRO A O 1
ATOM 2956 N N . LYS A 1 362 ? -9.325 10.737 24.587 1.00 94.50 362 LYS A N 1
ATOM 2957 C CA . LYS A 1 362 ? -9.077 11.956 23.812 1.00 94.50 362 LYS A CA 1
ATOM 2958 C C . LYS A 1 362 ? -7.782 11.796 23.001 1.00 94.50 362 LYS A C 1
ATOM 2960 O O . LYS A 1 362 ? -6.886 11.054 23.396 1.00 94.50 362 LYS A O 1
ATOM 2965 N N . PHE A 1 363 ? -7.655 12.500 21.875 1.00 92.25 363 PHE A N 1
ATOM 2966 C CA . PHE A 1 363 ? -6.424 12.476 21.076 1.00 92.25 363 PHE A CA 1
ATOM 2967 C C . PHE A 1 363 ? -5.182 12.762 21.940 1.00 92.25 363 PHE A C 1
ATOM 2969 O O . PHE A 1 363 ? -5.129 13.793 22.621 1.00 92.25 363 PHE A O 1
ATOM 2976 N N . ASP A 1 364 ? -4.195 11.864 21.857 1.00 91.25 364 ASP A N 1
ATOM 2977 C CA . ASP A 1 364 ? -2.923 11.875 22.600 1.00 91.25 364 ASP A CA 1
ATOM 2978 C 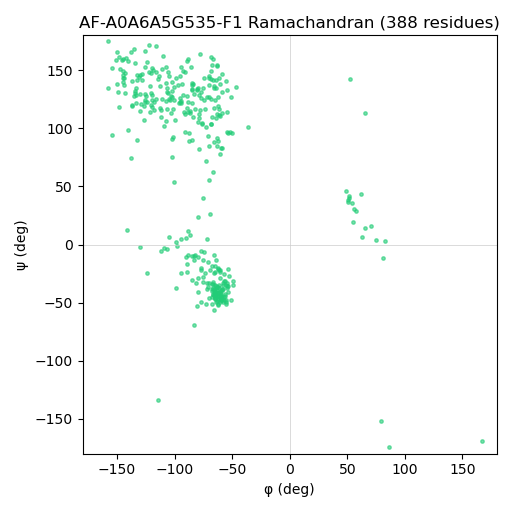C . ASP A 1 364 ? -3.067 11.878 24.134 1.00 91.25 364 ASP A C 1
ATOM 2980 O O . ASP A 1 364 ? -2.233 12.414 24.857 1.00 91.25 364 ASP A O 1
ATOM 2984 N N . GLU A 1 365 ? -4.149 11.293 24.642 1.00 93.75 365 GLU A N 1
ATOM 2985 C CA . GLU A 1 365 ? -4.362 11.060 26.070 1.00 93.75 365 GLU A CA 1
ATOM 2986 C C . GLU A 1 365 ? -3.925 9.641 26.465 1.00 93.75 365 GLU A C 1
ATOM 2988 O O . GLU A 1 365 ? -4.098 8.682 25.704 1.00 93.75 365 GLU A O 1
ATOM 2993 N N . THR A 1 366 ? -3.386 9.505 27.673 1.00 95.25 366 THR A N 1
ATOM 2994 C CA . THR A 1 366 ? -3.070 8.218 28.299 1.00 95.25 366 THR A CA 1
ATOM 2995 C C . THR A 1 366 ? -4.159 7.857 29.309 1.00 95.25 366 THR A C 1
ATOM 2997 O O . THR A 1 366 ? -4.587 8.699 30.095 1.00 95.25 366 THR A O 1
ATOM 3000 N N . LEU A 1 367 ? -4.617 6.604 29.305 1.00 96.00 367 LEU A N 1
ATOM 3001 C CA . LEU A 1 367 ? -5.584 6.073 30.268 1.00 96.00 367 LEU 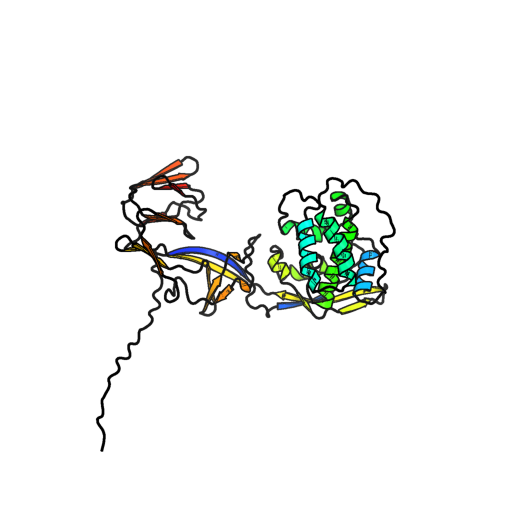A CA 1
ATOM 3002 C C . LEU A 1 367 ? -4.869 5.214 31.316 1.00 96.00 367 LEU A C 1
ATOM 3004 O O . LEU A 1 367 ? -4.029 4.388 30.965 1.00 96.00 367 LEU A O 1
ATOM 3008 N N . PHE A 1 368 ? -5.279 5.324 32.579 1.00 95.00 368 PHE A N 1
ATOM 3009 C CA . PHE A 1 368 ? -4.864 4.425 33.653 1.00 95.00 368 PHE A CA 1
ATOM 3010 C C . PHE A 1 368 ? -6.075 3.714 34.258 1.00 95.00 368 PHE A C 1
ATOM 3012 O O . PHE A 1 368 ? -6.979 4.346 34.816 1.00 95.00 368 PHE A O 1
ATOM 3019 N N . ILE A 1 369 ? -6.093 2.385 34.150 1.00 93.62 369 ILE A N 1
ATOM 3020 C CA . ILE A 1 369 ? -7.229 1.537 34.538 1.00 93.62 369 ILE A CA 1
ATOM 3021 C C . ILE A 1 369 ? -6.698 0.313 35.276 1.00 93.62 369 ILE A C 1
ATOM 3023 O O . ILE A 1 369 ? -5.905 -0.445 34.727 1.00 93.62 369 ILE A O 1
ATOM 3027 N N . GLY A 1 370 ? -7.105 0.115 36.534 1.00 84.31 370 GLY A N 1
ATOM 3028 C CA . GLY A 1 370 ? -6.683 -1.059 37.314 1.00 84.31 370 GLY A CA 1
ATOM 3029 C C . GLY A 1 370 ? -5.158 -1.232 37.424 1.00 84.31 370 GLY A C 1
ATOM 3030 O O . GLY A 1 370 ? -4.676 -2.357 37.476 1.00 84.31 370 GLY A O 1
ATOM 3031 N N . GLY A 1 371 ? -4.396 -0.131 37.402 1.00 84.31 371 GLY A N 1
ATOM 3032 C CA . GLY A 1 371 ? -2.928 -0.148 37.425 1.00 84.31 371 GLY A CA 1
ATOM 3033 C C . GLY A 1 371 ? -2.249 -0.381 36.069 1.00 84.31 371 GLY A C 1
ATOM 3034 O O . GLY A 1 371 ? -1.025 -0.447 36.023 1.00 84.31 371 GLY A O 1
ATOM 3035 N N . LYS A 1 372 ? -3.008 -0.487 34.971 1.00 91.50 372 LYS A N 1
ATOM 3036 C CA . LYS A 1 372 ? -2.479 -0.571 33.603 1.00 91.50 372 LYS A CA 1
ATOM 3037 C C . LYS A 1 372 ? -2.522 0.780 32.912 1.00 91.50 372 LYS A C 1
ATOM 3039 O O . LYS A 1 372 ? -3.494 1.515 33.066 1.00 91.50 372 LYS A O 1
ATOM 3044 N N . GLU A 1 373 ? -1.498 1.047 32.115 1.00 95.25 373 GLU A N 1
ATOM 3045 C CA . GLU A 1 373 ? -1.413 2.191 31.214 1.00 95.25 373 GLU A CA 1
ATOM 3046 C C . GLU A 1 373 ? -1.863 1.770 29.809 1.00 95.25 373 GLU A C 1
ATOM 3048 O O . GLU A 1 373 ? -1.348 0.796 29.260 1.00 95.25 373 GLU A O 1
ATOM 3053 N N . LEU A 1 374 ? -2.826 2.491 29.231 1.00 95.00 374 LEU A N 1
ATOM 3054 C CA . LEU A 1 374 ? -3.345 2.250 27.886 1.00 95.00 374 LEU A CA 1
ATOM 3055 C C . LEU A 1 374 ? -3.249 3.537 27.066 1.00 95.00 374 LEU A C 1
ATOM 3057 O O . LEU A 1 374 ? -3.725 4.591 27.491 1.00 95.00 374 LEU A O 1
ATOM 3061 N N . LYS A 1 375 ? -2.678 3.446 25.864 1.00 94.12 375 LYS A N 1
ATOM 3062 C CA . LYS A 1 375 ? -2.546 4.580 24.946 1.00 94.12 375 LYS A CA 1
ATOM 3063 C C . LYS A 1 375 ? -2.953 4.170 23.539 1.00 94.12 375 LYS A C 1
ATOM 3065 O O . LYS A 1 375 ? -2.462 3.177 23.015 1.00 94.12 375 LYS A O 1
ATOM 3070 N N . GLN A 1 376 ? -3.822 4.964 22.922 1.00 93.69 376 GLN A N 1
ATOM 3071 C CA . GLN A 1 376 ? -4.187 4.808 21.519 1.00 93.69 376 GLN A CA 1
ATOM 3072 C C . GLN A 1 376 ? -4.413 6.177 20.878 1.00 93.69 376 GLN A C 1
ATOM 3074 O O . GLN A 1 376 ? -5.056 7.051 21.457 1.00 93.69 376 GLN A O 1
ATOM 3079 N N . MET A 1 377 ? -3.907 6.356 19.658 1.00 89.94 377 MET A N 1
ATOM 3080 C CA . MET A 1 377 ? -4.166 7.555 18.864 1.00 89.94 377 MET A CA 1
ATOM 3081 C C . MET A 1 377 ? -5.582 7.510 18.279 1.00 89.94 377 MET A C 1
ATOM 3083 O O . MET A 1 377 ? -5.835 6.799 17.309 1.00 89.94 377 MET A O 1
ATOM 3087 N N . THR A 1 378 ? -6.500 8.287 18.852 1.00 88.81 378 THR A N 1
ATOM 3088 C CA . THR A 1 378 ? -7.889 8.425 18.381 1.00 88.81 378 THR A CA 1
ATOM 3089 C C . THR A 1 378 ? -8.125 9.811 17.786 1.00 88.81 378 THR A C 1
ATOM 3091 O O . THR A 1 378 ? -7.405 10.754 18.079 1.00 88.81 378 THR A O 1
ATOM 3094 N N . GLN A 1 379 ? -9.183 9.995 16.998 1.00 89.06 379 GLN A N 1
ATOM 3095 C CA . GLN A 1 379 ? -9.584 11.334 16.533 1.00 89.06 379 GLN A CA 1
ATOM 3096 C C . GLN A 1 379 ? -10.538 12.046 17.511 1.00 89.06 379 GLN A C 1
ATOM 3098 O O . GLN A 1 379 ? -11.155 13.053 17.157 1.00 89.06 379 GLN A O 1
ATOM 3103 N N . SER A 1 380 ? -10.706 11.519 18.730 1.00 91.00 380 SER A N 1
ATOM 3104 C CA . SER A 1 380 ? -11.701 12.038 19.667 1.00 91.00 380 SER A CA 1
ATOM 3105 C C . SER A 1 380 ? -11.255 13.361 20.288 1.00 91.00 380 SER A C 1
ATOM 3107 O O . SER A 1 380 ? -10.120 13.509 20.746 1.00 91.00 380 SER A O 1
ATOM 3109 N N . LYS A 1 381 ? -12.173 14.330 20.342 1.00 93.12 381 LYS A N 1
ATOM 3110 C CA . LYS A 1 381 ? -11.936 15.639 20.977 1.00 93.12 381 LYS A CA 1
ATOM 3111 C C . LYS A 1 381 ? -12.003 15.572 22.505 1.00 93.12 381 LYS A C 1
ATOM 3113 O O . LYS A 1 381 ? -11.430 16.427 23.179 1.00 93.12 381 LYS A O 1
ATOM 3118 N N . GLU A 1 382 ? -12.671 14.554 23.032 1.00 93.44 382 GLU A N 1
ATOM 3119 C CA . GLU A 1 382 ? -12.889 14.312 24.456 1.00 93.44 382 GLU A CA 1
ATOM 3120 C C . GLU A 1 382 ? -12.814 12.816 24.776 1.00 93.44 382 GLU A C 1
ATOM 3122 O O . GLU A 1 382 ? -12.948 11.972 23.885 1.00 93.44 382 GLU A O 1
ATOM 3127 N N . THR A 1 383 ? -12.589 12.484 26.043 1.00 94.94 383 THR A N 1
ATOM 3128 C CA . THR A 1 383 ? -12.643 11.104 26.525 1.00 94.94 383 THR A CA 1
ATOM 3129 C C . THR A 1 383 ? -14.101 10.665 26.603 1.00 94.94 383 THR A C 1
ATOM 3131 O O . THR A 1 383 ? -14.907 11.287 27.292 1.00 94.94 383 THR A O 1
ATOM 3134 N N . ILE A 1 384 ? -14.450 9.570 25.935 1.00 95.38 384 ILE A N 1
ATOM 3135 C CA . ILE A 1 384 ? -15.791 8.983 25.992 1.00 95.38 384 ILE A CA 1
ATOM 3136 C C . ILE A 1 384 ? -15.700 7.696 26.804 1.00 95.38 384 ILE A C 1
ATOM 3138 O O . ILE A 1 384 ? -14.942 6.803 26.442 1.00 95.38 384 ILE A O 1
ATOM 3142 N N . ILE A 1 385 ? -16.492 7.578 27.872 1.00 95.81 385 ILE A N 1
ATOM 3143 C CA . ILE A 1 385 ? -16.605 6.358 28.685 1.00 95.81 385 ILE A CA 1
ATOM 3144 C C . ILE A 1 385 ? -18.064 5.921 28.671 1.00 95.81 385 ILE A C 1
ATOM 3146 O O . ILE A 1 385 ? -18.938 6.620 29.184 1.00 95.81 385 ILE A O 1
ATOM 3150 N N . ARG A 1 386 ? -18.338 4.763 28.070 1.00 95.19 386 ARG A N 1
ATOM 3151 C CA . ARG A 1 386 ? -19.700 4.268 27.867 1.00 95.19 386 ARG A CA 1
ATOM 3152 C C . ARG A 1 386 ? -19.866 2.863 28.441 1.00 95.19 386 ARG A C 1
ATOM 3154 O O . ARG A 1 386 ? -19.155 1.966 27.995 1.00 95.19 386 ARG A O 1
ATOM 3161 N N . PRO A 1 387 ? -20.807 2.630 29.372 1.00 94.69 387 PRO A N 1
ATOM 3162 C CA . PRO A 1 387 ? -21.149 1.276 29.786 1.00 94.69 387 PRO A CA 1
ATOM 3163 C C . PRO A 1 387 ? -21.884 0.551 28.654 1.00 94.69 387 PRO A C 1
ATOM 3165 O O . PRO A 1 387 ? -22.777 1.111 28.015 1.00 94.69 387 PRO A O 1
ATOM 3168 N N . ILE A 1 388 ? -21.522 -0.705 28.427 1.00 93.19 388 ILE A N 1
ATOM 3169 C CA . ILE A 1 388 ? -22.168 -1.596 27.470 1.00 93.19 388 ILE A CA 1
ATOM 3170 C C . ILE A 1 388 ? -23.238 -2.389 28.205 1.00 93.19 388 ILE A C 1
ATOM 3172 O O . ILE A 1 388 ? -22.986 -2.968 29.265 1.00 93.19 388 ILE A O 1
ATOM 3176 N N . LYS A 1 389 ? -24.451 -2.378 27.655 1.00 80.44 389 LYS A N 1
ATOM 3177 C CA . LYS A 1 389 ? -25.565 -3.134 28.220 1.00 80.44 389 LYS A CA 1
ATOM 3178 C C . LYS A 1 389 ? -25.333 -4.644 28.009 1.00 80.44 389 LYS A C 1
ATOM 3180 O O . LYS A 1 389 ? -24.772 -5.004 26.972 1.00 80.44 389 LYS A O 1
ATOM 3185 N N . PRO A 1 390 ? -25.722 -5.493 28.978 1.00 64.62 390 PRO A N 1
ATOM 3186 C CA . PRO A 1 390 ? -25.635 -6.951 28.857 1.00 64.62 390 PRO A CA 1
ATOM 3187 C C . PRO A 1 390 ? -26.361 -7.517 27.629 1.00 64.62 390 PRO A C 1
ATOM 3189 O O . PRO A 1 390 ? -27.451 -6.991 27.304 1.00 64.62 390 PRO A O 1
#

pLDDT: mean 81.77, std 17.44, range [33.56, 97.31]

Secondary structure (DSSP, 8-state):
--------------------PPPGGGEEEEEEEEEE-S-TT-EEEEEEEEE--TTSSS-TTHHHHHHHHHTTSS--------S--------S---TTHHHHHHHHHHHGGGS-HHHHHHHHHHHHHHHTS---S----THHHHHHHHHHHH-HHHHHHHH--TTHHHHHHHHHHHHHHHHHHH-BPPHHHHTSHHHHHHHHTTS-TT-HHHHTT-EEEEEEEEE-TTTS-EEEEEEEEEEP-EEEEEEEEEE--EEETTEEEEEE--S-EEEETTEEEEE-GGGSEESSSEEE-GGGEEE-S-SSS--TTSEEEEEE-SSEEEE-SSSEEEESS-SEEEEEETTEEEEEE--TT--EEEEPPTTPEEEETTEEEE-----SS-EEEEPP-

Mean predicted aligned error: 11.27 Å

Organism: Caenorhabditis remanei (NCBI:txid31234)